Protein AF-L8WNK3-F1 (afdb_monomer)

Solvent-accessible surface area (backbone atoms only — not comparable to full-atom values): 42414 Å² total; per-residue (Å²): 143,84,85,82,87,82,83,83,84,83,86,89,78,89,83,91,78,88,87,80,91,81,83,93,83,82,88,77,86,79,82,80,85,77,81,89,70,89,61,78,80,69,53,67,66,55,61,59,51,57,52,60,57,56,69,49,70,82,49,93,70,61,78,76,52,55,58,53,49,54,49,51,52,52,60,47,59,70,38,90,68,35,63,59,53,54,49,48,53,60,58,51,57,67,90,38,74,66,57,44,52,49,53,49,50,49,50,52,47,49,50,48,56,69,67,43,72,74,77,62,77,50,85,82,41,100,78,53,80,80,73,51,75,64,56,50,50,52,51,60,72,67,58,70,81,75,74,94,59,82,80,74,50,74,65,56,49,51,57,56,71,68,57,83,52,73,50,78,71,64,48,54,63,30,27,32,62,91,76,67,48,67,25,43,46,21,58,51,62,40,25,52,39,58,44,75,39,66,68,46,49,50,55,21,51,54,37,31,74,73,68,40,76,55,60,88,22,22,42,81,64,76,18,60,50,72,51,52,57,47,31,25,48,50,52,10,62,67,53,59,33,77,23,35,39,75,27,44,41,37,65,50,30,51,31,17,54,42,37,45,77,38,38,72,74,21,40,36,41,32,42,53,50,55,43,66,40,49,53,50,6,54,62,71,14,54,36,49,58,35,56,23,47,61,89,35,67,66,44,40,49,53,33,53,53,44,54,51,57,59,50,69,41,90,89,48,70,95,59,58,41,36,37,41,44,42,39,35,25,84,73,38,24,31,62,54,69,56,60,58,47,57,55,75,64,44,30,67,66,72,64,42,44,39,40,38,35,24,35,65,21,25,34,56,25,35,70,56,19,62,4,60,39,56,60,70,72,42,65,48,76,75,36,54,34,40,28,35,28,34,42,27,31,35,52,37,62,9,12,35,40,30,17,45,53,68,58,35,59,53,33,64,80,46,15,54,53,38,53,76,29,50,38,58,34,52,25,39,34,46,28,33,42,51,35,53,53,48,33,64,75,42,37,64,35,43,55,46,16,52,51,48,24,45,55,38,47,63,40,50,58,76,40,52,88,52,35,43,71,62,24,34,83,85,34,53,38,43,26,35,28,74,49,76,78,81,68,80,69,92,62,80,94,78,70,81,87,70,73,64,68,70,50,64,83,46,70,69,77,60,83,72,85,87,69,66,58,70,66,50,45,55,54,53,47,51,45,36,55,53,31,42,74,74,35,30,37,48,34,68,56,82,74,63,80,94,74,47,88,61,78,77,79,67,32,40,35,41,27,36,32,30,63,52,53,71,70,56,45,54,50,45,29,51,49,51,44,50,39,51,51,56,61,57,52,58,50,82,77,52,85,78,74,80,78,75,85,84,76,75,84,72,75,83,75,73,89,63,83,66,66,69,52,56,68,52,47,62,60,42,50,74,60,41,79,80,46,90,87,86,70,73,79,65,56,65,68,59,56,76,77,56,96,72,78,82,74,65,63,61,64,54,58,61,56,62,74,76,66,73,83,90,75,91,82,86,80,90,72,80,90,63,64,62,58,53,56,52,44,53,54,49,50,49,57,49,52,54,54,52,68,74,68,63,76,96,82,76,93,70,96,69,88,80,84,65,67,70,58,54,61,52,49,56,53,48,60,63,61,66,65,78,78,72,80,93,130

InterPro domains:
  IPR004839 Aminotransferase, class I/classII, large domain [PF00155] (182-573)
  IPR015421 Pyridoxal phosphate-dependent transferase, major domain [G3DSA:3.40.640.10] (197-442)
  IPR015422 Pyridoxal phosphate-dependent transferase, small domain [G3DSA:3.90.1150.10] (178-485)
  IPR015424 Pyridoxal phosphate-dependent transferase [SSF53383] (129-581)
  IPR050087 8-amino-7-oxononanoate synthase class-II [PTHR13693] (107-577)

Sequence (727 aa):
MIAPATIVNYDIENSSVEYDGHGWKHLHSVSLFLATDSDVMQIFPIFLLTHSVEVTLLFPPHPSKMEQLAHVQRALMSIPGSAAVVRYVKASHQDDPFRTILELILVIFAIRTLLMNRTRSDQSGKNFVKLTEKEIDDLVDEWQPEPLCSPLTPEEQADLASVPVIVGPTGPKPKLASNGKTVLNFASYNFAGLAGNDFIKERAVETLRKYGLGSCGPPGFYGTIDVHLQLERDIAFFLGTESAILYSQAFHTVSSVIPAFCKRGDIIVADRGVNFAIQKGLQISRSTIRWYDHNNLKSLQEVLESVDRECRKKGSKLTRRFIVTEGIFEGSGQMVDLPKIVGIELKKKYKYRLVLDESISFGSMGRTGRGLTELYNVPATEVDMLVGSIANGLCSAGGFCAGSRVVVDHQRINGTSFVFSAALPAMLAVAASEAISILTSTPSALAALHENARLLRSTLEKCSEYIDITSHPASPIIHFTLRTQSAPSLLPSTAEIVLTKSNPHTQAVPNPVQFDIAAEEVILQQIVDESINQGVLIARARRLRGQEGVEPRPSIRVVCSAALGKKDVERAAGVLKGVVGKVCSKRKGMSVFPLNPAQSGTKALQPNLTFAFELCHENAQFIECVCTGSEYTDLEKHSHELGRTDLTVSAWLFLEVVLGSASEFSFRIPSGRCRRAVRNSIDAMYATKLNFAQPPGIAAALPADRERIHIYEILKSKMDLSSSGNI

Foldseek 3Di:
DDDDDDDDDDDDDDDDDDDDDDDDDDDDDDDDDDDDDDDPVPCVVLVVLVVVLVVPVVDDDDPVVVVVSVVSVVVQVVDPPSVVVVVVLVVQPPPDPVSSVVVVVVVVVVVCVVPPPPDPVPCPDPPDDDDDPVSVVVCLVVDDDDPPDDDDDPVRVVVLVLDWDFDDFDWQFTATPVPRHTFGEQAALQALGLGPPPVLVVLLVVQCVVPNFAQQDFCLPSRDDPLQLVLQVLLCVLQVAATKHWFQAQLLQLLLLLLLPAADQAEEEEEQLADPSNVNSVVNRNYQYAYFYHLDVVSVQVLLVVVLVVQPPPPRDDHAYEYEYEQQRLQAQAGHPVCCCQPDHGCVVSVHAYAYEQASQQLQDALLRSGVCRNVVNRPQSHAWYKYALCRNLVFRTIMIGYHPVSRVSCCPRRCSNNPHRHHTSSRSSSSSVSSVCSNVCSVSNVLLQVLLLLLVVLVVVVVVFWDWRHDSRGLKIKIFTDDPDDPPPPPPDDDPPPPHRDSPDSADPDDDDDPQVVRVVLVSQLQVQLVVLRHHWDWSDDDPPSRSNDRHIITIGGTYSSDDPVSSNSSSVSSSVSSCVSRVVVVVDPDDDDDPPPPPPDPDDDDPCVVVVVVVVVVVVVCVPPDDDDPVVVVVVVVVDDDDDDPVVVVVVVVVVPDDDDDDDDDDDDPPVCSSVVSVVVSVVVVVVVSPDDPDDPDDDPPPPPVVVVVVVVVVVVVVPPDDDD

Organism: Thanatephorus cucumeris (strain AG1-IA) (NCBI:txid983506)

Structure (mmCIF, N/CA/C/O backbone):
data_AF-L8WNK3-F1
#
_entry.id   AF-L8WNK3-F1
#
loop_
_atom_site.group_PDB
_atom_site.id
_atom_site.type_symbol
_atom_site.label_atom_id
_atom_site.label_alt_id
_atom_site.label_comp_id
_atom_site.label_asym_id
_atom_site.label_entity_id
_atom_site.label_seq_id
_atom_site.pdbx_PDB_ins_code
_atom_site.Cartn_x
_atom_site.Cartn_y
_atom_site.Cartn_z
_atom_site.occupancy
_atom_site.B_iso_or_equiv
_atom_site.auth_seq_id
_atom_site.auth_comp_id
_atom_site.auth_asym_id
_atom_site.auth_atom_id
_atom_site.pdbx_PDB_model_num
ATOM 1 N N . MET A 1 1 ? 29.745 -40.671 14.107 1.00 29.02 1 MET A N 1
ATOM 2 C CA . MET A 1 1 ? 29.701 -40.988 12.665 1.00 29.02 1 MET A CA 1
ATOM 3 C C . MET A 1 1 ? 29.512 -39.682 11.915 1.00 29.02 1 MET A C 1
ATOM 5 O O . MET A 1 1 ? 28.396 -39.199 11.814 1.00 29.02 1 MET A O 1
ATOM 9 N N . ILE A 1 2 ? 30.622 -39.073 11.507 1.00 22.59 2 ILE A N 1
ATOM 10 C CA . ILE A 1 2 ? 30.676 -37.867 10.675 1.00 22.59 2 ILE A CA 1
ATOM 11 C C . ILE A 1 2 ? 31.411 -38.317 9.412 1.00 22.59 2 ILE A C 1
ATOM 13 O O . ILE A 1 2 ? 32.520 -38.837 9.520 1.00 22.59 2 ILE A O 1
ATOM 17 N N . ALA A 1 3 ? 30.767 -38.218 8.252 1.00 22.58 3 ALA A N 1
ATOM 18 C CA . ALA A 1 3 ? 31.384 -38.508 6.960 1.00 22.58 3 ALA A CA 1
ATOM 19 C C . ALA A 1 3 ? 31.998 -37.211 6.391 1.00 22.58 3 ALA A C 1
ATOM 21 O O . ALA A 1 3 ? 31.349 -36.166 6.486 1.00 22.58 3 ALA A O 1
ATOM 22 N N . PRO A 1 4 ? 33.220 -37.241 5.829 1.00 26.84 4 PRO A N 1
ATOM 23 C CA . PRO A 1 4 ? 33.861 -36.059 5.265 1.00 26.84 4 PRO A CA 1
ATOM 24 C C . PRO A 1 4 ? 33.374 -35.774 3.835 1.00 26.84 4 PRO A C 1
ATOM 26 O O . PRO A 1 4 ? 33.055 -36.686 3.072 1.00 26.84 4 PRO A O 1
ATOM 29 N N . ALA A 1 5 ? 33.329 -34.487 3.488 1.00 25.52 5 ALA A N 1
ATOM 30 C CA . ALA A 1 5 ? 32.929 -33.972 2.184 1.00 25.52 5 ALA A CA 1
ATOM 31 C C . ALA A 1 5 ? 33.892 -34.413 1.066 1.00 25.52 5 ALA A C 1
ATOM 33 O O . ALA A 1 5 ? 35.110 -34.302 1.192 1.00 25.52 5 ALA A O 1
ATOM 34 N N . THR A 1 6 ? 33.329 -34.892 -0.042 1.00 22.78 6 THR A N 1
ATOM 35 C CA . THR A 1 6 ? 34.049 -35.250 -1.269 1.00 22.78 6 THR A CA 1
ATOM 36 C C . THR A 1 6 ? 34.209 -34.013 -2.155 1.00 22.78 6 THR A C 1
ATOM 38 O O . THR A 1 6 ? 33.222 -33.386 -2.531 1.00 22.78 6 THR A O 1
ATOM 41 N N . ILE A 1 7 ? 35.453 -33.674 -2.494 1.00 24.44 7 ILE A N 1
ATOM 42 C CA . ILE A 1 7 ? 35.807 -32.683 -3.518 1.00 24.44 7 ILE A CA 1
ATOM 43 C C . ILE A 1 7 ? 35.742 -33.387 -4.880 1.00 24.44 7 ILE A C 1
ATOM 45 O O . ILE A 1 7 ? 36.418 -34.393 -5.084 1.00 24.44 7 ILE A O 1
ATOM 49 N N . VAL A 1 8 ? 34.922 -32.878 -5.801 1.00 23.98 8 VAL A N 1
ATOM 50 C CA . VAL A 1 8 ? 34.867 -33.340 -7.196 1.00 23.98 8 VAL A CA 1
ATOM 51 C C . VAL A 1 8 ? 35.766 -32.427 -8.031 1.00 23.98 8 VAL A C 1
ATOM 53 O O . VAL A 1 8 ? 35.438 -31.260 -8.230 1.00 23.98 8 VAL A O 1
ATOM 56 N N . ASN A 1 9 ? 36.894 -32.958 -8.506 1.00 22.48 9 ASN A N 1
ATOM 57 C CA . ASN A 1 9 ? 37.728 -32.324 -9.529 1.00 22.48 9 ASN A CA 1
ATOM 58 C C . ASN A 1 9 ? 37.127 -32.603 -10.913 1.00 22.48 9 ASN A C 1
ATOM 60 O O . ASN A 1 9 ? 36.822 -33.753 -11.225 1.00 22.48 9 ASN A O 1
ATOM 64 N N . TYR A 1 10 ? 36.979 -31.568 -11.740 1.00 23.88 10 TYR A N 1
ATOM 65 C CA . TYR A 1 10 ? 36.732 -31.716 -13.175 1.00 23.88 10 TYR A CA 1
ATOM 66 C C . TYR A 1 10 ? 38.046 -31.492 -13.929 1.00 23.88 10 TYR A C 1
ATOM 68 O O . TYR A 1 10 ? 38.594 -30.390 -13.898 1.00 23.88 10 TYR A O 1
ATOM 76 N N . ASP A 1 11 ? 38.522 -32.541 -14.602 1.00 22.89 11 ASP A N 1
ATOM 77 C CA . ASP A 1 11 ? 39.581 -32.487 -15.611 1.00 22.89 11 ASP A CA 1
ATOM 78 C C . ASP A 1 11 ? 39.038 -31.866 -16.906 1.00 22.89 11 ASP A C 1
ATOM 80 O O . ASP A 1 11 ? 37.979 -32.258 -17.401 1.00 22.89 11 ASP A O 1
ATOM 84 N N . ILE A 1 12 ? 39.779 -30.914 -17.478 1.00 26.19 12 ILE A N 1
ATOM 85 C CA . ILE A 1 12 ? 39.540 -30.385 -18.826 1.00 26.19 12 ILE A CA 1
ATOM 86 C C . ILE A 1 12 ? 40.795 -30.657 -19.659 1.00 26.19 12 ILE A C 1
ATOM 88 O O . ILE A 1 12 ? 41.711 -29.841 -19.705 1.00 26.19 12 ILE A O 1
ATOM 92 N N . GLU A 1 13 ? 40.813 -31.796 -20.349 1.00 25.06 13 GLU A N 1
ATOM 93 C CA . GLU A 1 13 ? 41.670 -32.027 -21.512 1.00 25.06 13 GLU A CA 1
ATOM 94 C C . GLU A 1 13 ? 40.810 -32.398 -22.731 1.00 25.06 13 GLU A C 1
ATOM 96 O O . GLU A 1 13 ? 39.950 -33.272 -22.672 1.00 25.06 13 GLU A O 1
ATOM 101 N N . ASN A 1 14 ? 41.110 -31.726 -23.848 1.00 25.58 14 ASN A N 1
ATOM 102 C CA . ASN A 1 14 ? 40.773 -32.048 -25.239 1.00 25.58 14 ASN A CA 1
ATOM 103 C C . ASN A 1 14 ? 39.299 -32.035 -25.690 1.00 25.58 14 ASN A C 1
ATOM 105 O O . ASN A 1 14 ? 38.605 -33.046 -25.696 1.00 25.58 14 ASN A O 1
ATOM 109 N N . SER A 1 15 ? 38.891 -30.926 -26.316 1.00 24.41 15 SER A N 1
ATOM 110 C CA . SER A 1 15 ? 38.218 -30.999 -27.625 1.00 24.41 15 SER A CA 1
ATOM 111 C C . SER A 1 15 ? 38.385 -29.697 -28.419 1.00 24.41 15 SER A C 1
ATOM 113 O O . SER A 1 15 ? 38.122 -28.592 -27.953 1.00 24.41 15 SER A O 1
ATOM 115 N N . SER A 1 16 ? 38.901 -29.868 -29.629 1.00 25.05 16 SER A N 1
ATOM 116 C CA . SER A 1 16 ? 39.132 -28.887 -30.683 1.00 25.05 16 SER A CA 1
ATOM 117 C C . SER A 1 16 ? 37.821 -28.402 -31.308 1.00 25.05 16 SER A C 1
ATOM 119 O O . SER A 1 16 ? 37.012 -29.231 -31.721 1.00 25.05 16 SER A O 1
ATOM 121 N N . VAL A 1 17 ? 37.653 -27.086 -31.467 1.00 26.16 17 VAL A N 1
ATOM 122 C CA . VAL A 1 17 ? 36.629 -26.497 -32.346 1.00 26.16 17 VAL A CA 1
ATOM 123 C C . VAL A 1 17 ? 37.276 -25.397 -33.191 1.00 26.16 17 VAL A C 1
ATOM 125 O O . VAL A 1 17 ? 37.847 -24.446 -32.656 1.00 26.16 17 VAL A O 1
ATOM 128 N N . GLU A 1 18 ? 37.216 -25.579 -34.511 1.00 23.95 18 GLU A N 1
ATOM 129 C CA . GLU A 1 18 ? 37.615 -24.619 -35.543 1.00 23.95 18 GLU A CA 1
ATOM 130 C C . GLU A 1 18 ? 36.778 -23.334 -35.463 1.00 23.95 18 GLU A C 1
ATOM 132 O O . GLU A 1 18 ? 35.562 -23.369 -35.275 1.00 23.95 18 GLU A O 1
ATOM 137 N N . TYR A 1 19 ? 37.450 -22.192 -35.619 1.00 24.00 19 TYR A N 1
ATOM 138 C CA . TYR A 1 19 ? 36.845 -20.866 -35.702 1.00 24.00 19 TYR A CA 1
ATOM 139 C C . TYR A 1 19 ? 36.741 -20.453 -37.171 1.00 24.00 19 TYR A C 1
ATOM 141 O O . TYR A 1 19 ? 37.763 -20.168 -37.794 1.00 24.00 19 TYR A O 1
ATOM 149 N N . ASP A 1 20 ? 35.514 -20.347 -37.681 1.00 25.02 20 ASP A N 1
ATOM 150 C CA . ASP A 1 20 ? 35.207 -19.579 -38.888 1.00 25.02 20 ASP A CA 1
ATOM 151 C C . ASP A 1 20 ? 34.670 -18.196 -38.499 1.00 25.02 20 ASP A C 1
ATOM 153 O O . ASP A 1 20 ? 33.885 -18.028 -37.561 1.00 25.02 20 ASP A O 1
ATOM 157 N N . GLY A 1 21 ? 35.186 -17.178 -39.185 1.00 32.69 21 GLY A N 1
ATOM 158 C CA . GLY A 1 21 ? 35.070 -15.775 -38.812 1.00 32.69 21 GLY A CA 1
ATOM 159 C C . GLY A 1 21 ? 33.663 -15.191 -38.945 1.00 32.69 21 GLY A C 1
ATOM 160 O O . GLY A 1 21 ? 33.008 -15.352 -39.965 1.00 32.69 21 GLY A O 1
ATOM 161 N N . HIS A 1 22 ? 33.239 -14.454 -37.914 1.00 27.03 22 HIS A N 1
ATOM 162 C CA . HIS A 1 22 ? 32.677 -13.094 -37.956 1.00 27.03 22 HIS A CA 1
ATOM 163 C C . HIS A 1 22 ? 31.913 -12.796 -36.651 1.00 27.03 22 HIS A C 1
ATOM 165 O O . HIS A 1 22 ? 30.993 -13.514 -36.279 1.00 27.03 22 HIS A O 1
ATOM 171 N N . GLY A 1 23 ? 32.216 -11.655 -36.018 1.00 24.44 23 GLY A N 1
ATOM 172 C CA . GLY A 1 23 ? 31.272 -10.959 -35.134 1.00 24.44 23 GLY A CA 1
ATOM 173 C C . GLY A 1 23 ? 31.585 -10.998 -33.636 1.00 24.44 23 GLY A C 1
ATOM 174 O O . GLY A 1 23 ? 31.487 -12.021 -32.975 1.00 24.44 23 GLY A O 1
ATOM 175 N N . TRP A 1 24 ? 31.899 -9.818 -33.103 1.00 28.45 24 TRP A N 1
ATOM 176 C CA . TRP A 1 24 ? 32.058 -9.470 -31.690 1.00 28.45 24 TRP A CA 1
ATOM 177 C C . TRP A 1 24 ? 31.042 -10.109 -30.725 1.00 28.45 24 TRP A C 1
ATOM 179 O O . TRP A 1 24 ? 29.840 -9.988 -30.971 1.00 28.45 24 TRP A O 1
ATOM 189 N N . LYS A 1 25 ? 31.516 -10.608 -29.562 1.00 25.62 25 LYS A N 1
ATOM 190 C CA . LYS A 1 25 ? 30.854 -10.507 -28.236 1.00 25.62 25 LYS A CA 1
ATOM 191 C C . LYS A 1 25 ? 31.655 -11.162 -27.082 1.00 25.62 25 LYS A C 1
ATOM 193 O O . LYS A 1 25 ? 32.253 -12.210 -27.262 1.00 25.62 25 LYS A O 1
ATOM 198 N N . HIS A 1 26 ? 31.519 -10.551 -25.895 1.00 26.64 26 HIS A N 1
ATOM 199 C CA . HIS A 1 26 ? 31.790 -11.032 -24.521 1.00 26.64 26 HIS A CA 1
ATOM 200 C C . HIS A 1 26 ? 33.222 -10.954 -23.941 1.00 26.64 26 HIS A C 1
ATOM 202 O O . HIS A 1 26 ? 34.036 -11.855 -24.097 1.00 26.64 26 HIS A O 1
ATOM 208 N N . LEU A 1 27 ? 33.471 -9.910 -23.130 1.00 23.64 27 LEU A N 1
ATOM 209 C CA . LEU A 1 27 ? 34.459 -9.954 -22.044 1.00 23.64 27 LEU A CA 1
ATOM 210 C C . LEU A 1 27 ? 33.903 -10.836 -20.911 1.00 23.64 27 LEU A C 1
ATOM 212 O O . LEU A 1 27 ? 32.928 -10.460 -20.261 1.00 23.64 27 LEU A O 1
ATOM 216 N N . HIS A 1 28 ? 34.536 -11.981 -20.664 1.00 23.64 28 HIS A N 1
ATOM 217 C CA . HIS A 1 28 ? 34.432 -12.694 -19.393 1.00 23.64 28 HIS A CA 1
ATOM 218 C C . HIS A 1 28 ? 35.404 -12.061 -18.389 1.00 23.64 28 HIS A C 1
ATOM 220 O O . HIS A 1 28 ? 36.588 -11.895 -18.681 1.00 23.64 28 HIS A O 1
ATOM 226 N N . SER A 1 29 ? 34.907 -11.702 -17.205 1.00 23.56 29 SER A N 1
ATOM 227 C CA . SER A 1 29 ? 35.728 -11.272 -16.075 1.00 23.56 29 SER A CA 1
ATOM 228 C C . SER A 1 29 ? 36.507 -12.468 -15.523 1.00 23.56 29 SER A C 1
ATOM 230 O O . SER A 1 29 ? 35.920 -13.376 -14.936 1.00 23.56 29 SER A O 1
ATOM 232 N N . VAL A 1 30 ? 37.826 -12.471 -15.696 1.00 22.03 30 VAL A N 1
ATOM 233 C CA . VAL A 1 30 ? 38.728 -13.350 -14.945 1.00 22.03 30 VAL A CA 1
ATOM 234 C C . VAL A 1 30 ? 39.009 -12.665 -13.609 1.00 22.03 30 VAL A C 1
ATOM 236 O O . VAL A 1 30 ? 39.681 -11.637 -13.567 1.00 22.03 30 VAL A O 1
ATOM 239 N N . SER A 1 31 ? 38.469 -13.204 -12.518 1.00 22.42 31 SER A N 1
ATOM 240 C CA . SER A 1 31 ? 38.835 -12.795 -11.161 1.00 22.42 31 SER A CA 1
ATOM 241 C C . SER A 1 31 ? 40.205 -13.382 -10.822 1.00 22.42 31 SER A C 1
ATOM 243 O O . SER A 1 31 ? 40.327 -14.580 -10.578 1.00 22.42 31 SER A O 1
ATOM 245 N N . LEU A 1 32 ? 41.244 -12.548 -10.830 1.00 22.94 32 LEU A N 1
ATOM 246 C CA . LEU A 1 32 ? 42.570 -12.915 -10.344 1.00 22.94 32 LEU A CA 1
ATOM 247 C C . LEU A 1 32 ? 42.576 -12.769 -8.813 1.00 22.94 32 LEU A C 1
ATOM 249 O O . LEU A 1 32 ? 42.648 -11.657 -8.294 1.00 22.94 32 LEU A O 1
ATOM 253 N N . PHE A 1 33 ? 42.463 -13.880 -8.085 1.00 23.28 33 PHE A N 1
ATOM 254 C CA . PHE A 1 33 ? 42.761 -13.916 -6.651 1.00 23.28 33 PHE A CA 1
ATOM 255 C C . PHE A 1 33 ? 44.283 -13.807 -6.481 1.00 23.28 33 PHE A C 1
ATOM 257 O O . PHE A 1 33 ? 45.009 -14.753 -6.782 1.00 23.28 33 PHE A O 1
ATOM 264 N N . LEU A 1 34 ? 44.773 -12.651 -6.029 1.00 25.92 34 LEU A N 1
ATOM 265 C CA . LEU A 1 34 ? 46.149 -12.504 -5.557 1.00 25.92 34 LEU A CA 1
ATOM 266 C C . LEU A 1 34 ? 46.171 -12.786 -4.055 1.00 25.92 34 LEU A C 1
ATOM 268 O O . LEU A 1 34 ? 45.566 -12.060 -3.267 1.00 25.92 34 LEU A O 1
ATOM 272 N N . ALA A 1 35 ? 46.850 -13.869 -3.685 1.00 24.41 35 ALA A N 1
ATOM 273 C CA . ALA A 1 35 ? 47.173 -14.190 -2.307 1.00 24.41 35 ALA A CA 1
ATOM 274 C C . ALA A 1 35 ? 48.092 -13.106 -1.721 1.00 24.41 35 ALA A C 1
ATOM 276 O O . ALA A 1 35 ? 49.069 -12.684 -2.340 1.00 24.41 35 ALA A O 1
ATOM 277 N N . THR A 1 36 ? 47.757 -12.649 -0.522 1.00 32.62 36 THR A N 1
ATOM 278 C CA . THR A 1 36 ? 48.569 -11.751 0.293 1.00 32.62 36 THR A CA 1
ATOM 279 C C . THR A 1 36 ? 49.688 -12.541 0.966 1.00 32.62 36 THR A C 1
ATOM 281 O O . THR A 1 36 ? 49.406 -13.294 1.889 1.00 32.62 36 THR A O 1
ATOM 284 N N . ASP A 1 37 ? 50.928 -12.381 0.508 1.00 30.00 37 ASP A N 1
ATOM 285 C CA . ASP A 1 37 ? 52.089 -12.048 1.349 1.00 30.00 37 ASP A CA 1
ATOM 286 C C . ASP A 1 37 ? 53.357 -11.888 0.485 1.00 30.00 37 ASP A C 1
ATOM 288 O O . ASP A 1 37 ? 53.571 -12.602 -0.490 1.00 30.00 37 ASP A O 1
ATOM 292 N N . SER A 1 38 ? 54.223 -10.944 0.856 1.00 31.97 38 SER A N 1
ATOM 293 C CA . SER A 1 38 ? 55.620 -10.759 0.392 1.00 31.97 38 SER A CA 1
ATOM 294 C C . SER A 1 38 ? 55.968 -10.490 -1.095 1.00 31.97 38 SER A C 1
ATOM 296 O O . SER A 1 38 ? 57.032 -9.915 -1.334 1.00 31.97 38 SER A O 1
ATOM 298 N N . ASP A 1 39 ? 55.123 -10.762 -2.094 1.00 33.88 39 ASP A N 1
ATOM 299 C CA . ASP A 1 39 ? 55.566 -10.735 -3.512 1.00 33.88 39 ASP A CA 1
ATOM 300 C C . ASP A 1 39 ? 55.448 -9.386 -4.260 1.00 33.88 39 ASP A C 1
ATOM 302 O O . ASP A 1 39 ? 56.005 -9.208 -5.347 1.00 33.88 39 ASP A O 1
ATOM 306 N N . VAL A 1 40 ? 54.793 -8.372 -3.682 1.00 37.84 40 VAL A N 1
ATOM 307 C CA . VAL A 1 40 ? 54.571 -7.069 -4.357 1.00 37.84 40 VAL A CA 1
ATOM 308 C C . VAL A 1 40 ? 55.876 -6.274 -4.556 1.00 37.84 40 VAL A C 1
ATOM 310 O O . VAL A 1 40 ? 55.988 -5.471 -5.483 1.00 37.84 40 VAL A O 1
ATOM 313 N N . MET A 1 41 ? 56.913 -6.547 -3.759 1.00 33.03 41 MET A N 1
ATOM 314 C CA . MET A 1 41 ? 58.224 -5.891 -3.878 1.00 33.03 41 MET A CA 1
ATOM 315 C C . MET A 1 41 ? 59.094 -6.416 -5.035 1.00 33.03 41 MET A C 1
ATOM 317 O O . MET A 1 41 ? 60.130 -5.818 -5.326 1.00 33.03 41 MET A O 1
ATOM 321 N N . GLN A 1 42 ? 58.685 -7.476 -5.745 1.00 38.72 42 GLN A N 1
ATOM 322 C CA . GLN A 1 42 ? 59.448 -8.015 -6.883 1.00 38.72 42 GLN A CA 1
ATOM 323 C C . GLN A 1 42 ? 58.998 -7.489 -8.257 1.00 38.72 42 GLN A C 1
ATOM 325 O O . GLN A 1 42 ? 59.699 -7.691 -9.246 1.00 38.72 42 GLN A O 1
ATOM 330 N N . ILE A 1 43 ? 57.869 -6.773 -8.345 1.00 40.91 43 ILE A N 1
ATOM 331 C CA . ILE A 1 43 ? 57.284 -6.336 -9.631 1.00 40.91 43 ILE A CA 1
ATOM 332 C C . ILE A 1 43 ? 57.810 -4.956 -10.079 1.00 40.91 43 ILE A C 1
ATOM 334 O O . ILE A 1 43 ? 57.841 -4.643 -11.270 1.00 40.91 43 ILE A O 1
ATOM 338 N N . PHE A 1 44 ? 58.306 -4.139 -9.149 1.00 37.66 44 PHE A N 1
ATOM 339 C CA . PHE A 1 44 ? 58.789 -2.780 -9.427 1.00 37.66 44 PHE A CA 1
ATOM 340 C C . PHE A 1 44 ? 60.013 -2.702 -10.376 1.00 37.66 44 PHE A C 1
ATOM 342 O O . PHE A 1 44 ? 60.036 -1.824 -11.243 1.00 37.66 44 PHE A O 1
ATOM 349 N N . PRO A 1 45 ? 61.005 -3.619 -10.314 1.00 37.66 45 PRO A N 1
ATOM 350 C CA . PRO A 1 45 ? 62.131 -3.624 -11.256 1.00 37.66 45 PRO A CA 1
ATOM 351 C C . PRO A 1 45 ? 61.723 -4.015 -12.688 1.00 37.66 45 PRO A C 1
ATOM 353 O O . PRO A 1 45 ? 62.301 -3.521 -13.653 1.00 37.66 45 PRO A O 1
ATOM 356 N N . ILE A 1 46 ? 60.704 -4.868 -12.835 1.00 42.06 46 ILE A N 1
ATOM 357 C CA . ILE A 1 46 ? 60.249 -5.473 -14.103 1.00 42.06 46 ILE A CA 1
ATOM 358 C C . ILE A 1 46 ? 59.689 -4.405 -15.051 1.00 42.06 46 ILE A C 1
ATOM 360 O O . ILE A 1 46 ? 60.024 -4.385 -16.234 1.00 42.06 46 ILE A O 1
ATOM 364 N N . PHE A 1 47 ? 58.884 -3.483 -14.519 1.00 41.19 47 PHE A N 1
ATOM 365 C CA . PHE A 1 47 ? 58.170 -2.472 -15.302 1.00 41.19 47 PHE A CA 1
ATOM 366 C C . PHE A 1 47 ? 59.101 -1.361 -15.838 1.00 41.19 47 PHE A C 1
ATOM 368 O O . PHE A 1 47 ? 58.981 -0.925 -16.986 1.00 41.19 47 PHE A O 1
ATOM 375 N N . LEU A 1 48 ? 60.098 -0.953 -15.040 1.00 40.62 48 LEU A N 1
ATOM 376 C CA . LEU A 1 48 ? 61.135 0.014 -15.436 1.00 40.62 48 LEU A CA 1
ATOM 377 C C . LEU A 1 48 ? 62.147 -0.577 -16.436 1.00 40.62 48 LEU A C 1
ATOM 379 O O . LEU A 1 48 ? 62.619 0.133 -17.331 1.00 40.62 48 LEU A O 1
ATOM 383 N N . LEU A 1 49 ? 62.440 -1.879 -16.333 1.00 41.00 49 LEU A N 1
ATOM 384 C CA . LEU A 1 49 ? 63.291 -2.596 -17.287 1.00 41.00 49 LEU A CA 1
ATOM 385 C C . LEU A 1 49 ? 62.618 -2.727 -18.661 1.00 41.00 49 LEU A C 1
ATOM 387 O O . LEU A 1 49 ? 63.285 -2.508 -19.670 1.00 41.00 49 LEU A O 1
ATOM 391 N N . THR A 1 50 ? 61.305 -2.975 -18.731 1.00 45.72 50 THR A N 1
ATOM 392 C CA . THR A 1 50 ? 60.582 -3.068 -20.014 1.00 45.72 50 THR A CA 1
ATOM 393 C C . THR A 1 50 ? 60.512 -1.749 -20.786 1.00 45.72 50 THR A C 1
ATOM 395 O O . THR A 1 50 ? 60.681 -1.755 -22.000 1.00 45.72 50 THR A O 1
ATOM 398 N N . HIS A 1 51 ? 60.350 -0.605 -20.111 1.00 45.47 51 HIS A N 1
ATOM 399 C CA . HIS A 1 51 ? 60.362 0.705 -20.783 1.00 45.47 51 HIS A CA 1
ATOM 400 C C . HIS A 1 51 ? 61.774 1.166 -21.188 1.00 45.47 51 HIS A C 1
ATOM 402 O O . HIS A 1 51 ? 61.941 1.798 -22.230 1.00 45.47 51 HIS A O 1
ATOM 408 N N . SER A 1 52 ? 62.814 0.803 -20.428 1.00 38.59 52 SER A N 1
ATOM 409 C CA . SER A 1 52 ? 64.209 1.119 -20.793 1.00 38.59 52 SER A CA 1
ATOM 410 C C . SER A 1 52 ? 64.680 0.354 -22.042 1.00 38.59 52 SER A C 1
ATOM 412 O O . SER A 1 52 ? 65.513 0.843 -22.810 1.00 38.59 52 SER A O 1
ATOM 414 N N . VAL A 1 53 ? 64.112 -0.833 -22.273 1.00 43.41 53 VAL A N 1
ATOM 415 C CA . VAL A 1 53 ? 64.363 -1.673 -23.452 1.00 43.41 53 VAL A CA 1
ATOM 416 C C . VAL A 1 53 ? 63.771 -1.052 -24.729 1.00 43.41 53 VAL A C 1
ATOM 418 O O . VAL A 1 53 ? 64.433 -1.059 -25.766 1.00 43.41 53 VAL A O 1
ATOM 421 N N . GLU A 1 54 ? 62.583 -0.443 -24.660 1.00 45.12 54 GLU A N 1
ATOM 422 C CA . GLU A 1 54 ? 61.886 0.113 -25.835 1.00 45.12 54 GLU A CA 1
ATOM 423 C C . GLU A 1 54 ? 62.234 1.576 -26.157 1.00 45.12 54 GLU A C 1
ATOM 425 O O . GLU A 1 54 ? 62.274 1.940 -27.330 1.00 45.12 54 GLU A O 1
ATOM 430 N N . VAL A 1 55 ? 62.613 2.407 -25.177 1.00 39.94 55 VAL A N 1
ATOM 431 C CA . VAL A 1 55 ? 63.112 3.776 -25.463 1.00 39.94 55 VAL A CA 1
ATOM 432 C C . VAL A 1 55 ? 64.453 3.748 -26.221 1.00 39.94 55 VAL A C 1
ATOM 434 O O . VAL A 1 55 ? 64.808 4.695 -26.922 1.00 39.94 55 VAL A O 1
ATOM 437 N N . THR A 1 56 ? 65.170 2.622 -26.180 1.00 38.34 56 THR A N 1
ATOM 438 C CA . THR A 1 56 ? 66.399 2.411 -26.962 1.00 38.34 56 THR A CA 1
ATOM 439 C C . THR A 1 56 ? 66.123 2.126 -28.453 1.00 38.34 56 THR A C 1
ATOM 441 O O . THR A 1 56 ? 67.059 2.129 -29.245 1.00 38.34 56 THR A O 1
ATOM 444 N N . LEU A 1 57 ? 64.865 1.939 -28.883 1.00 41.62 57 LEU A N 1
ATOM 445 C CA . LEU A 1 57 ? 64.512 1.638 -30.284 1.00 41.62 57 LEU A CA 1
ATOM 446 C C . LEU A 1 57 ? 64.319 2.869 -31.188 1.00 41.62 57 LEU A C 1
ATOM 448 O O . LEU A 1 57 ? 64.093 2.708 -32.384 1.00 41.62 57 LEU A O 1
ATOM 452 N N . LEU A 1 58 ? 64.466 4.091 -30.664 1.00 41.69 58 LEU A N 1
ATOM 453 C CA . LEU A 1 58 ? 64.455 5.316 -31.482 1.00 41.69 58 LEU A CA 1
ATOM 454 C C . LEU A 1 58 ? 65.826 5.671 -32.091 1.00 41.69 58 LEU A C 1
ATOM 456 O O . LEU A 1 58 ? 65.904 6.561 -32.933 1.00 41.69 58 LEU A O 1
ATOM 460 N N . PHE A 1 59 ? 66.897 4.958 -31.726 1.00 43.94 59 PHE A N 1
ATOM 461 C CA . PHE A 1 59 ? 68.229 5.094 -32.328 1.00 43.94 59 PHE A CA 1
ATOM 462 C C . PHE A 1 59 ? 68.880 3.710 -32.475 1.00 43.94 59 PHE A C 1
ATOM 464 O O . PHE A 1 59 ? 68.814 2.921 -31.535 1.00 43.94 59 PHE A O 1
ATOM 471 N N . PRO A 1 60 ? 69.526 3.380 -33.611 1.00 39.28 60 PRO A N 1
ATOM 472 C CA . PRO A 1 60 ? 70.054 2.037 -33.841 1.00 39.28 60 PRO A CA 1
ATOM 473 C C . PRO A 1 60 ? 71.156 1.731 -32.814 1.00 39.28 60 PRO A C 1
ATOM 475 O O . PRO A 1 60 ? 72.146 2.468 -32.743 1.00 39.28 60 PRO A O 1
ATOM 478 N N . PRO A 1 61 ? 71.019 0.681 -31.986 1.00 46.22 61 PRO A N 1
ATOM 479 C CA . PRO A 1 61 ? 71.998 0.415 -30.956 1.00 46.22 61 PRO A CA 1
ATOM 480 C C . PRO A 1 61 ? 73.146 -0.441 -31.510 1.00 46.22 61 PRO A C 1
ATOM 482 O O . PRO A 1 61 ? 72.962 -1.325 -32.342 1.00 46.22 61 PRO A O 1
ATOM 485 N N . HIS A 1 62 ? 74.355 -0.173 -31.018 1.00 53.19 62 HIS A N 1
ATOM 486 C CA . HIS A 1 62 ? 75.564 -0.956 -31.281 1.00 53.19 62 HIS A CA 1
ATOM 487 C C . HIS A 1 62 ? 75.339 -2.445 -30.908 1.00 53.19 62 HIS A C 1
ATOM 489 O O . HIS A 1 62 ? 74.655 -2.697 -29.913 1.00 53.19 62 HIS A O 1
ATOM 495 N N . PRO A 1 63 ? 75.921 -3.436 -31.615 1.00 54.72 63 PRO A N 1
ATOM 496 C CA . PRO A 1 63 ? 75.682 -4.878 -31.402 1.00 54.72 63 PRO A CA 1
ATOM 497 C C . PRO A 1 63 ? 75.825 -5.382 -29.952 1.00 54.72 63 PRO A C 1
ATOM 499 O O . PRO A 1 63 ? 75.153 -6.333 -29.566 1.00 54.72 63 PRO A O 1
ATOM 502 N N . SER A 1 64 ? 76.603 -4.699 -29.109 1.00 53.78 64 SER A N 1
ATOM 503 C CA . SER A 1 64 ? 76.740 -4.998 -27.675 1.00 53.78 64 SER A CA 1
ATOM 504 C C . SER A 1 64 ? 75.480 -4.724 -26.837 1.00 53.78 64 SER A C 1
ATOM 506 O O . SER A 1 64 ? 75.322 -5.289 -25.758 1.00 53.78 64 SER A O 1
ATOM 508 N N . LYS A 1 65 ? 74.552 -3.885 -27.314 1.00 51.81 65 LYS A N 1
ATOM 509 C CA . LYS A 1 65 ? 73.288 -3.572 -26.624 1.00 51.81 65 LYS A CA 1
ATOM 510 C C . LYS A 1 65 ? 72.178 -4.592 -26.913 1.00 51.81 65 LYS A C 1
ATOM 512 O O . LYS A 1 65 ? 71.290 -4.754 -26.081 1.00 51.81 65 LYS A O 1
ATOM 517 N N . MET A 1 66 ? 72.230 -5.318 -28.037 1.00 52.88 66 MET A N 1
ATOM 518 C CA . MET A 1 66 ? 71.243 -6.367 -28.352 1.00 52.88 66 MET A CA 1
ATOM 519 C C . MET A 1 66 ? 71.369 -7.588 -27.431 1.00 52.88 66 MET A C 1
ATOM 521 O O . MET A 1 66 ? 70.355 -8.152 -27.023 1.00 52.88 66 MET A O 1
ATOM 525 N N . GLU A 1 67 ? 72.589 -7.968 -27.044 1.00 56.94 67 GLU A N 1
ATOM 526 C CA . GLU A 1 67 ? 72.800 -9.054 -26.077 1.00 56.94 67 GLU A CA 1
ATOM 527 C C . GLU A 1 67 ? 72.288 -8.693 -24.680 1.00 56.94 67 GLU A C 1
ATOM 529 O O . GLU A 1 67 ? 71.670 -9.526 -24.016 1.00 56.94 67 GLU A O 1
ATOM 534 N N . GLN A 1 68 ? 72.469 -7.439 -24.257 1.00 56.75 68 GLN A N 1
ATOM 535 C CA . GLN A 1 68 ? 71.953 -6.944 -22.978 1.00 56.75 68 GLN A CA 1
ATOM 536 C C . GLN A 1 68 ? 70.419 -6.946 -22.952 1.00 56.75 68 GLN A C 1
ATOM 538 O O . GLN A 1 68 ? 69.818 -7.408 -21.983 1.00 56.75 68 GLN A O 1
ATOM 543 N N . LEU A 1 69 ? 69.781 -6.526 -24.046 1.00 56.69 69 LEU A N 1
ATOM 544 C CA . LEU A 1 69 ? 68.327 -6.560 -24.223 1.00 56.69 69 LEU A CA 1
ATOM 545 C C . LEU A 1 69 ? 67.768 -7.991 -24.186 1.00 56.69 69 LEU A C 1
ATOM 547 O O . LEU A 1 69 ? 66.788 -8.260 -23.490 1.00 56.69 69 LEU A O 1
ATOM 551 N N . ALA A 1 70 ? 68.429 -8.934 -24.861 1.00 63.34 70 ALA A N 1
ATOM 552 C CA . ALA A 1 70 ? 68.047 -10.345 -24.838 1.00 63.34 70 ALA A CA 1
ATOM 553 C C . ALA A 1 70 ? 68.231 -10.981 -23.449 1.00 63.34 70 ALA A C 1
ATOM 555 O O . ALA A 1 70 ? 67.471 -11.875 -23.064 1.00 63.34 70 ALA A O 1
ATOM 556 N N . HIS A 1 71 ? 69.226 -10.525 -22.684 1.00 69.19 71 HIS A N 1
ATOM 557 C CA . HIS A 1 71 ? 69.458 -10.997 -21.323 1.00 69.19 71 HIS A CA 1
ATOM 558 C C . HIS A 1 71 ? 68.394 -10.481 -20.348 1.00 69.19 71 HIS A C 1
ATOM 560 O O . HIS A 1 71 ? 67.901 -11.257 -19.525 1.00 69.19 71 HIS A O 1
ATOM 566 N N . VAL A 1 72 ? 67.992 -9.215 -20.493 1.00 67.25 72 VAL A N 1
ATOM 567 C CA . VAL A 1 72 ? 66.887 -8.599 -19.745 1.00 67.25 72 VAL A CA 1
ATOM 568 C C . VAL A 1 72 ? 65.564 -9.279 -20.077 1.00 67.25 72 VAL A C 1
ATOM 570 O O . VAL A 1 72 ? 64.825 -9.635 -19.167 1.00 67.25 72 VAL A O 1
ATOM 573 N N . GLN A 1 73 ? 65.289 -9.551 -21.353 1.00 69.81 73 GLN A N 1
ATOM 574 C CA . GLN A 1 73 ? 64.081 -10.266 -21.765 1.00 69.81 73 GLN A CA 1
ATOM 575 C C . GLN A 1 73 ? 64.018 -11.681 -21.170 1.00 69.81 73 GLN A C 1
ATOM 577 O O . GLN A 1 73 ? 62.960 -12.110 -20.715 1.00 69.81 73 GLN A O 1
ATOM 582 N N . ARG A 1 74 ? 65.145 -12.404 -21.125 1.00 73.88 74 ARG A N 1
ATOM 583 C CA . ARG A 1 74 ? 65.216 -13.726 -20.480 1.00 73.88 74 ARG A CA 1
ATOM 584 C C . ARG A 1 74 ? 64.986 -13.656 -18.970 1.00 73.88 74 ARG A C 1
ATOM 586 O O . ARG A 1 74 ? 64.243 -14.481 -18.451 1.00 73.88 74 ARG A O 1
ATOM 593 N N . ALA A 1 75 ? 65.570 -12.670 -18.290 1.00 73.44 75 ALA A N 1
ATOM 594 C CA . ALA A 1 75 ? 65.361 -12.449 -16.857 1.00 73.44 75 ALA A CA 1
ATOM 595 C C . ALA A 1 75 ? 63.918 -12.019 -16.534 1.00 73.44 75 ALA A C 1
ATOM 597 O O . ALA A 1 75 ? 63.352 -12.417 -15.519 1.00 73.44 75 ALA A O 1
ATOM 598 N N . LEU A 1 76 ? 63.289 -11.254 -17.426 1.00 70.69 76 LEU A N 1
ATOM 599 C CA . LEU A 1 76 ? 61.889 -10.861 -17.306 1.00 70.69 76 LEU A CA 1
ATOM 600 C C . LEU A 1 76 ? 60.971 -12.084 -17.403 1.00 70.69 76 LEU A C 1
ATOM 602 O O . LEU A 1 76 ? 60.110 -12.272 -16.552 1.00 70.69 76 LEU A O 1
ATOM 606 N N . MET A 1 77 ? 61.203 -12.940 -18.404 1.00 72.88 77 MET A N 1
ATOM 607 C CA . MET A 1 77 ? 60.395 -14.135 -18.677 1.00 72.88 77 MET A CA 1
ATOM 608 C C . MET A 1 77 ? 60.597 -15.262 -17.651 1.00 72.88 77 MET A C 1
ATOM 610 O O . MET A 1 77 ? 59.786 -16.184 -17.610 1.00 72.88 77 MET A O 1
ATOM 614 N N . SER A 1 78 ? 61.642 -15.201 -16.814 1.00 76.50 78 SER A N 1
ATOM 615 C CA . SER A 1 78 ? 61.830 -16.151 -15.706 1.00 76.50 78 SER A CA 1
ATOM 616 C C . SER A 1 78 ? 60.936 -15.878 -14.493 1.00 76.50 78 SER A C 1
ATOM 618 O O . SER A 1 78 ? 60.857 -16.720 -13.603 1.00 76.50 78 SER A O 1
ATOM 620 N N . ILE A 1 79 ? 60.255 -14.729 -14.443 1.00 80.00 79 ILE A N 1
ATOM 621 C CA . ILE A 1 79 ? 59.390 -14.363 -13.317 1.00 80.00 79 ILE A CA 1
ATOM 622 C C . ILE A 1 79 ? 57.989 -14.956 -13.548 1.00 80.00 79 ILE A C 1
ATOM 624 O O . ILE A 1 79 ? 57.411 -14.724 -14.617 1.00 80.00 79 ILE A O 1
ATOM 628 N N . PRO A 1 80 ? 57.413 -15.711 -12.593 1.00 68.00 80 PRO A N 1
ATOM 629 C CA . PRO A 1 80 ? 56.078 -16.291 -12.741 1.00 68.00 80 PRO A CA 1
ATOM 630 C C . PRO A 1 80 ? 55.028 -15.216 -13.069 1.00 68.00 80 PRO A C 1
ATOM 632 O O . PRO A 1 80 ? 54.956 -14.184 -12.413 1.00 68.00 80 PRO A O 1
ATOM 635 N N . GLY A 1 81 ? 54.234 -15.428 -14.123 1.00 67.25 81 GLY A N 1
ATOM 636 C CA . GLY A 1 81 ? 53.205 -14.476 -14.579 1.00 67.25 81 GLY A CA 1
ATOM 637 C C . GLY A 1 81 ? 53.684 -13.368 -15.534 1.00 67.25 81 GLY A C 1
ATOM 638 O O . GLY A 1 81 ? 52.858 -12.749 -16.208 1.00 67.25 81 GLY A O 1
ATOM 639 N N . SER A 1 82 ? 54.996 -13.166 -15.696 1.00 77.00 82 SER A N 1
ATOM 640 C CA . SER A 1 82 ? 55.573 -12.139 -16.588 1.00 77.00 82 SER A CA 1
ATOM 641 C C . SER A 1 82 ? 55.151 -12.280 -18.057 1.00 77.00 82 SER A C 1
ATOM 643 O O . SER A 1 82 ? 54.866 -11.285 -18.721 1.00 77.00 82 SER A O 1
ATOM 645 N N . ALA A 1 83 ? 55.026 -13.509 -18.564 1.00 74.44 83 ALA A N 1
ATOM 646 C CA . ALA A 1 83 ? 54.606 -13.771 -19.941 1.00 74.44 83 ALA A CA 1
ATOM 647 C C . ALA A 1 83 ? 53.174 -13.281 -20.236 1.00 74.44 83 ALA A C 1
ATOM 649 O O . ALA A 1 83 ? 52.889 -12.860 -21.360 1.00 74.44 83 ALA A O 1
ATOM 650 N N . ALA A 1 84 ? 52.279 -13.304 -19.240 1.00 71.81 84 ALA A N 1
ATOM 651 C CA . ALA A 1 84 ? 50.918 -12.784 -19.371 1.00 71.81 84 ALA A CA 1
ATOM 652 C C . ALA A 1 84 ? 50.916 -11.249 -19.418 1.00 71.81 84 ALA A C 1
ATOM 654 O O . ALA A 1 84 ? 50.244 -10.663 -20.264 1.00 71.81 84 ALA A O 1
ATOM 655 N N . VAL A 1 85 ? 51.739 -10.610 -18.580 1.00 69.56 85 VAL A N 1
ATOM 656 C CA . VAL A 1 85 ? 51.926 -9.150 -18.560 1.00 69.56 85 VAL A CA 1
ATOM 657 C C . VAL A 1 85 ? 52.526 -8.658 -19.879 1.00 69.56 85 VAL A C 1
ATOM 659 O O . VAL A 1 85 ? 52.007 -7.721 -20.475 1.00 69.56 85 VAL A O 1
ATOM 662 N N . VAL A 1 86 ? 53.557 -9.330 -20.399 1.00 71.94 86 VAL A N 1
ATOM 663 C CA . VAL A 1 86 ? 54.179 -8.978 -21.688 1.00 71.94 86 VAL A CA 1
ATOM 664 C C . VAL A 1 86 ? 53.189 -9.129 -22.846 1.00 71.94 86 VAL A C 1
ATOM 666 O O . VAL A 1 86 ? 53.133 -8.266 -23.721 1.00 71.94 86 VAL A O 1
ATOM 669 N N . ARG A 1 87 ? 52.364 -10.187 -22.854 1.00 72.81 87 ARG A N 1
ATOM 670 C CA . ARG A 1 87 ? 51.287 -10.344 -23.849 1.00 72.81 87 ARG A CA 1
ATOM 671 C C . ARG A 1 87 ? 50.224 -9.255 -23.726 1.00 72.81 87 ARG A C 1
ATOM 673 O O . ARG A 1 87 ? 49.792 -8.745 -24.753 1.00 72.81 87 ARG A O 1
ATOM 680 N N . TYR A 1 88 ? 49.833 -8.889 -22.507 1.00 67.75 88 TYR A N 1
ATOM 681 C CA . TYR A 1 88 ? 48.860 -7.827 -22.253 1.00 67.75 88 TYR A CA 1
ATOM 682 C C . TYR A 1 88 ? 49.368 -6.465 -22.738 1.00 67.75 88 TYR A C 1
ATOM 684 O O . TYR A 1 88 ? 48.661 -5.778 -23.466 1.00 67.75 88 TYR A O 1
ATOM 692 N N . VAL A 1 89 ? 50.615 -6.105 -22.417 1.00 65.94 89 VAL A N 1
ATOM 693 C CA . VAL A 1 89 ? 51.241 -4.852 -22.872 1.00 65.94 89 VAL A CA 1
ATOM 694 C C . VAL A 1 89 ? 51.353 -4.827 -24.397 1.00 65.94 89 VAL A C 1
ATOM 696 O O . VAL A 1 89 ? 50.958 -3.850 -25.027 1.00 65.94 89 VAL A O 1
ATOM 699 N N . LYS A 1 90 ? 51.793 -5.933 -25.010 1.00 67.06 90 LYS A N 1
ATOM 700 C CA . LYS A 1 90 ? 51.883 -6.054 -26.472 1.00 67.06 90 LYS A CA 1
ATOM 701 C C . LYS A 1 90 ? 50.513 -5.963 -27.161 1.00 67.06 90 LYS A C 1
ATOM 703 O O . LYS A 1 90 ? 50.429 -5.428 -28.260 1.00 67.06 90 LYS A O 1
ATOM 708 N N . ALA A 1 91 ? 49.456 -6.467 -26.523 1.00 66.06 91 ALA A N 1
ATOM 709 C CA . ALA A 1 91 ? 48.081 -6.373 -27.013 1.00 66.06 91 ALA A CA 1
ATOM 710 C C . ALA A 1 91 ? 47.454 -4.983 -26.780 1.00 66.06 91 ALA A C 1
ATOM 712 O O . ALA A 1 91 ? 46.668 -4.534 -27.606 1.00 66.06 91 ALA A O 1
ATOM 713 N N . SER A 1 92 ? 47.816 -4.286 -25.696 1.00 59.00 92 SER A N 1
ATOM 714 C CA . SER A 1 92 ? 47.366 -2.914 -25.393 1.00 59.00 92 SER A CA 1
ATOM 715 C C . SER A 1 92 ? 47.944 -1.882 -26.375 1.00 59.00 92 SER A C 1
ATOM 717 O O . SER A 1 92 ? 47.324 -0.852 -26.624 1.00 59.00 92 SER A O 1
ATOM 719 N N . HIS A 1 93 ? 49.097 -2.179 -26.986 1.00 58.44 93 HIS A N 1
ATOM 720 C CA . HIS A 1 93 ? 49.792 -1.283 -27.915 1.00 58.44 93 HIS A CA 1
ATOM 721 C C . HIS A 1 93 ? 49.375 -1.414 -29.391 1.00 58.44 93 HIS A C 1
ATOM 723 O O . HIS A 1 93 ? 49.858 -0.652 -30.228 1.00 58.44 93 HIS A O 1
ATOM 729 N N . GLN A 1 94 ? 48.507 -2.369 -29.746 1.00 55.75 94 GLN A N 1
ATOM 730 C CA . GLN A 1 94 ? 48.012 -2.472 -31.121 1.00 55.75 94 GLN A CA 1
ATOM 731 C C . GLN A 1 94 ? 46.938 -1.399 -31.376 1.00 55.75 94 GLN A C 1
ATOM 733 O O . GLN A 1 94 ? 45.812 -1.501 -30.897 1.00 55.75 94 GLN A O 1
ATOM 738 N N . ASP A 1 95 ? 47.334 -0.379 -32.144 1.00 56.56 95 ASP A N 1
ATOM 739 C CA . ASP A 1 95 ? 46.509 0.624 -32.839 1.00 56.56 95 ASP A CA 1
ATOM 740 C C . ASP A 1 95 ? 46.020 1.879 -32.081 1.00 56.56 95 ASP A C 1
ATOM 742 O O . ASP A 1 95 ? 45.353 2.711 -32.696 1.00 56.56 95 ASP A O 1
ATOM 746 N N . ASP A 1 96 ? 46.400 2.121 -30.817 1.00 67.12 96 ASP A N 1
ATOM 747 C CA . ASP A 1 96 ? 46.152 3.431 -30.177 1.00 67.12 96 ASP A CA 1
ATOM 748 C C . ASP A 1 96 ? 47.171 3.799 -29.070 1.00 67.12 96 ASP A C 1
ATOM 750 O O . ASP A 1 96 ? 47.051 3.341 -27.927 1.00 67.12 96 ASP A O 1
ATOM 754 N N . PRO A 1 97 ? 48.154 4.681 -29.351 1.00 69.81 97 PRO A N 1
ATOM 755 C CA . PRO A 1 97 ? 49.145 5.096 -28.359 1.00 69.81 97 PRO A CA 1
ATOM 756 C C . PRO A 1 97 ? 48.538 5.896 -27.193 1.00 69.81 97 PRO A C 1
ATOM 758 O O . PRO A 1 97 ? 49.106 5.895 -26.098 1.00 69.81 97 PRO A O 1
ATOM 761 N N . PHE A 1 98 ? 47.377 6.546 -27.369 1.00 71.81 98 PHE A N 1
ATOM 762 C CA . PHE A 1 98 ? 46.723 7.288 -26.282 1.00 71.81 98 PHE A CA 1
ATOM 763 C C . PHE A 1 98 ? 46.173 6.358 -25.203 1.00 71.81 98 PHE A C 1
ATOM 765 O O . PHE A 1 98 ? 46.219 6.697 -24.018 1.00 71.81 98 PHE A O 1
ATOM 772 N N . ARG A 1 99 ? 45.700 5.169 -25.585 1.00 71.19 99 ARG A N 1
ATOM 773 C CA . ARG A 1 99 ? 45.188 4.171 -24.643 1.00 71.19 99 ARG A CA 1
ATOM 774 C C . ARG A 1 99 ? 46.281 3.645 -23.720 1.00 71.19 99 ARG A C 1
ATOM 776 O O . ARG A 1 99 ? 46.066 3.586 -22.512 1.00 71.19 99 ARG A O 1
ATOM 783 N N . THR A 1 100 ? 47.457 3.324 -24.255 1.00 73.19 100 THR A N 1
ATOM 784 C CA . THR A 1 100 ? 48.593 2.870 -23.436 1.00 73.19 100 THR A CA 1
ATOM 785 C C . THR A 1 100 ? 49.052 3.962 -22.469 1.00 73.19 100 THR A C 1
ATOM 787 O O . THR A 1 100 ? 49.330 3.674 -21.307 1.00 73.19 100 THR A O 1
ATOM 790 N N . ILE A 1 101 ? 49.077 5.225 -22.911 1.00 78.81 101 ILE A N 1
ATOM 791 C CA . ILE A 1 101 ? 49.405 6.368 -22.045 1.00 78.81 101 ILE A CA 1
ATOM 792 C C . ILE A 1 101 ? 48.367 6.515 -20.924 1.00 78.81 101 ILE A C 1
ATOM 794 O O . ILE A 1 101 ? 48.740 6.714 -19.771 1.00 78.81 101 ILE A O 1
ATOM 798 N N . LEU A 1 102 ? 47.073 6.379 -21.229 1.00 79.44 102 LEU A N 1
ATOM 799 C CA . LEU A 1 102 ? 46.008 6.442 -20.228 1.00 79.44 102 LEU A CA 1
ATOM 800 C C . LEU A 1 102 ? 46.091 5.281 -19.226 1.00 79.44 102 LEU A C 1
ATOM 802 O O . LEU A 1 102 ? 45.983 5.513 -18.025 1.00 79.44 102 LEU A O 1
ATOM 806 N N . GLU A 1 103 ? 46.313 4.051 -19.694 1.00 76.56 103 GLU A N 1
ATOM 807 C CA . GLU A 1 103 ? 46.499 2.873 -18.837 1.00 76.56 103 GLU A CA 1
ATOM 808 C C . GLU A 1 103 ? 47.734 3.037 -17.937 1.00 76.56 103 GLU A C 1
ATOM 810 O O . GLU A 1 103 ? 47.661 2.756 -16.742 1.00 76.56 103 GLU A O 1
ATOM 815 N N . LEU A 1 104 ? 48.834 3.591 -18.457 1.00 80.50 104 LEU A N 1
ATOM 816 C CA . LEU A 1 104 ? 50.026 3.916 -17.674 1.00 80.50 104 LEU A CA 1
ATOM 817 C C . LEU A 1 104 ? 49.735 4.985 -16.612 1.00 80.50 104 LEU A C 1
ATOM 819 O O . LEU A 1 104 ? 50.128 4.823 -15.459 1.00 80.50 104 LEU A O 1
ATOM 823 N N . ILE A 1 105 ? 49.018 6.053 -16.972 1.00 87.00 105 ILE A N 1
ATOM 824 C CA . ILE A 1 105 ? 48.594 7.093 -16.026 1.00 87.00 105 ILE A CA 1
ATOM 825 C C . ILE A 1 105 ? 47.700 6.489 -14.942 1.00 87.00 105 ILE A C 1
ATOM 827 O O . ILE A 1 105 ? 47.878 6.819 -13.774 1.00 87.00 105 ILE A O 1
ATOM 831 N N . LEU A 1 106 ? 46.780 5.588 -15.296 1.00 81.19 106 LEU A N 1
ATOM 832 C CA . LEU A 1 106 ? 45.901 4.910 -14.344 1.00 81.19 106 LEU A CA 1
ATOM 833 C C . LEU A 1 106 ? 46.663 3.950 -13.430 1.00 81.19 106 LEU A C 1
ATOM 835 O O . LEU A 1 106 ? 46.360 3.899 -12.244 1.00 81.19 106 LEU A O 1
ATOM 839 N N . VAL A 1 107 ? 47.671 3.237 -13.932 1.00 83.62 107 VAL A N 1
ATOM 840 C CA . VAL A 1 107 ? 48.540 2.375 -13.115 1.00 83.62 107 VAL A CA 1
ATOM 841 C C . VAL A 1 107 ? 49.414 3.214 -12.187 1.00 83.62 107 VAL A C 1
ATOM 843 O O . VAL A 1 107 ? 49.488 2.918 -10.999 1.00 83.62 107 VAL A O 1
ATOM 846 N N . ILE A 1 108 ? 50.023 4.296 -12.679 1.00 84.38 108 ILE A N 1
ATOM 847 C CA . ILE A 1 108 ? 50.788 5.239 -11.849 1.00 84.38 108 ILE A CA 1
ATOM 848 C C . ILE A 1 108 ? 49.876 5.886 -10.808 1.00 84.38 108 ILE A C 1
ATOM 850 O O . ILE A 1 108 ? 50.281 6.036 -9.660 1.00 84.38 108 ILE A O 1
ATOM 854 N N . PHE A 1 109 ? 48.647 6.244 -11.179 1.00 83.88 109 PHE A N 1
ATOM 855 C CA . PHE A 1 109 ? 47.649 6.771 -10.258 1.00 83.88 109 PHE A CA 1
ATOM 856 C C . PHE A 1 109 ? 47.262 5.721 -9.217 1.00 83.88 109 PHE A C 1
ATOM 858 O O . PHE A 1 109 ? 47.315 6.029 -8.040 1.00 83.88 109 PHE A O 1
ATOM 865 N N . ALA A 1 110 ? 46.974 4.478 -9.606 1.00 78.81 110 ALA A N 1
ATOM 866 C CA . ALA A 1 110 ? 46.646 3.392 -8.685 1.00 78.81 110 ALA A CA 1
ATOM 867 C C . ALA A 1 110 ? 47.806 3.078 -7.733 1.00 78.81 110 ALA A C 1
ATOM 869 O O . ALA A 1 110 ? 47.592 2.974 -6.533 1.00 78.81 110 ALA A O 1
ATOM 870 N N . ILE A 1 111 ? 49.041 3.004 -8.235 1.00 80.00 111 ILE A N 1
ATOM 871 C CA . ILE A 1 111 ? 50.248 2.830 -7.418 1.00 80.00 111 ILE A CA 1
ATOM 872 C C . ILE A 1 111 ? 50.424 4.026 -6.489 1.00 80.00 111 ILE A C 1
ATOM 874 O O . ILE A 1 111 ? 50.639 3.840 -5.299 1.00 80.00 111 ILE A O 1
ATOM 878 N N . ARG A 1 112 ? 50.285 5.257 -6.990 1.00 81.06 112 ARG A N 1
ATOM 879 C CA . ARG A 1 112 ? 50.328 6.461 -6.157 1.00 81.06 112 ARG A CA 1
ATOM 880 C C . ARG A 1 112 ? 49.233 6.428 -5.098 1.00 81.06 112 ARG A C 1
ATOM 882 O O . ARG A 1 112 ? 49.522 6.797 -3.979 1.00 81.06 112 ARG A O 1
ATOM 889 N N . THR A 1 113 ? 48.022 5.985 -5.403 1.00 75.50 113 THR A N 1
ATOM 890 C CA . THR A 1 113 ? 46.904 5.902 -4.453 1.00 75.50 113 THR A CA 1
ATOM 891 C C . THR A 1 113 ? 47.072 4.759 -3.452 1.00 75.50 113 THR A C 1
ATOM 893 O O . THR A 1 113 ? 46.629 4.891 -2.319 1.00 75.50 113 THR A O 1
ATOM 896 N N . LEU A 1 114 ? 47.725 3.660 -3.836 1.00 70.94 114 LEU A N 1
ATOM 897 C CA . LEU A 1 114 ? 48.063 2.544 -2.946 1.00 70.94 114 LEU A CA 1
ATOM 898 C C . LEU A 1 114 ? 49.279 2.855 -2.055 1.00 70.94 114 LEU A C 1
ATOM 900 O O . LEU A 1 114 ? 49.333 2.391 -0.921 1.00 70.94 114 LEU A O 1
ATOM 904 N N . LEU A 1 115 ? 50.251 3.626 -2.558 1.00 68.50 115 LEU A N 1
ATOM 905 C CA . LEU A 1 115 ? 51.468 4.032 -1.840 1.00 68.50 115 LEU A CA 1
ATOM 906 C C . LEU A 1 115 ? 51.311 5.347 -1.073 1.00 68.50 115 LEU A C 1
ATOM 908 O O . LEU A 1 115 ? 52.011 5.571 -0.087 1.00 68.50 115 LEU A O 1
ATOM 912 N N . MET A 1 116 ? 50.411 6.233 -1.502 1.00 65.81 116 MET A N 1
ATOM 913 C CA . MET A 1 116 ? 49.876 7.262 -0.625 1.00 65.81 116 MET A CA 1
ATOM 914 C C . MET A 1 116 ? 49.146 6.487 0.453 1.00 65.81 116 MET A C 1
ATOM 916 O O . MET A 1 116 ? 48.075 5.951 0.199 1.00 65.81 116 MET A O 1
ATOM 920 N N . ASN A 1 117 ? 49.771 6.389 1.627 1.00 51.41 117 ASN A N 1
ATOM 921 C CA . ASN A 1 117 ? 49.138 5.919 2.847 1.00 51.41 117 ASN A CA 1
ATOM 922 C C . ASN A 1 117 ? 47.790 6.634 2.968 1.00 51.41 117 ASN A C 1
ATOM 924 O O . ASN A 1 117 ? 47.728 7.774 3.429 1.00 51.41 117 ASN A O 1
ATOM 928 N N . ARG A 1 118 ? 46.723 5.982 2.501 1.00 53.22 118 ARG A N 1
ATOM 929 C CA . ARG A 1 118 ? 45.345 6.337 2.803 1.00 53.22 118 ARG A CA 1
ATOM 930 C C . ARG A 1 118 ? 45.269 6.297 4.313 1.00 53.22 118 ARG A C 1
ATOM 932 O O . ARG A 1 118 ? 45.342 5.205 4.870 1.00 53.22 118 ARG A O 1
ATOM 939 N N . THR A 1 119 ? 45.303 7.481 4.922 1.00 53.75 119 THR A N 1
ATOM 940 C CA . THR A 1 119 ? 44.881 7.745 6.300 1.00 53.75 119 THR A CA 1
ATOM 941 C C . THR A 1 119 ? 45.094 6.553 7.232 1.00 53.75 119 THR A C 1
ATOM 943 O O . THR A 1 119 ? 44.183 6.051 7.883 1.00 53.75 119 THR A O 1
ATOM 946 N N . ARG A 1 120 ? 46.347 6.093 7.351 1.00 46.75 120 ARG A N 1
ATOM 947 C CA . ARG A 1 120 ? 46.748 5.570 8.650 1.00 46.75 120 ARG A CA 1
ATOM 948 C C . ARG A 1 120 ? 46.689 6.795 9.538 1.00 46.75 120 ARG A C 1
ATOM 950 O O . ARG A 1 120 ? 47.496 7.700 9.336 1.00 46.75 120 ARG A O 1
ATOM 957 N N . SER A 1 121 ? 45.714 6.847 10.445 1.00 46.03 121 SER A N 1
ATOM 958 C CA . SER A 1 121 ? 45.792 7.742 11.592 1.00 46.03 121 SER A CA 1
ATOM 959 C C . SER A 1 121 ? 47.210 7.598 12.124 1.00 46.03 121 SER A C 1
ATOM 961 O O . SER A 1 121 ? 47.659 6.496 12.452 1.00 46.03 121 SER A O 1
ATOM 963 N N . ASP A 1 122 ? 47.984 8.669 11.996 1.00 46.12 122 ASP A N 1
ATOM 964 C CA . ASP A 1 122 ? 49.423 8.615 12.172 1.00 46.12 122 ASP A CA 1
ATOM 965 C C . ASP A 1 122 ? 49.690 8.410 13.665 1.00 46.12 122 ASP A C 1
ATOM 967 O O . ASP A 1 122 ? 49.901 9.366 14.399 1.00 46.12 122 ASP A O 1
ATOM 971 N N . GLN A 1 123 ? 49.649 7.164 14.154 1.00 51.19 123 GLN A N 1
ATOM 972 C CA . GLN A 1 123 ? 50.006 6.840 15.542 1.00 51.19 123 GLN A CA 1
ATOM 973 C C . GLN A 1 123 ? 51.471 7.203 15.841 1.00 51.19 123 GLN A C 1
ATOM 975 O O . GLN A 1 123 ? 51.884 7.214 16.998 1.00 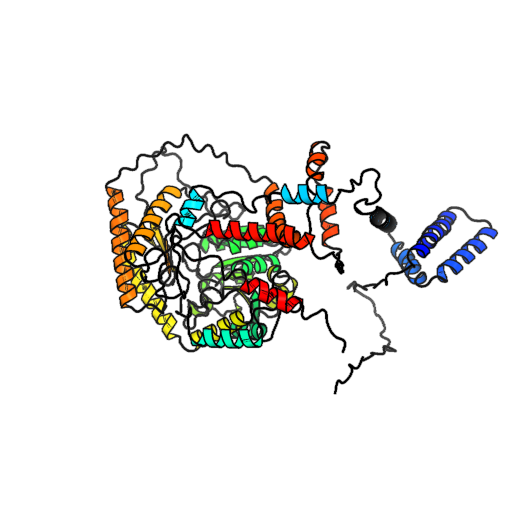51.19 123 GLN A O 1
ATOM 980 N N . SER A 1 124 ? 52.256 7.487 14.796 1.00 52.84 124 SER A N 1
ATOM 981 C CA . SER A 1 124 ? 53.669 7.854 14.837 1.00 52.84 124 SER A CA 1
ATOM 982 C C . SER A 1 124 ? 53.924 9.320 14.450 1.00 52.84 124 SER A C 1
ATOM 984 O O . SER A 1 124 ? 55.085 9.741 14.387 1.00 52.84 124 SER A O 1
ATOM 986 N N . GLY A 1 125 ? 52.881 10.107 14.189 1.00 52.16 125 GLY A N 1
ATOM 987 C CA . GLY A 1 125 ? 53.020 11.492 13.765 1.00 52.16 125 GLY A CA 1
ATOM 988 C C . GLY A 1 125 ? 53.454 12.363 14.926 1.00 52.16 125 GLY A C 1
ATOM 989 O O . GLY A 1 125 ? 52.976 12.201 16.046 1.00 52.16 125 GLY A O 1
ATOM 990 N N . LYS A 1 126 ? 54.302 13.360 14.665 1.00 55.81 126 LYS A N 1
ATOM 991 C CA . LYS A 1 126 ? 54.704 14.386 15.651 1.00 55.81 126 LYS A CA 1
ATOM 992 C C . LYS A 1 126 ? 53.519 15.126 16.311 1.00 55.81 126 LYS A C 1
ATOM 994 O O . LYS A 1 126 ? 53.738 15.844 17.278 1.00 55.81 126 LYS A O 1
ATOM 999 N N . ASN A 1 127 ? 52.296 14.921 15.810 1.00 56.97 127 ASN A N 1
ATOM 1000 C CA . ASN A 1 127 ? 51.045 15.507 16.286 1.00 56.97 127 ASN A CA 1
ATOM 1001 C C . ASN A 1 127 ? 50.070 14.477 16.906 1.00 56.97 127 ASN A C 1
ATOM 1003 O O . ASN A 1 127 ? 48.914 14.819 17.144 1.00 56.97 127 ASN A O 1
ATOM 1007 N N . PHE A 1 128 ? 50.481 13.227 17.164 1.00 57.19 128 PHE A N 1
ATOM 1008 C CA . PHE A 1 128 ? 49.624 12.248 17.844 1.00 57.19 128 PHE A CA 1
ATOM 1009 C C . PHE A 1 128 ? 49.582 12.533 19.350 1.00 57.19 128 PHE A C 1
ATOM 1011 O O . PHE A 1 128 ? 50.507 12.199 20.094 1.00 57.19 128 PHE A O 1
ATOM 1018 N N . VAL A 1 129 ? 48.504 13.171 19.807 1.00 71.06 129 VAL A N 1
ATOM 1019 C CA . VAL A 1 129 ? 48.268 13.415 21.234 1.00 71.06 129 VAL A CA 1
ATOM 1020 C C . VAL A 1 129 ? 47.827 12.106 21.880 1.00 71.06 129 VAL A C 1
ATOM 1022 O O . VAL A 1 129 ? 46.692 11.659 21.728 1.00 71.06 129 VAL A O 1
ATOM 1025 N N . LYS A 1 130 ? 48.746 11.457 22.597 1.00 73.00 130 LYS A N 1
ATOM 1026 C CA . LYS A 1 130 ? 48.432 10.263 23.380 1.00 73.00 130 LYS A CA 1
ATOM 1027 C C . LYS A 1 130 ? 47.741 10.688 24.673 1.00 73.00 130 LYS A C 1
ATOM 1029 O O . LYS A 1 130 ? 48.413 11.059 25.631 1.00 73.00 130 LYS A O 1
ATOM 1034 N N . LEU A 1 131 ? 46.414 10.620 24.672 1.00 80.06 131 LEU A N 1
ATOM 1035 C CA . LEU A 1 131 ? 45.595 10.904 25.845 1.00 80.06 131 LEU A CA 1
ATOM 1036 C C . LEU A 1 131 ? 45.949 9.944 26.989 1.00 80.06 131 LEU A C 1
ATOM 1038 O O . LEU A 1 131 ? 46.125 8.735 26.795 1.00 80.06 131 LEU A O 1
ATOM 1042 N N . THR A 1 132 ? 46.061 10.491 28.189 1.00 88.00 132 THR A N 1
ATOM 1043 C CA . THR A 1 132 ? 46.134 9.736 29.437 1.00 88.00 132 THR A CA 1
ATOM 1044 C C . THR A 1 132 ? 44.798 9.049 29.713 1.00 88.00 132 THR A C 1
ATOM 1046 O O . THR A 1 132 ? 43.753 9.459 29.218 1.00 88.00 132 THR A O 1
ATOM 1049 N N . GLU A 1 133 ? 44.802 7.993 30.531 1.00 80.69 133 GLU A N 1
ATOM 1050 C CA . GLU A 1 133 ? 43.551 7.298 30.874 1.00 80.69 133 GLU A CA 1
ATOM 1051 C C . GLU A 1 133 ? 42.541 8.225 31.554 1.00 80.69 133 GLU A C 1
ATOM 1053 O O . GLU A 1 133 ? 41.347 8.094 31.315 1.00 80.69 133 GLU A O 1
ATOM 1058 N N . LYS A 1 134 ? 43.037 9.197 32.328 1.00 86.31 134 LYS A N 1
ATOM 1059 C CA . LYS A 1 134 ? 42.207 10.220 32.951 1.00 86.31 134 LYS A CA 1
ATOM 1060 C C . LYS A 1 134 ? 41.583 11.156 31.915 1.00 86.31 134 LYS A C 1
ATOM 1062 O O . LYS A 1 134 ? 40.394 11.391 31.991 1.00 86.31 134 LYS A O 1
ATOM 1067 N N . GLU A 1 135 ? 42.345 11.631 30.929 1.00 83.94 135 GLU A N 1
ATOM 1068 C CA . GLU A 1 135 ? 41.797 12.477 29.855 1.00 83.94 135 GLU A CA 1
ATOM 1069 C C . GLU A 1 135 ? 40.768 11.727 29.004 1.00 83.94 135 GLU A C 1
ATOM 1071 O O . GLU A 1 135 ? 39.795 12.321 28.561 1.00 83.94 135 GLU A O 1
ATOM 1076 N N . ILE A 1 136 ? 40.949 10.421 28.786 1.00 84.12 136 ILE A N 1
ATOM 1077 C CA . ILE A 1 136 ? 39.939 9.597 28.110 1.00 84.12 136 ILE A CA 1
ATOM 1078 C C . ILE A 1 136 ? 38.666 9.512 28.956 1.00 84.12 136 ILE A C 1
ATOM 1080 O O . ILE A 1 136 ? 37.578 9.657 28.408 1.00 84.12 136 ILE A O 1
ATOM 1084 N N . ASP A 1 137 ? 38.790 9.265 30.261 1.00 86.88 137 ASP A N 1
ATOM 1085 C CA . ASP A 1 137 ? 37.636 9.211 31.162 1.00 86.88 137 ASP A CA 1
ATOM 1086 C C . ASP A 1 137 ? 36.937 10.579 31.253 1.00 86.88 137 ASP A C 1
ATOM 1088 O O . ASP A 1 137 ? 35.721 10.633 31.100 1.00 86.88 137 ASP A O 1
ATOM 1092 N N . ASP A 1 138 ? 37.692 11.675 31.375 1.00 90.12 138 ASP A N 1
ATOM 1093 C CA . ASP A 1 138 ? 37.171 13.045 31.394 1.00 90.12 138 ASP A CA 1
ATOM 1094 C C . ASP A 1 138 ? 36.445 13.371 30.070 1.00 90.12 138 ASP A C 1
ATOM 1096 O O . ASP A 1 138 ? 35.331 13.882 30.092 1.00 90.12 138 ASP A O 1
ATOM 1100 N N . LEU A 1 139 ? 36.998 12.988 28.910 1.00 85.81 139 LEU A N 1
ATOM 1101 C CA . LEU A 1 139 ? 36.340 13.168 27.606 1.00 85.81 139 LEU A CA 1
ATOM 1102 C C . LEU A 1 139 ? 35.069 12.325 27.456 1.00 85.81 139 LEU A C 1
ATOM 1104 O O . LEU A 1 139 ? 34.113 12.764 26.824 1.00 85.81 139 LEU A O 1
ATOM 1108 N N . VAL A 1 140 ? 35.049 11.107 28.002 1.00 84.88 140 VAL A N 1
ATOM 1109 C CA . VAL A 1 140 ? 33.856 10.244 27.992 1.00 84.88 140 VAL A CA 1
ATOM 1110 C C . VAL A 1 140 ? 32.778 10.790 28.928 1.00 84.88 140 VAL A C 1
ATOM 1112 O O . VAL A 1 140 ? 31.594 10.675 28.605 1.00 84.88 140 VAL A O 1
ATOM 1115 N N . ASP A 1 141 ? 33.174 11.379 30.055 1.00 86.62 141 ASP A N 1
ATOM 1116 C CA . ASP A 1 141 ? 32.269 11.996 31.025 1.00 86.62 141 ASP A CA 1
ATOM 1117 C C . ASP A 1 141 ? 31.739 13.358 30.527 1.00 86.62 141 ASP A C 1
ATOM 1119 O O . ASP A 1 141 ? 30.582 13.697 30.780 1.00 86.62 141 ASP A O 1
ATOM 1123 N N . GLU A 1 142 ? 32.542 14.116 29.771 1.00 88.69 142 GLU A N 1
ATOM 1124 C CA . GLU A 1 142 ? 32.143 15.366 29.106 1.00 88.69 142 GLU A CA 1
ATOM 1125 C C . GLU A 1 142 ? 31.306 15.137 27.839 1.00 88.69 142 GLU A C 1
ATOM 1127 O O . GLU A 1 142 ? 30.552 16.024 27.424 1.00 88.69 142 GLU A O 1
ATOM 1132 N N . TRP A 1 143 ? 31.413 13.963 27.210 1.00 86.00 143 TRP A N 1
ATOM 1133 C CA . TRP A 1 143 ? 30.712 13.673 25.965 1.00 86.00 143 TRP A CA 1
ATOM 1134 C C . TRP A 1 143 ? 29.197 13.608 26.172 1.00 86.00 143 TRP A C 1
ATOM 1136 O O . TRP A 1 143 ? 28.656 12.689 26.791 1.00 86.00 143 TRP A O 1
ATOM 1146 N N . GLN A 1 144 ? 28.495 14.567 25.572 1.00 81.38 144 GLN A N 1
ATOM 1147 C CA . GLN A 1 144 ? 27.049 14.517 25.409 1.00 81.38 144 GLN A CA 1
ATOM 1148 C C . GLN A 1 144 ? 26.732 14.104 23.970 1.00 81.38 144 GLN A C 1
ATOM 1150 O O . GLN A 1 144 ? 27.151 14.804 23.046 1.00 81.38 144 GLN A O 1
ATOM 1155 N N . PRO A 1 145 ? 26.003 12.993 23.751 1.00 81.31 145 PRO A N 1
ATOM 1156 C CA . PRO A 1 145 ? 25.563 12.640 22.412 1.00 81.31 145 PRO A CA 1
ATOM 1157 C C . PRO A 1 145 ? 24.693 13.762 21.858 1.00 81.31 145 PRO A C 1
ATOM 1159 O O . PRO A 1 145 ? 23.762 14.223 22.527 1.00 81.31 145 PRO A O 1
ATOM 1162 N N . GLU A 1 146 ? 24.962 14.161 20.619 1.00 80.38 146 GLU A N 1
ATOM 1163 C CA . GLU A 1 146 ? 24.027 15.010 19.897 1.00 80.38 146 GLU A CA 1
ATOM 1164 C C . GLU A 1 146 ? 22.659 14.307 19.828 1.00 80.38 146 GLU A C 1
ATOM 1166 O O . GLU A 1 146 ? 22.594 13.085 19.632 1.00 80.38 146 GLU A O 1
ATOM 1171 N N . PRO A 1 147 ? 21.548 15.039 20.016 1.00 80.19 147 PRO A N 1
ATOM 1172 C CA . PRO A 1 147 ? 20.224 14.470 19.834 1.00 80.19 147 PRO A CA 1
ATOM 1173 C C . PRO A 1 147 ? 20.098 13.847 18.439 1.00 80.19 147 PRO A C 1
ATOM 1175 O O . PRO A 1 147 ? 20.328 14.514 17.436 1.00 80.19 147 PRO A O 1
ATOM 1178 N N . LEU A 1 148 ? 19.676 12.579 18.373 1.00 81.25 148 LEU A N 1
ATOM 1179 C CA . LEU A 1 148 ? 19.489 11.856 17.104 1.00 81.25 148 LEU A CA 1
ATOM 1180 C C . LEU A 1 148 ? 18.460 12.519 16.174 1.00 81.25 148 LEU A C 1
ATOM 1182 O O . LEU A 1 148 ? 18.429 12.232 14.981 1.00 81.25 148 LEU A O 1
ATOM 1186 N N . CYS A 1 149 ? 17.583 13.360 16.723 1.00 82.44 149 CYS A N 1
ATOM 1187 C CA . CYS A 1 149 ? 16.560 14.080 15.981 1.00 82.44 149 CYS A CA 1
ATOM 1188 C C . CYS A 1 149 ? 16.443 15.507 16.515 1.00 82.44 149 CYS A C 1
ATOM 1190 O O . CYS A 1 149 ? 16.607 15.749 17.715 1.00 82.44 149 CYS A O 1
ATOM 1192 N N . SER A 1 150 ? 16.089 16.440 15.633 1.00 84.75 150 SER A N 1
ATOM 1193 C CA . SER A 1 150 ? 15.674 17.781 16.038 1.00 84.75 150 SER A CA 1
ATOM 1194 C C . SER A 1 150 ? 14.462 17.716 16.982 1.00 84.75 150 SER A C 1
ATOM 1196 O O . SER A 1 150 ? 13.648 16.792 16.878 1.00 84.75 150 SER A O 1
ATOM 1198 N N . PRO A 1 151 ? 14.323 18.674 17.916 1.00 84.88 151 PRO A N 1
ATOM 1199 C CA . PRO A 1 151 ? 13.140 18.742 18.763 1.00 84.88 151 PRO A CA 1
ATOM 1200 C C . PRO A 1 151 ? 11.890 18.943 17.904 1.00 84.88 151 PRO A C 1
ATOM 1202 O O . PRO A 1 151 ? 11.915 19.702 16.935 1.00 84.88 151 PRO A O 1
ATOM 1205 N N . LEU A 1 152 ? 10.799 18.277 18.288 1.00 85.19 152 LEU A N 1
ATOM 1206 C CA . LEU A 1 152 ? 9.518 18.413 17.603 1.00 85.19 152 LEU A CA 1
ATOM 1207 C C . LEU A 1 152 ? 9.010 19.852 17.712 1.00 85.19 152 LEU A C 1
ATOM 1209 O O . LEU A 1 152 ? 9.049 20.471 18.781 1.00 85.19 152 LEU A O 1
ATOM 1213 N N . THR A 1 153 ? 8.490 20.364 16.605 1.00 88.38 153 THR A N 1
ATOM 1214 C CA . THR A 1 153 ? 7.723 21.609 16.588 1.00 88.38 153 THR A CA 1
ATOM 1215 C C . THR A 1 153 ? 6.463 21.471 17.458 1.00 88.38 153 THR A C 1
ATOM 1217 O O . THR A 1 153 ? 5.973 20.358 17.686 1.00 88.38 153 THR A O 1
ATOM 1220 N N . PRO A 1 154 ? 5.889 22.582 17.959 1.00 87.56 154 PRO A N 1
ATOM 1221 C CA . PRO A 1 154 ? 4.637 22.532 18.712 1.00 87.56 154 PRO A CA 1
ATOM 1222 C C . PRO A 1 154 ? 3.497 21.849 17.944 1.00 87.56 154 PRO A C 1
ATOM 1224 O O . PRO A 1 154 ? 2.685 21.154 18.559 1.00 87.56 154 PRO A O 1
ATOM 1227 N N . GLU A 1 155 ? 3.449 22.007 16.615 1.00 81.56 155 GLU A N 1
ATOM 1228 C CA . GLU A 1 155 ? 2.473 21.319 15.769 1.00 81.56 155 GLU A CA 1
ATOM 1229 C C . GLU A 1 155 ? 2.708 19.804 15.740 1.00 81.56 155 GLU A C 1
ATOM 1231 O O . GLU A 1 155 ? 1.777 19.043 16.004 1.00 81.56 155 GLU A O 1
ATOM 1236 N N . GLU A 1 156 ? 3.942 19.351 15.505 1.00 84.50 156 GLU A N 1
ATOM 1237 C CA . GLU A 1 156 ? 4.282 17.920 15.493 1.00 84.50 156 GLU A CA 1
ATOM 1238 C C . GLU A 1 156 ? 4.026 17.256 16.849 1.00 84.50 156 GLU A C 1
ATOM 1240 O O . GLU A 1 156 ? 3.532 16.127 16.914 1.00 84.50 156 GLU A O 1
ATOM 1245 N N . GLN A 1 157 ? 4.311 17.963 17.943 1.00 87.56 157 GLN A N 1
ATOM 1246 C CA . GLN A 1 157 ? 4.028 17.485 19.292 1.00 87.56 157 GLN A CA 1
ATOM 1247 C C . GLN A 1 157 ? 2.517 17.338 19.531 1.00 87.56 157 GLN A C 1
ATOM 1249 O O . GLN A 1 157 ? 2.081 16.335 20.105 1.00 87.56 157 GLN A O 1
ATOM 1254 N N . ALA A 1 158 ? 1.708 18.306 19.088 1.00 84.81 158 ALA A N 1
ATOM 1255 C CA . ALA A 1 158 ? 0.249 18.233 19.178 1.00 84.81 158 ALA A CA 1
ATOM 1256 C C . ALA A 1 158 ? -0.314 17.099 18.305 1.00 84.81 158 ALA A C 1
ATOM 1258 O O . ALA A 1 158 ? -1.184 16.337 18.741 1.00 84.81 158 ALA A O 1
ATOM 1259 N N . ASP A 1 159 ? 0.227 16.926 17.101 1.00 83.31 159 ASP A N 1
ATOM 1260 C CA . ASP A 1 159 ? -0.145 15.841 16.201 1.00 83.31 159 ASP A CA 1
ATOM 1261 C C . ASP A 1 159 ? 0.224 14.470 16.771 1.00 83.31 159 ASP A C 1
ATOM 1263 O O . ASP A 1 159 ? -0.573 13.531 16.668 1.00 83.31 159 ASP A O 1
ATOM 1267 N N . LEU A 1 160 ? 1.387 14.327 17.404 1.00 86.56 160 LEU A N 1
ATOM 1268 C CA . LEU A 1 160 ? 1.775 13.096 18.088 1.00 86.56 160 LEU A CA 1
ATOM 1269 C C . LEU A 1 160 ? 0.857 12.817 19.284 1.00 86.56 160 LEU A C 1
ATOM 1271 O O . LEU A 1 160 ? 0.374 11.694 19.433 1.00 86.56 160 LEU A O 1
ATOM 1275 N N . ALA A 1 161 ? 0.542 13.841 20.080 1.00 86.69 161 ALA A N 1
ATOM 1276 C CA . ALA A 1 161 ? -0.372 13.730 21.217 1.00 86.69 161 ALA A CA 1
ATOM 1277 C C . ALA A 1 161 ? -1.806 13.345 20.804 1.00 86.69 161 ALA A C 1
ATOM 1279 O O . ALA A 1 161 ? -2.521 12.716 21.583 1.00 86.69 161 ALA A O 1
ATOM 1280 N N . SER A 1 162 ? -2.223 13.673 19.575 1.00 85.25 162 SER A N 1
ATOM 1281 C CA . SER A 1 162 ? -3.535 13.283 19.034 1.00 85.25 162 SER A CA 1
ATOM 1282 C C . SER A 1 162 ? -3.649 11.795 18.669 1.00 85.25 162 SER A C 1
ATOM 1284 O O . SER A 1 162 ? -4.753 11.314 18.404 1.00 85.25 162 SER A O 1
ATOM 1286 N N . VAL A 1 163 ? -2.538 11.044 18.629 1.00 88.62 163 VAL A N 1
ATOM 1287 C CA . VAL A 1 163 ? -2.549 9.622 18.254 1.00 88.62 163 VAL A CA 1
ATOM 1288 C C . VAL A 1 163 ? -3.086 8.774 19.414 1.00 88.62 163 VAL A C 1
ATOM 1290 O O . VAL A 1 163 ? -2.467 8.715 20.478 1.00 88.62 163 VAL A O 1
ATOM 1293 N N . PRO A 1 164 ? -4.210 8.055 19.238 1.00 90.62 164 PRO A N 1
ATOM 1294 C CA . PRO A 1 164 ? -4.748 7.213 20.295 1.00 90.62 164 PRO A CA 1
ATOM 1295 C C . PRO A 1 164 ? -3.876 5.970 20.514 1.00 90.62 164 PRO A C 1
ATOM 1297 O O . PRO A 1 164 ? -3.550 5.243 19.577 1.00 90.62 164 PRO A O 1
ATOM 1300 N N . VAL A 1 165 ? -3.562 5.681 21.778 1.00 92.94 165 VAL A N 1
ATOM 1301 C CA . VAL A 1 165 ? -2.804 4.485 22.171 1.00 92.94 165 VAL A CA 1
ATOM 1302 C C . VAL A 1 165 ? -3.758 3.312 22.404 1.00 92.94 165 VAL A C 1
ATOM 1304 O O . VAL A 1 165 ? -4.684 3.402 23.214 1.00 92.94 165 VAL A O 1
ATOM 1307 N N . ILE A 1 166 ? -3.525 2.201 21.704 1.00 92.12 166 ILE A N 1
ATOM 1308 C CA . ILE A 1 166 ? -4.278 0.947 21.853 1.00 92.12 166 ILE A CA 1
ATOM 1309 C C . ILE A 1 166 ? -3.584 0.049 22.883 1.00 92.12 166 ILE A C 1
ATOM 1311 O O . ILE A 1 166 ? -2.367 -0.112 22.854 1.00 92.12 166 ILE A O 1
ATOM 1315 N N . VAL A 1 167 ? -4.367 -0.565 23.771 1.00 91.69 167 VAL A N 1
ATOM 1316 C CA . VAL A 1 167 ? -3.900 -1.544 24.762 1.00 91.69 167 VAL A CA 1
ATOM 1317 C C . VAL A 1 167 ? -4.412 -2.931 24.392 1.00 91.69 167 VAL A C 1
ATOM 1319 O O . VAL A 1 167 ? -5.619 -3.140 24.256 1.00 91.69 167 VAL A O 1
ATOM 1322 N N . GLY A 1 168 ? -3.496 -3.896 24.299 1.00 88.56 168 GLY A N 1
ATOM 1323 C CA . GLY A 1 168 ? -3.811 -5.285 23.963 1.00 88.56 168 GLY A CA 1
ATOM 1324 C C . GLY A 1 168 ? -3.793 -5.560 22.453 1.00 88.56 168 GLY A C 1
ATOM 1325 O O . GLY A 1 168 ? -3.133 -4.834 21.708 1.00 88.56 168 GLY A O 1
ATOM 1326 N N . PRO A 1 169 ? -4.463 -6.632 21.988 1.00 84.94 169 PRO A N 1
ATOM 1327 C CA . PRO A 1 169 ? -4.438 -7.012 20.582 1.00 84.94 169 PRO A CA 1
ATOM 1328 C C . PRO A 1 169 ? -5.139 -5.967 19.709 1.00 84.94 169 PRO A C 1
ATOM 1330 O O . PRO A 1 169 ? -6.203 -5.444 20.050 1.00 84.94 169 PRO A O 1
ATOM 1333 N N . THR A 1 170 ? -4.556 -5.699 18.542 1.00 82.81 170 THR A N 1
ATOM 1334 C CA . THR A 1 170 ? -5.230 -4.948 17.484 1.00 82.81 170 THR A CA 1
ATOM 1335 C C . THR A 1 170 ? -6.361 -5.795 16.899 1.00 82.81 170 THR A C 1
ATOM 1337 O O . THR A 1 170 ? -6.280 -7.020 16.828 1.00 82.81 170 THR A O 1
ATOM 1340 N N . GLY A 1 171 ? -7.460 -5.148 16.513 1.00 87.81 171 GLY A N 1
ATOM 1341 C CA . GLY A 1 171 ? -8.640 -5.846 16.018 1.00 87.81 171 GLY A CA 1
ATOM 1342 C C . GLY A 1 171 ? -9.781 -4.892 15.665 1.00 87.81 171 GLY A C 1
ATOM 1343 O O . GLY A 1 171 ? -9.584 -3.672 15.653 1.00 87.81 171 GLY A O 1
ATOM 1344 N N . PRO A 1 172 ? -10.984 -5.422 15.389 1.00 92.38 172 PRO A N 1
ATOM 1345 C CA . PRO A 1 172 ? -12.160 -4.607 15.075 1.00 92.38 172 PRO A CA 1
ATOM 1346 C C . PRO A 1 172 ? -12.688 -3.813 16.276 1.00 92.38 172 PRO A C 1
ATOM 1348 O O . PRO A 1 172 ? -13.374 -2.810 16.092 1.00 92.38 172 PRO A O 1
ATOM 1351 N N . LYS A 1 173 ? -12.384 -4.260 17.504 1.00 94.69 173 LYS A N 1
ATOM 1352 C CA . LYS A 1 173 ? -12.846 -3.644 18.755 1.00 94.69 173 LYS A CA 1
ATOM 1353 C C . LYS A 1 173 ? -11.698 -3.454 19.764 1.00 94.69 173 LYS A C 1
ATOM 1355 O O . LYS A 1 173 ? -11.667 -4.159 20.771 1.00 94.69 173 LYS A O 1
ATOM 1360 N N . PRO A 1 174 ? -10.713 -2.579 19.487 1.00 94.50 174 PRO A N 1
ATOM 1361 C CA . PRO A 1 174 ? -9.573 -2.362 20.371 1.00 94.50 174 PRO A CA 1
ATOM 1362 C C . PRO A 1 174 ? -9.965 -1.579 21.632 1.00 94.50 174 PRO A C 1
ATOM 1364 O O . PRO A 1 174 ? -10.943 -0.824 21.639 1.00 94.50 174 PRO A O 1
ATOM 1367 N N . LYS A 1 175 ? -9.160 -1.728 22.690 1.00 95.19 175 LYS A N 1
ATOM 1368 C CA . LYS A 1 175 ? -9.271 -0.962 23.939 1.00 95.19 175 LYS A CA 1
ATOM 1369 C C . LYS A 1 175 ? -8.295 0.215 23.922 1.00 95.19 175 LYS A C 1
ATOM 1371 O O . LYS A 1 175 ? -7.128 0.034 23.589 1.00 95.19 175 LYS A O 1
ATOM 1376 N N . LEU A 1 176 ? -8.753 1.408 24.292 1.00 93.56 176 LEU A N 1
ATOM 1377 C CA . LEU A 1 176 ? -7.914 2.611 24.344 1.00 93.56 176 LEU A CA 1
ATOM 1378 C C . LEU A 1 176 ? -7.243 2.775 25.713 1.00 93.56 176 LEU A C 1
ATOM 1380 O O . LEU A 1 176 ? -7.879 2.548 26.743 1.00 93.56 176 LEU A O 1
ATOM 1384 N N . ALA A 1 177 ? -5.986 3.221 25.733 1.00 91.88 177 ALA A N 1
ATOM 1385 C CA . ALA A 1 177 ? -5.242 3.484 26.969 1.00 91.88 177 ALA A CA 1
ATOM 1386 C C . ALA A 1 177 ? -5.802 4.685 27.744 1.00 91.88 177 ALA A C 1
ATOM 1388 O O . ALA A 1 177 ? -5.875 4.651 28.967 1.00 91.88 177 ALA A O 1
ATOM 1389 N N . SER A 1 178 ? -6.231 5.728 27.027 1.00 87.25 178 SER A N 1
ATOM 1390 C CA . SER A 1 178 ? -6.633 7.016 27.606 1.00 87.25 178 SER A CA 1
ATOM 1391 C C . SER A 1 178 ? -7.848 6.931 28.530 1.00 87.25 178 SER A C 1
ATOM 1393 O O . SER A 1 178 ? -7.939 7.672 29.501 1.00 87.25 178 SER A O 1
ATOM 1395 N N . ASN A 1 179 ? -8.798 6.042 28.233 1.00 85.50 179 ASN A N 1
ATOM 1396 C CA . ASN A 1 179 ? -10.054 5.930 28.978 1.00 85.50 179 ASN A CA 1
ATOM 1397 C C . ASN A 1 179 ? -10.479 4.481 29.268 1.00 85.50 179 ASN A C 1
ATOM 1399 O O . ASN A 1 179 ? -11.553 4.260 29.828 1.00 85.50 179 ASN A O 1
ATOM 1403 N N . GLY A 1 180 ? -9.690 3.486 28.851 1.00 89.50 180 GLY A N 1
ATOM 1404 C CA . GLY A 1 180 ? -10.008 2.068 29.014 1.00 89.50 180 GLY A CA 1
ATOM 1405 C C . GLY A 1 180 ? -11.233 1.583 28.228 1.00 89.50 180 GLY A C 1
ATOM 1406 O O . GLY A 1 180 ? -11.641 0.434 28.412 1.00 89.50 180 GLY A O 1
ATOM 1407 N N . LYS A 1 181 ? -11.845 2.410 27.370 1.00 92.62 181 LYS A N 1
ATOM 1408 C CA . LYS A 1 181 ? -13.049 2.047 26.612 1.00 92.62 181 LYS A CA 1
ATOM 1409 C C . LYS A 1 181 ? -12.693 1.200 25.398 1.00 92.62 181 LYS A C 1
ATOM 1411 O O . LYS A 1 181 ? -11.654 1.382 24.767 1.00 92.62 181 LYS A O 1
ATOM 1416 N N . THR A 1 182 ? -13.595 0.284 25.065 1.00 95.50 182 THR A N 1
ATOM 1417 C CA . THR A 1 182 ? -13.554 -0.466 23.806 1.00 95.50 182 THR A CA 1
ATOM 1418 C C . THR A 1 182 ? -14.288 0.329 22.733 1.00 95.50 182 THR A C 1
ATOM 1420 O O . THR A 1 182 ? -15.413 0.772 22.967 1.00 95.50 182 THR A O 1
ATOM 1423 N N . VAL A 1 183 ? -13.662 0.510 21.573 1.00 96.31 183 VAL A N 1
ATOM 1424 C CA . VAL A 1 183 ? -14.191 1.325 20.465 1.00 96.31 183 VAL A CA 1
ATOM 1425 C C . VAL A 1 183 ? -14.321 0.497 19.192 1.00 96.31 183 VAL A C 1
ATOM 1427 O O . VAL A 1 183 ? -13.638 -0.508 19.046 1.00 96.31 183 VAL A O 1
ATOM 1430 N N . LEU A 1 184 ? -15.190 0.894 18.264 1.00 97.00 184 LEU A N 1
ATOM 1431 C CA . LEU A 1 184 ? -15.287 0.284 16.936 1.00 97.00 184 LEU A CA 1
ATOM 1432 C C . LEU A 1 184 ? -14.192 0.858 16.033 1.00 97.00 184 LEU A C 1
ATOM 1434 O O . LEU A 1 184 ? -14.133 2.071 15.845 1.00 97.00 184 LEU A O 1
ATOM 1438 N N . ASN A 1 185 ? -13.331 0.008 15.482 1.00 96.06 185 ASN A N 1
ATOM 1439 C CA . ASN A 1 185 ? -12.171 0.436 14.707 1.00 96.06 185 ASN A CA 1
ATOM 1440 C C . ASN A 1 185 ? -12.464 0.507 13.206 1.00 96.06 185 ASN A C 1
ATOM 1442 O O . ASN A 1 185 ? -12.583 -0.519 12.541 1.00 96.06 185 ASN A O 1
ATOM 1446 N N . PHE A 1 186 ? -12.501 1.733 12.690 1.00 96.88 186 PHE A N 1
ATOM 1447 C CA . PHE A 1 186 ? -12.576 2.067 11.270 1.00 96.88 186 PHE A CA 1
ATOM 1448 C C . PHE A 1 186 ? -11.320 2.825 10.797 1.00 96.88 186 PHE A C 1
ATOM 1450 O O . PHE A 1 186 ? -11.364 3.563 9.814 1.00 96.88 186 PHE A O 1
ATOM 1457 N N . ALA A 1 187 ? -10.194 2.692 11.503 1.00 94.44 187 ALA A N 1
ATOM 1458 C CA . ALA A 1 187 ? -8.930 3.354 11.167 1.00 94.44 187 ALA A CA 1
ATOM 1459 C C . ALA A 1 187 ? -7.870 2.392 10.596 1.00 94.44 187 ALA A C 1
ATOM 1461 O O . ALA A 1 187 ? -6.905 2.844 9.982 1.00 94.44 187 ALA A O 1
ATOM 1462 N N . SER A 1 188 ? -8.036 1.076 10.779 1.00 92.75 188 SER A N 1
ATOM 1463 C CA . SER A 1 188 ? -7.087 0.048 10.324 1.00 92.75 188 SER A CA 1
ATOM 1464 C C . SER A 1 188 ? -7.498 -0.623 9.013 1.00 92.75 188 SER A C 1
ATOM 1466 O O . SER A 1 188 ? -8.672 -0.941 8.842 1.00 92.75 188 SER A O 1
ATOM 1468 N N . TYR A 1 189 ? -6.525 -0.998 8.178 1.00 94.31 189 TYR A N 1
ATOM 1469 C CA . TYR A 1 189 ? -6.709 -1.779 6.940 1.00 94.31 189 TYR A CA 1
ATOM 1470 C C . TYR A 1 189 ? -7.015 -3.278 7.152 1.00 94.31 189 TYR A C 1
ATOM 1472 O O . TYR A 1 189 ? -6.663 -4.119 6.332 1.00 94.31 189 TYR A O 1
ATOM 1480 N N . ASN A 1 190 ? -7.707 -3.626 8.242 1.00 94.69 190 ASN A N 1
ATOM 1481 C CA . ASN A 1 190 ? -8.117 -4.996 8.567 1.00 94.69 190 ASN A CA 1
ATOM 1482 C C . ASN A 1 190 ? -9.385 -5.399 7.789 1.00 94.69 190 ASN A C 1
ATOM 1484 O O . ASN A 1 190 ? -10.447 -5.630 8.375 1.00 94.69 190 ASN A O 1
ATOM 1488 N N . PHE A 1 191 ? -9.289 -5.436 6.460 1.00 95.94 191 PHE A N 1
ATOM 1489 C CA . PHE A 1 191 ? -10.431 -5.595 5.556 1.00 95.94 191 PHE A CA 1
ATOM 1490 C C . PHE A 1 191 ? -11.219 -6.884 5.806 1.00 95.94 191 PHE A C 1
ATOM 1492 O O . PHE A 1 191 ? -12.415 -6.829 6.082 1.00 95.94 191 PHE A O 1
ATOM 1499 N N . ALA A 1 192 ? -10.549 -8.036 5.775 1.00 94.25 192 ALA A N 1
ATOM 1500 C CA . ALA A 1 192 ? -11.180 -9.341 5.966 1.00 94.25 192 ALA A CA 1
ATOM 1501 C C . ALA A 1 192 ? -11.321 -9.760 7.441 1.00 94.25 192 ALA A C 1
ATOM 1503 O O . ALA A 1 192 ? -11.879 -10.815 7.726 1.00 94.25 192 ALA A O 1
ATOM 1504 N N . GLY A 1 193 ? -10.848 -8.946 8.393 1.00 93.56 193 GLY A N 1
ATOM 1505 C CA . GLY A 1 193 ? -10.933 -9.282 9.815 1.00 93.56 193 GLY A CA 1
ATOM 1506 C C . GLY A 1 193 ? -9.898 -10.302 10.292 1.00 93.56 193 GLY A C 1
ATOM 1507 O O . GLY A 1 193 ? -10.138 -10.982 11.284 1.00 93.56 193 GLY A O 1
ATOM 1508 N N . LEU A 1 194 ? -8.768 -10.424 9.594 1.00 93.44 194 LEU A N 1
ATOM 1509 C CA . LEU A 1 194 ? -7.725 -11.413 9.884 1.00 93.44 194 LEU A CA 1
ATOM 1510 C C . LEU A 1 194 ? -6.805 -10.995 11.036 1.00 93.44 194 LEU A C 1
ATOM 1512 O O . LEU A 1 194 ? -6.182 -11.854 11.664 1.00 93.44 194 LEU A O 1
ATOM 1516 N N . ALA A 1 195 ? -6.729 -9.698 11.351 1.00 91.00 195 ALA A N 1
ATOM 1517 C CA . ALA A 1 195 ? -5.930 -9.230 12.477 1.00 91.00 195 ALA A CA 1
ATOM 1518 C C . ALA A 1 195 ? -6.424 -9.862 13.789 1.00 91.00 195 ALA A C 1
ATOM 1520 O O . ALA A 1 195 ? -7.578 -9.688 14.185 1.00 91.00 195 ALA A O 1
ATOM 1521 N N . GLY A 1 196 ? -5.531 -10.594 14.459 1.00 85.88 196 GLY A N 1
ATOM 1522 C CA . GLY A 1 196 ? -5.821 -11.278 15.718 1.00 85.88 196 GLY A CA 1
ATOM 1523 C C . GLY A 1 196 ? -6.432 -12.677 15.583 1.00 85.88 196 GLY A C 1
ATOM 1524 O O . GLY A 1 196 ? -6.762 -13.258 16.617 1.00 85.88 196 GLY A O 1
ATOM 1525 N N . ASN A 1 197 ? -6.546 -13.229 14.368 1.00 92.75 197 ASN A N 1
ATOM 1526 C CA . ASN A 1 197 ? -7.048 -14.584 14.118 1.00 92.75 197 ASN A CA 1
ATOM 1527 C C . ASN A 1 197 ? -6.226 -15.654 14.871 1.00 92.75 197 ASN A C 1
ATOM 1529 O O . ASN A 1 197 ? -5.001 -15.698 14.755 1.00 92.75 197 ASN A O 1
ATOM 1533 N N . ASP A 1 198 ? -6.897 -16.509 15.652 1.00 93.62 198 ASP A N 1
ATOM 1534 C CA . ASP A 1 198 ? -6.245 -17.507 16.516 1.00 93.62 198 ASP A CA 1
ATOM 1535 C C . ASP A 1 198 ? -5.470 -18.569 15.737 1.00 93.62 198 ASP A C 1
ATOM 1537 O O . ASP A 1 198 ? -4.340 -18.879 16.109 1.00 93.62 198 ASP A O 1
ATOM 1541 N N . PHE A 1 199 ? -6.018 -19.042 14.617 1.00 95.75 199 PHE A N 1
ATOM 1542 C CA . PHE A 1 199 ? -5.354 -20.022 13.762 1.00 95.75 199 PHE A CA 1
ATOM 1543 C C . PHE A 1 199 ? -4.057 -19.456 13.165 1.00 95.75 199 PHE A C 1
ATOM 1545 O O . PHE A 1 199 ? -2.997 -20.057 13.309 1.00 95.75 199 PHE A O 1
ATOM 1552 N N . ILE A 1 200 ? -4.094 -18.250 12.584 1.00 96.50 200 ILE A N 1
ATOM 1553 C CA . ILE A 1 200 ? -2.883 -17.593 12.054 1.00 96.50 200 ILE A CA 1
ATOM 1554 C C . ILE A 1 200 ? -1.842 -17.383 13.166 1.00 96.50 200 ILE A C 1
ATOM 1556 O O . ILE A 1 200 ? -0.650 -17.613 12.950 1.00 96.50 200 ILE A O 1
ATOM 1560 N N . LYS A 1 201 ? -2.271 -16.966 14.366 1.00 95.06 201 LYS A N 1
ATOM 1561 C CA . LYS A 1 201 ? -1.369 -16.783 15.516 1.00 95.06 201 LYS A CA 1
ATOM 1562 C C . LYS A 1 201 ? -0.694 -18.091 15.922 1.00 95.06 201 LYS A C 1
ATOM 1564 O O . LYS A 1 201 ? 0.510 -18.083 16.164 1.00 95.06 201 LYS A O 1
ATOM 1569 N N . GLU A 1 202 ? -1.432 -19.193 15.987 1.00 97.50 202 GLU A N 1
ATOM 1570 C CA . GLU A 1 202 ? -0.880 -20.510 16.318 1.00 97.50 202 GLU A CA 1
ATOM 1571 C C . GLU A 1 202 ? 0.192 -20.929 15.303 1.00 97.50 202 GLU A C 1
ATOM 1573 O O . GLU A 1 202 ? 1.329 -21.216 15.688 1.00 97.50 202 GLU A O 1
ATOM 1578 N N . ARG A 1 203 ? -0.107 -20.813 14.004 1.00 97.81 203 ARG A N 1
ATOM 1579 C CA . ARG A 1 203 ? 0.839 -21.104 12.912 1.00 97.81 203 ARG A CA 1
ATOM 1580 C C . ARG A 1 203 ? 2.085 -20.216 12.957 1.00 97.81 203 ARG A C 1
ATOM 1582 O O . ARG A 1 203 ? 3.206 -20.689 12.744 1.00 97.81 203 ARG A O 1
ATOM 1589 N N . ALA A 1 204 ? 1.918 -18.937 13.286 1.00 96.44 204 ALA A N 1
ATOM 1590 C CA . ALA A 1 204 ? 3.027 -18.007 13.470 1.00 96.44 204 ALA A CA 1
ATOM 1591 C C . ALA A 1 204 ? 3.918 -18.399 14.665 1.00 96.44 204 ALA A C 1
ATOM 1593 O O . ALA A 1 204 ? 5.143 -18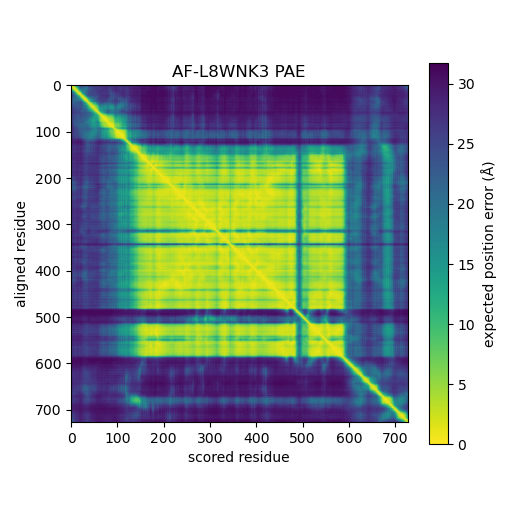.357 14.548 1.00 96.44 204 ALA A O 1
ATOM 1594 N N . VAL A 1 205 ? 3.331 -18.825 15.790 1.00 97.38 205 VAL A N 1
ATOM 1595 C CA . VAL A 1 205 ? 4.069 -19.287 16.981 1.00 97.38 205 VAL A CA 1
ATOM 1596 C C . VAL A 1 205 ? 4.824 -20.588 16.706 1.00 97.38 205 VAL A C 1
ATOM 1598 O O . VAL A 1 205 ? 5.982 -20.715 17.105 1.00 97.38 205 VAL A O 1
ATOM 1601 N N . GLU A 1 206 ? 4.216 -21.545 16.006 1.00 97.69 206 GLU A N 1
ATOM 1602 C CA . GLU A 1 206 ? 4.894 -22.776 15.577 1.00 97.69 206 GLU A CA 1
ATOM 1603 C C . GLU A 1 206 ? 6.098 -22.471 14.681 1.00 97.69 206 GLU A C 1
ATOM 1605 O O . GLU A 1 206 ? 7.193 -22.998 14.889 1.00 97.69 206 GLU A O 1
ATOM 1610 N N . THR A 1 207 ? 5.919 -21.555 13.729 1.00 97.38 207 THR A N 1
ATOM 1611 C CA . THR A 1 207 ? 6.986 -21.106 12.827 1.00 97.38 207 THR A CA 1
ATOM 1612 C C . THR A 1 207 ? 8.103 -20.408 13.598 1.00 97.38 207 THR A C 1
ATOM 1614 O O . THR A 1 207 ? 9.274 -20.717 13.388 1.00 97.38 207 THR A O 1
ATOM 1617 N N . LEU A 1 208 ? 7.760 -19.528 14.544 1.00 97.12 208 LEU A N 1
ATOM 1618 C CA . LEU A 1 208 ? 8.724 -18.859 15.419 1.00 97.12 208 LEU A CA 1
ATOM 1619 C C . LEU A 1 208 ? 9.544 -19.869 16.235 1.00 97.12 208 LEU A C 1
ATOM 1621 O O . LEU A 1 208 ? 10.757 -19.720 16.356 1.00 97.12 208 LEU A O 1
ATOM 1625 N N . ARG A 1 209 ? 8.907 -20.921 16.767 1.00 97.38 209 ARG A N 1
ATOM 1626 C CA . ARG A 1 209 ? 9.597 -21.994 17.507 1.00 97.38 209 ARG A CA 1
ATOM 1627 C C . ARG A 1 209 ? 10.530 -22.817 16.617 1.00 97.38 209 ARG A C 1
ATOM 1629 O O . ARG A 1 209 ? 11.550 -23.289 17.107 1.00 97.38 209 ARG A O 1
ATOM 1636 N N . LYS A 1 210 ? 10.187 -22.990 15.337 1.00 96.31 210 LYS A N 1
ATOM 1637 C CA . LYS A 1 210 ? 10.973 -23.772 14.373 1.00 96.31 210 LYS A CA 1
ATOM 1638 C C . LYS A 1 210 ? 12.157 -22.995 13.785 1.00 96.31 210 LYS A C 1
ATOM 1640 O O . LYS A 1 210 ? 13.248 -23.547 13.706 1.00 96.31 210 LYS A O 1
ATOM 1645 N N . TYR A 1 211 ? 11.944 -21.750 13.356 1.00 94.06 211 TYR A N 1
ATOM 1646 C CA . TYR A 1 211 ? 12.931 -20.960 12.599 1.00 94.06 211 TYR A CA 1
ATOM 1647 C C . TYR A 1 211 ? 13.575 -19.823 13.404 1.00 94.06 211 TYR A C 1
ATOM 1649 O O . TYR A 1 211 ? 14.534 -19.213 12.937 1.00 94.06 211 TYR A O 1
ATOM 1657 N N . GLY A 1 212 ? 13.063 -19.512 14.596 1.00 93.06 212 GLY A N 1
ATOM 1658 C CA . GLY A 1 212 ? 13.439 -18.303 15.323 1.00 93.06 212 GLY A CA 1
ATOM 1659 C C . GLY A 1 212 ? 12.775 -17.046 14.750 1.00 93.06 212 GLY A C 1
ATOM 1660 O O . GLY A 1 212 ? 11.863 -17.113 13.925 1.00 93.06 212 GLY A O 1
ATOM 1661 N N . LEU A 1 213 ? 13.203 -15.877 15.238 1.00 89.50 213 LEU A N 1
ATOM 1662 C CA . LEU A 1 213 ? 12.559 -14.596 14.924 1.00 89.50 213 LEU A CA 1
ATOM 1663 C C . LEU A 1 213 ? 12.798 -14.142 13.475 1.00 89.50 213 LEU A C 1
ATOM 1665 O O . LEU A 1 213 ? 11.878 -13.655 12.825 1.00 89.50 213 LEU A O 1
ATOM 1669 N N . GLY A 1 214 ? 14.015 -14.301 12.957 1.00 85.75 214 GLY A N 1
ATOM 1670 C CA . GLY A 1 214 ? 14.375 -13.883 11.604 1.00 85.75 214 GLY A CA 1
ATOM 1671 C C . GLY A 1 214 ? 15.808 -14.265 11.247 1.00 85.75 214 GLY A C 1
ATOM 1672 O O . GLY A 1 214 ? 16.605 -14.593 12.122 1.00 85.75 214 GLY A O 1
ATOM 1673 N N . SER A 1 215 ? 16.128 -14.218 9.955 1.00 83.94 215 SER A N 1
ATOM 1674 C CA . SER A 1 215 ? 17.442 -14.599 9.421 1.00 83.94 215 SER A CA 1
ATOM 1675 C C . SER A 1 215 ? 18.518 -13.521 9.586 1.00 83.94 215 SER A C 1
ATOM 1677 O O . SER A 1 215 ? 19.693 -13.813 9.394 1.00 83.94 215 SER A O 1
ATOM 1679 N N . CYS A 1 216 ? 18.135 -12.278 9.918 1.00 87.19 216 CYS A N 1
ATOM 1680 C CA . CYS A 1 216 ? 19.034 -11.117 10.038 1.00 87.19 216 CYS A CA 1
ATOM 1681 C C . CYS A 1 216 ? 19.955 -10.911 8.818 1.00 87.19 216 CYS A C 1
ATOM 1683 O O . CYS A 1 216 ? 21.029 -10.326 8.935 1.00 87.19 216 CYS A O 1
ATOM 1685 N N . GLY A 1 217 ? 19.548 -11.408 7.648 1.00 89.88 217 GLY A N 1
ATOM 1686 C CA . GLY A 1 217 ? 20.324 -11.359 6.417 1.00 89.88 217 GLY A CA 1
ATOM 1687 C C . GLY A 1 217 ? 19.448 -11.020 5.218 1.00 89.88 217 GLY A C 1
ATOM 1688 O O . GLY A 1 217 ? 18.235 -11.263 5.252 1.00 89.88 217 GLY A O 1
ATOM 1689 N N . PRO A 1 218 ? 20.035 -10.452 4.156 1.00 92.31 218 PRO A N 1
ATOM 1690 C CA . PRO A 1 218 ? 19.297 -10.155 2.945 1.00 92.31 218 PRO A CA 1
ATOM 1691 C C . PRO A 1 218 ? 18.891 -11.437 2.204 1.00 92.31 218 PRO A C 1
ATOM 1693 O O . PRO A 1 218 ? 19.623 -12.434 2.246 1.00 92.31 218 PRO A O 1
ATOM 1696 N N . PRO A 1 219 ? 17.751 -11.429 1.487 1.00 92.12 219 PRO A N 1
ATOM 1697 C CA . PRO A 1 219 ? 17.275 -12.562 0.698 1.00 92.12 219 PRO A CA 1
ATOM 1698 C C . PRO A 1 219 ? 18.319 -13.186 -0.239 1.00 92.12 219 PRO A C 1
ATOM 1700 O O . PRO A 1 219 ? 18.347 -14.406 -0.376 1.00 92.12 219 PRO A O 1
ATOM 1703 N N . GLY A 1 220 ? 19.180 -12.371 -0.861 1.00 87.25 220 GLY A N 1
ATOM 1704 C CA . GLY A 1 220 ? 20.210 -12.827 -1.806 1.00 87.25 220 GLY A CA 1
ATOM 1705 C C . GLY A 1 220 ? 21.402 -13.560 -1.178 1.00 87.25 220 GLY A C 1
ATOM 1706 O O . GLY A 1 220 ? 22.250 -14.059 -1.912 1.00 87.25 220 GLY A O 1
ATOM 1707 N N . PHE A 1 221 ? 21.479 -13.621 0.153 1.00 87.38 221 PHE A N 1
ATOM 1708 C CA . PHE A 1 221 ? 22.535 -14.322 0.881 1.00 87.38 221 PHE A CA 1
ATOM 1709 C C . PHE A 1 221 ? 21.925 -15.454 1.726 1.00 87.38 221 PHE A C 1
ATOM 1711 O O . PHE A 1 221 ? 21.255 -16.323 1.176 1.00 87.38 221 PHE A O 1
ATOM 1718 N N . TYR A 1 222 ? 22.082 -15.452 3.052 1.00 88.69 222 TYR A N 1
ATOM 1719 C CA . TYR A 1 222 ? 21.450 -16.435 3.950 1.00 88.69 222 TYR A CA 1
ATOM 1720 C C . TYR A 1 222 ? 20.047 -16.022 4.447 1.00 88.69 222 TYR A C 1
ATOM 1722 O O . TYR A 1 222 ? 19.522 -16.605 5.394 1.00 88.69 222 TYR A O 1
ATOM 1730 N N . GLY A 1 223 ? 19.429 -14.995 3.850 1.00 92.75 223 GLY A N 1
ATOM 1731 C CA . GLY A 1 223 ? 18.143 -14.462 4.311 1.00 92.75 223 GLY A CA 1
ATOM 1732 C C . GLY A 1 223 ? 16.913 -15.273 3.891 1.00 92.75 223 GLY A C 1
ATOM 1733 O O . GLY A 1 223 ? 15.885 -15.226 4.574 1.00 92.75 223 GLY A O 1
ATOM 1734 N N . THR A 1 224 ? 16.998 -16.002 2.776 1.00 94.94 224 THR A N 1
ATOM 1735 C CA . THR A 1 224 ? 15.869 -16.745 2.196 1.00 94.94 224 THR A CA 1
ATOM 1736 C C . THR A 1 224 ? 15.760 -18.147 2.790 1.00 94.94 224 THR A C 1
ATOM 1738 O O . THR A 1 224 ? 16.732 -18.892 2.820 1.00 94.94 224 THR A O 1
ATOM 1741 N N . ILE A 1 225 ? 14.551 -18.527 3.203 1.00 94.69 225 ILE A N 1
ATOM 1742 C CA . ILE A 1 225 ? 14.214 -19.866 3.697 1.00 94.69 225 ILE A CA 1
ATOM 1743 C C . ILE A 1 225 ? 12.951 -20.375 2.989 1.00 94.69 225 ILE A C 1
ATOM 1745 O O . ILE A 1 225 ? 12.286 -19.636 2.258 1.00 94.69 225 ILE A O 1
ATOM 1749 N N . ASP A 1 226 ? 12.622 -21.645 3.196 1.00 95.81 226 ASP A N 1
ATOM 1750 C CA . ASP A 1 226 ? 11.525 -22.360 2.534 1.00 95.81 226 ASP A CA 1
ATOM 1751 C C . ASP A 1 226 ? 10.162 -21.653 2.629 1.00 95.81 226 ASP A C 1
ATOM 1753 O O . ASP A 1 226 ? 9.451 -21.584 1.624 1.00 95.81 226 ASP A O 1
ATOM 1757 N N . VAL A 1 227 ? 9.822 -21.060 3.778 1.00 96.62 227 VAL A N 1
ATOM 1758 C CA . VAL A 1 227 ? 8.552 -20.330 3.960 1.00 96.62 227 VAL A CA 1
ATOM 1759 C C . VAL A 1 227 ? 8.443 -19.069 3.094 1.00 96.62 227 VAL A C 1
ATOM 1761 O O . VAL A 1 227 ? 7.344 -18.720 2.671 1.00 96.62 227 VAL A O 1
ATOM 1764 N N . HIS A 1 228 ? 9.561 -18.413 2.756 1.00 97.38 228 HIS A N 1
ATOM 1765 C CA . HIS A 1 228 ? 9.559 -17.268 1.833 1.00 97.38 228 HIS A CA 1
ATOM 1766 C C . HIS A 1 228 ? 9.237 -17.720 0.413 1.00 97.38 228 HIS A C 1
ATOM 1768 O O . HIS A 1 228 ? 8.387 -17.136 -0.253 1.00 97.38 228 HIS A O 1
ATOM 1774 N N . LEU A 1 229 ? 9.872 -18.810 -0.025 1.00 97.12 229 LEU A N 1
ATOM 1775 C CA . LEU A 1 229 ? 9.616 -19.396 -1.338 1.00 97.12 229 LEU A CA 1
ATOM 1776 C C . LEU A 1 229 ? 8.186 -19.937 -1.440 1.00 97.12 229 LEU A C 1
ATOM 1778 O O . LEU A 1 229 ? 7.594 -19.899 -2.516 1.00 97.12 229 LEU A O 1
ATOM 1782 N N . GLN A 1 230 ? 7.632 -20.451 -0.337 1.00 98.25 230 GLN A N 1
ATOM 1783 C CA . GLN A 1 230 ? 6.237 -20.878 -0.289 1.00 98.25 230 GLN A CA 1
ATOM 1784 C C . GLN A 1 230 ? 5.290 -19.692 -0.460 1.00 98.25 230 GLN A C 1
ATOM 1786 O O . GLN A 1 230 ? 4.442 -19.742 -1.343 1.00 98.25 230 GLN A O 1
ATOM 1791 N N . LEU A 1 231 ? 5.489 -18.604 0.285 1.00 98.31 231 LEU A N 1
ATOM 1792 C CA . LEU A 1 231 ? 4.658 -17.412 0.140 1.00 98.31 231 LEU A CA 1
ATOM 1793 C C . LEU A 1 231 ? 4.771 -16.780 -1.262 1.00 98.31 231 LEU A C 1
ATOM 1795 O O . LEU A 1 231 ? 3.758 -16.369 -1.823 1.00 98.31 231 LEU A O 1
ATOM 1799 N N . GLU A 1 232 ? 5.962 -16.741 -1.872 1.00 98.44 232 GLU A N 1
ATOM 1800 C CA . GLU A 1 232 ? 6.119 -16.303 -3.271 1.00 98.44 232 GLU A CA 1
ATOM 1801 C C . GLU A 1 232 ? 5.265 -17.150 -4.234 1.00 98.44 232 GLU A C 1
ATOM 1803 O O . GLU A 1 232 ? 4.615 -16.604 -5.132 1.00 98.44 232 GLU A O 1
ATOM 1808 N N . ARG A 1 233 ? 5.222 -18.477 -4.039 1.00 98.62 233 ARG A N 1
ATOM 1809 C CA . ARG A 1 233 ? 4.366 -19.380 -4.828 1.00 98.62 233 ARG A CA 1
ATOM 1810 C C . ARG A 1 233 ? 2.883 -19.152 -4.554 1.00 98.62 233 ARG A C 1
ATOM 1812 O O . ARG A 1 233 ? 2.107 -19.107 -5.506 1.00 98.62 233 ARG A O 1
ATOM 1819 N N . ASP A 1 234 ? 2.500 -18.985 -3.292 1.00 98.44 234 ASP A N 1
ATOM 1820 C CA . ASP A 1 234 ? 1.107 -18.775 -2.891 1.00 98.44 234 ASP A CA 1
ATOM 1821 C C . ASP A 1 234 ? 0.557 -17.475 -3.486 1.00 98.44 234 ASP A C 1
ATOM 1823 O O . ASP A 1 234 ? -0.540 -17.472 -4.041 1.00 98.44 234 ASP A O 1
ATOM 1827 N N . ILE A 1 235 ? 1.339 -16.388 -3.460 1.00 98.44 235 ILE A N 1
ATOM 1828 C CA . ILE A 1 235 ? 0.977 -15.108 -4.087 1.00 98.44 235 ILE A CA 1
ATOM 1829 C C . ILE A 1 235 ? 0.831 -15.268 -5.602 1.00 98.44 235 ILE A C 1
ATOM 1831 O O . ILE A 1 235 ? -0.172 -14.828 -6.168 1.00 98.44 235 ILE A O 1
ATOM 1835 N N . ALA A 1 236 ? 1.801 -15.905 -6.267 1.00 98.31 236 ALA A N 1
ATOM 1836 C CA . ALA A 1 236 ? 1.757 -16.094 -7.716 1.00 98.31 236 ALA A CA 1
ATOM 1837 C C . ALA A 1 236 ? 0.538 -16.927 -8.146 1.00 98.31 236 ALA A C 1
ATOM 1839 O O . ALA A 1 236 ? -0.187 -16.539 -9.066 1.00 98.31 236 ALA A O 1
ATOM 1840 N N . PHE A 1 237 ? 0.262 -18.023 -7.434 1.00 97.75 237 PHE A N 1
ATOM 1841 C CA . PHE A 1 237 ? -0.909 -18.866 -7.666 1.00 97.75 237 PHE A CA 1
ATOM 1842 C C . PHE A 1 237 ? -2.218 -18.115 -7.401 1.00 97.75 237 PHE A C 1
ATOM 1844 O O . PHE A 1 237 ? -3.154 -18.191 -8.200 1.00 97.75 237 PHE A O 1
ATOM 1851 N N . PHE A 1 238 ? -2.281 -17.356 -6.306 1.00 97.56 238 PHE A N 1
ATOM 1852 C CA . PHE A 1 238 ? -3.464 -16.589 -5.937 1.00 97.56 238 PHE A CA 1
ATOM 1853 C C . PHE A 1 238 ? -3.796 -15.513 -6.975 1.00 97.56 238 PHE A C 1
ATOM 1855 O O . PHE A 1 238 ? -4.955 -15.384 -7.358 1.00 97.56 238 PHE A O 1
ATOM 1862 N N . LEU A 1 239 ? -2.800 -14.788 -7.490 1.00 97.38 239 LEU A N 1
ATOM 1863 C CA . LEU A 1 239 ? -3.002 -13.763 -8.521 1.00 97.38 239 LEU A CA 1
ATOM 1864 C C . LEU A 1 239 ? -3.173 -14.341 -9.934 1.00 97.38 239 LEU A C 1
ATOM 1866 O O . LEU A 1 239 ? -3.752 -13.682 -10.796 1.00 97.38 239 LEU A O 1
ATOM 1870 N N . GLY A 1 240 ? -2.700 -15.565 -10.182 1.00 96.44 240 GLY A N 1
ATOM 1871 C CA . GLY A 1 240 ? -2.650 -16.155 -11.521 1.00 96.44 240 GLY A CA 1
ATOM 1872 C C . GLY A 1 240 ? -1.509 -15.594 -12.377 1.00 96.44 240 GLY A C 1
ATOM 1873 O O . GLY A 1 240 ? -1.665 -15.435 -13.588 1.00 96.44 240 GLY A O 1
ATOM 1874 N N . THR A 1 241 ? -0.378 -15.261 -11.754 1.00 97.81 241 THR A N 1
ATOM 1875 C CA . THR A 1 241 ? 0.856 -14.820 -12.423 1.00 97.81 241 THR A CA 1
ATOM 1876 C C . THR A 1 241 ? 1.892 -15.942 -12.457 1.00 97.81 241 THR A C 1
ATOM 1878 O O . THR A 1 241 ? 1.800 -16.906 -11.704 1.00 97.81 241 THR A O 1
ATOM 1881 N N . GLU A 1 242 ? 2.919 -15.810 -13.296 1.00 98.00 242 GLU A N 1
ATOM 1882 C CA . GLU A 1 242 ? 3.967 -16.832 -13.430 1.00 98.00 242 GLU A CA 1
ATOM 1883 C C . GLU A 1 242 ? 4.863 -16.924 -12.184 1.00 98.00 242 GLU A C 1
ATOM 1885 O O . GLU A 1 242 ? 5.251 -18.013 -11.768 1.00 98.00 242 GLU A O 1
ATOM 1890 N N . SER A 1 243 ? 5.205 -15.784 -11.579 1.00 98.25 243 SER A N 1
ATOM 1891 C CA . SER A 1 243 ? 6.063 -15.730 -10.394 1.00 98.25 243 SER A CA 1
ATOM 1892 C C . SER A 1 243 ? 5.777 -14.473 -9.570 1.00 98.25 243 SER A C 1
ATOM 1894 O O . SER A 1 243 ? 5.271 -13.477 -10.090 1.00 98.25 243 SER A O 1
ATOM 1896 N N . ALA A 1 244 ? 6.170 -14.496 -8.296 1.00 98.44 244 ALA A N 1
ATOM 1897 C CA . ALA A 1 244 ? 6.218 -13.321 -7.430 1.00 98.44 244 ALA A CA 1
ATOM 1898 C C . ALA A 1 244 ? 7.566 -13.232 -6.697 1.00 98.44 244 ALA A C 1
ATOM 1900 O O . ALA A 1 244 ? 8.274 -14.232 -6.571 1.00 98.44 244 ALA A O 1
ATOM 1901 N N . ILE A 1 245 ? 7.916 -12.029 -6.247 1.00 97.81 245 ILE A N 1
ATOM 1902 C CA . ILE A 1 245 ? 9.063 -11.742 -5.378 1.00 97.81 245 ILE A CA 1
ATOM 1903 C C . ILE A 1 245 ? 8.591 -10.984 -4.140 1.00 97.81 245 ILE A C 1
ATOM 1905 O O . ILE A 1 245 ? 7.738 -10.100 -4.246 1.00 97.81 245 ILE A O 1
ATOM 1909 N N . LEU A 1 246 ? 9.151 -11.324 -2.979 1.00 97.31 246 LEU A N 1
ATOM 1910 C CA . LEU A 1 246 ? 8.821 -10.700 -1.697 1.00 97.31 246 LEU A CA 1
ATOM 1911 C C . LEU A 1 246 ? 9.787 -9.583 -1.308 1.00 97.31 246 LEU A C 1
ATOM 1913 O O . LEU A 1 246 ? 10.997 -9.702 -1.470 1.00 97.31 246 LEU A O 1
ATOM 1917 N N . TYR A 1 247 ? 9.242 -8.545 -0.685 1.00 96.25 247 TYR A N 1
ATOM 1918 C CA . TYR A 1 247 ? 9.967 -7.461 -0.032 1.00 96.25 247 TYR A CA 1
ATOM 1919 C C . TYR A 1 247 ? 9.578 -7.408 1.448 1.00 96.25 247 TYR A C 1
ATOM 1921 O O . TYR A 1 247 ? 8.413 -7.582 1.804 1.00 96.25 247 TYR A O 1
ATOM 1929 N N . SER A 1 248 ? 10.540 -7.131 2.328 1.00 92.69 248 SER A N 1
ATOM 1930 C CA . SER A 1 248 ? 10.323 -7.121 3.784 1.00 92.69 248 SER A CA 1
ATOM 1931 C C . SER A 1 248 ? 9.476 -5.946 4.280 1.00 92.69 248 SER A C 1
ATOM 1933 O O . SER A 1 248 ? 8.863 -6.040 5.341 1.00 92.69 248 SER A O 1
ATOM 1935 N N . GLN A 1 249 ? 9.398 -4.854 3.512 1.00 91.94 249 GLN A N 1
ATOM 1936 C CA . GLN A 1 249 ? 8.642 -3.647 3.855 1.00 91.94 249 GLN A CA 1
ATOM 1937 C C . GLN A 1 249 ? 7.755 -3.186 2.693 1.00 91.94 249 GLN A C 1
ATOM 1939 O O . GLN A 1 249 ? 8.221 -3.038 1.561 1.00 91.94 249 GLN A O 1
ATOM 1944 N N . ALA A 1 250 ? 6.479 -2.909 2.984 1.00 91.88 250 ALA A N 1
ATOM 1945 C CA . ALA A 1 250 ? 5.483 -2.529 1.978 1.00 91.88 250 ALA A CA 1
ATOM 1946 C C . ALA A 1 250 ? 5.836 -1.202 1.283 1.00 91.88 250 ALA A C 1
ATOM 1948 O O . ALA A 1 250 ? 5.894 -1.140 0.059 1.00 91.88 250 ALA A O 1
ATOM 1949 N N . PHE A 1 251 ? 6.169 -0.165 2.062 1.00 91.69 251 PHE A N 1
ATOM 1950 C CA . PHE A 1 251 ? 6.526 1.162 1.543 1.00 91.69 251 PHE A CA 1
ATOM 1951 C C . PHE A 1 251 ? 7.722 1.119 0.572 1.00 91.69 251 PHE A C 1
ATOM 1953 O O . PHE A 1 251 ? 7.733 1.795 -0.452 1.00 91.69 251 PHE A O 1
ATOM 1960 N N . HIS A 1 252 ? 8.716 0.274 0.855 1.00 92.94 252 HIS A N 1
ATOM 1961 C CA . HIS A 1 252 ? 9.911 0.133 0.020 1.00 92.94 252 HIS A CA 1
ATOM 1962 C C . HIS A 1 252 ? 9.703 -0.722 -1.234 1.00 92.94 252 HIS A C 1
ATOM 1964 O O . HIS A 1 252 ? 10.569 -0.762 -2.104 1.00 92.94 252 HIS A O 1
ATOM 1970 N N . THR A 1 253 ? 8.573 -1.424 -1.339 1.00 96.38 253 THR A N 1
ATOM 1971 C CA . THR A 1 253 ? 8.332 -2.363 -2.437 1.00 96.38 253 THR A CA 1
ATOM 1972 C C . THR A 1 253 ? 8.275 -1.607 -3.762 1.00 96.38 253 THR A C 1
ATOM 1974 O O . THR A 1 253 ? 9.148 -1.774 -4.611 1.00 96.38 253 THR A O 1
ATOM 1977 N N . VAL A 1 254 ? 7.309 -0.702 -3.933 1.00 97.19 254 VAL A N 1
ATOM 1978 C CA . VAL A 1 254 ? 7.130 0.019 -5.203 1.00 97.19 254 VAL A CA 1
ATOM 1979 C C . VAL A 1 254 ? 8.279 0.988 -5.500 1.00 97.19 254 VAL A C 1
ATOM 1981 O O . VAL A 1 254 ? 8.697 1.121 -6.654 1.00 97.19 254 VAL A O 1
ATOM 1984 N N . SER A 1 255 ? 8.856 1.605 -4.463 1.00 96.00 255 SER A N 1
ATOM 1985 C CA . SER A 1 255 ? 10.001 2.506 -4.610 1.00 96.00 255 SER A CA 1
ATOM 1986 C C . SER A 1 255 ? 11.295 1.785 -4.995 1.00 96.00 255 SER A C 1
ATOM 1988 O O . SER A 1 255 ? 12.192 2.429 -5.531 1.00 96.00 255 SER A O 1
ATOM 1990 N N . SER A 1 256 ? 11.369 0.462 -4.810 1.00 96.50 256 SER A N 1
ATOM 1991 C CA . SER A 1 256 ? 12.439 -0.415 -5.306 1.00 96.50 256 SER A CA 1
ATOM 1992 C C . SER A 1 256 ? 12.124 -1.006 -6.685 1.00 96.50 256 SER A C 1
ATOM 1994 O O . SER A 1 256 ? 12.994 -1.057 -7.558 1.00 96.50 256 SER A O 1
ATOM 1996 N N . VAL A 1 257 ? 10.865 -1.390 -6.927 1.00 97.88 257 VAL A N 1
ATOM 1997 C CA . VAL A 1 257 ? 10.398 -1.955 -8.207 1.00 97.88 257 VAL A CA 1
ATOM 1998 C C . VAL A 1 257 ? 10.602 -0.961 -9.350 1.00 97.88 257 VAL A C 1
ATOM 2000 O O . VAL A 1 257 ? 11.194 -1.308 -10.372 1.00 97.88 257 VAL A O 1
ATOM 2003 N N . ILE A 1 258 ? 10.153 0.289 -9.191 1.00 97.62 258 ILE A N 1
ATOM 2004 C CA . ILE A 1 258 ? 10.234 1.306 -10.250 1.00 97.62 258 ILE A CA 1
ATOM 2005 C C . ILE A 1 258 ? 11.680 1.500 -10.742 1.00 97.62 258 ILE A C 1
ATOM 2007 O O . ILE A 1 258 ? 11.914 1.302 -11.939 1.00 97.62 258 ILE A O 1
ATOM 2011 N N . PRO A 1 259 ? 12.667 1.844 -9.889 1.00 96.06 259 PRO A N 1
ATOM 2012 C CA . PRO A 1 259 ? 14.041 2.039 -10.333 1.00 96.06 259 PRO A CA 1
ATOM 2013 C C . PRO A 1 259 ? 14.748 0.742 -10.725 1.00 96.06 259 PRO A C 1
ATOM 2015 O O . PRO A 1 259 ? 15.782 0.829 -11.384 1.00 96.06 259 PRO A O 1
ATOM 2018 N N . ALA A 1 260 ? 14.242 -0.451 -10.384 1.00 96.06 260 ALA A N 1
ATOM 2019 C CA . ALA A 1 260 ? 14.790 -1.692 -10.931 1.00 96.06 260 ALA A CA 1
ATOM 2020 C C . ALA A 1 260 ? 14.638 -1.711 -12.462 1.00 96.06 260 ALA A C 1
ATOM 2022 O O . ALA A 1 260 ? 15.597 -2.024 -13.166 1.00 96.06 260 ALA A O 1
ATOM 2023 N N . PHE A 1 261 ? 13.490 -1.284 -12.995 1.00 96.06 261 PHE A N 1
ATOM 2024 C CA . PHE A 1 261 ? 13.208 -1.318 -14.437 1.00 96.06 261 PHE A CA 1
ATOM 2025 C C . PHE A 1 261 ? 13.417 0.013 -15.156 1.00 96.06 261 PHE A C 1
ATOM 2027 O O . PHE A 1 261 ? 13.902 0.026 -16.291 1.00 96.06 261 PHE A O 1
ATOM 2034 N N . CYS A 1 262 ? 13.060 1.119 -14.510 1.00 95.38 262 CYS A N 1
ATOM 2035 C CA . CYS A 1 262 ? 13.083 2.455 -15.089 1.00 95.38 262 CYS A CA 1
ATOM 2036 C C . CYS A 1 262 ? 14.392 3.154 -14.720 1.00 95.38 262 CYS A C 1
ATOM 2038 O O . CYS A 1 262 ? 14.721 3.292 -13.540 1.00 95.38 262 CYS A O 1
ATOM 2040 N N . LYS A 1 263 ? 15.152 3.586 -15.725 1.00 92.44 263 LYS A N 1
ATOM 2041 C CA . LYS A 1 263 ? 16.450 4.249 -15.569 1.00 92.44 263 LYS A CA 1
ATOM 2042 C C . LYS A 1 263 ? 16.469 5.562 -16.358 1.00 92.44 263 LYS A C 1
ATOM 2044 O O . LYS A 1 263 ? 15.583 5.861 -17.159 1.00 92.44 263 LYS A O 1
ATOM 2049 N N . ARG A 1 264 ? 17.548 6.332 -16.191 1.00 92.94 264 ARG A N 1
ATOM 2050 C CA . ARG A 1 264 ? 17.802 7.544 -16.984 1.00 92.94 264 ARG A CA 1
ATOM 2051 C C . ARG A 1 264 ? 17.657 7.256 -18.487 1.00 92.94 264 ARG A C 1
ATOM 2053 O O . ARG A 1 264 ? 18.343 6.391 -19.026 1.00 92.94 264 ARG A O 1
ATOM 2060 N N . GLY A 1 265 ? 16.800 8.028 -19.153 1.00 90.69 265 GLY A N 1
ATOM 2061 C CA . GLY A 1 265 ? 16.492 7.894 -20.582 1.00 90.69 265 GLY A CA 1
ATOM 2062 C C . GLY A 1 265 ? 15.189 7.149 -20.890 1.00 90.69 265 GLY A C 1
ATOM 2063 O O . GLY A 1 265 ? 14.747 7.179 -22.038 1.00 90.69 265 GLY A O 1
ATOM 2064 N N . ASP A 1 266 ? 14.556 6.527 -19.896 1.00 94.06 266 ASP A N 1
ATOM 2065 C CA . ASP A 1 266 ? 13.203 5.990 -20.035 1.00 94.06 266 ASP A CA 1
ATOM 2066 C C . ASP A 1 266 ? 12.145 7.056 -19.747 1.00 94.06 266 ASP A C 1
ATOM 2068 O O . ASP A 1 266 ? 12.424 8.090 -19.132 1.00 94.06 266 ASP A O 1
ATOM 2072 N N . ILE A 1 267 ? 10.914 6.786 -20.181 1.00 95.00 267 ILE A N 1
ATOM 2073 C CA . ILE A 1 267 ? 9.769 7.673 -19.971 1.00 95.00 267 ILE A CA 1
ATOM 2074 C C . ILE A 1 267 ? 8.748 6.974 -19.080 1.00 95.00 267 ILE A C 1
ATOM 2076 O O . ILE A 1 267 ? 8.300 5.867 -19.387 1.00 95.00 267 ILE A O 1
ATOM 2080 N N . ILE A 1 268 ? 8.338 7.648 -18.011 1.00 96.31 268 ILE A N 1
ATOM 2081 C CA . ILE A 1 268 ? 7.259 7.200 -17.135 1.00 96.31 268 ILE A CA 1
ATOM 2082 C C . ILE A 1 268 ? 6.099 8.182 -17.247 1.00 96.31 268 ILE A C 1
ATOM 2084 O O . ILE A 1 268 ? 6.288 9.384 -17.085 1.00 96.31 268 ILE A O 1
ATOM 2088 N N . VAL A 1 269 ? 4.903 7.667 -17.509 1.00 95.62 269 VAL A N 1
ATOM 2089 C CA . VAL A 1 269 ? 3.648 8.416 -17.461 1.00 95.62 269 VAL A CA 1
ATOM 2090 C C . VAL A 1 269 ? 2.927 8.031 -16.170 1.00 95.62 269 VAL A C 1
ATOM 2092 O O . VAL A 1 269 ? 2.506 6.885 -16.023 1.00 95.62 269 VAL A O 1
ATOM 2095 N N . ALA A 1 270 ? 2.837 8.957 -15.218 1.00 95.38 270 ALA A N 1
ATOM 2096 C CA . ALA A 1 270 ? 2.332 8.695 -13.871 1.00 95.38 270 ALA A CA 1
ATOM 2097 C C . ALA A 1 270 ? 1.060 9.496 -13.564 1.00 95.38 270 ALA A C 1
ATOM 2099 O O . ALA A 1 270 ? 0.918 10.648 -13.992 1.00 95.38 270 ALA A O 1
ATOM 2100 N N . ASP A 1 271 ? 0.147 8.878 -12.813 1.00 94.06 271 ASP A N 1
ATOM 2101 C CA . ASP A 1 271 ? -1.037 9.556 -12.279 1.00 94.06 271 ASP A CA 1
ATOM 2102 C C . ASP A 1 271 ? -0.617 10.584 -11.224 1.00 94.06 271 ASP A C 1
ATOM 2104 O O . ASP A 1 271 ? 0.217 10.289 -10.373 1.00 94.06 271 ASP A O 1
ATOM 2108 N N . ARG A 1 272 ? -1.195 11.787 -11.223 1.00 89.81 272 ARG A N 1
ATOM 2109 C CA . ARG A 1 272 ? -0.871 12.798 -10.199 1.00 89.81 272 ARG A CA 1
ATOM 2110 C C . ARG A 1 272 ? -1.284 12.431 -8.777 1.00 89.81 272 ARG A C 1
ATOM 2112 O O . ARG A 1 272 ? -0.741 13.007 -7.844 1.00 89.81 272 ARG A O 1
ATOM 2119 N N . GLY A 1 273 ? -2.251 11.537 -8.604 1.00 89.94 273 GLY A N 1
ATOM 2120 C CA . GLY A 1 273 ? -2.739 11.128 -7.289 1.00 89.94 273 GLY A CA 1
ATOM 2121 C C . GLY A 1 273 ? -2.001 9.944 -6.676 1.00 89.94 273 GLY A C 1
ATOM 2122 O O . GLY A 1 273 ? -2.474 9.448 -5.657 1.00 89.94 273 GLY A O 1
ATOM 2123 N N . VAL A 1 274 ? -0.900 9.474 -7.284 1.00 93.94 274 VAL A N 1
ATOM 2124 C CA . VAL A 1 274 ? -0.140 8.332 -6.755 1.00 93.94 274 VAL A CA 1
ATOM 2125 C C . VAL A 1 274 ? 0.425 8.597 -5.359 1.00 93.94 274 VAL A C 1
ATOM 2127 O O . VAL A 1 274 ? 0.901 9.695 -5.052 1.00 93.94 274 VAL A O 1
ATOM 2130 N N . ASN A 1 275 ? 0.429 7.554 -4.535 1.00 92.81 275 ASN A N 1
ATOM 2131 C CA . ASN A 1 275 ? 0.936 7.568 -3.173 1.00 92.81 275 ASN A CA 1
ATOM 2132 C C . ASN A 1 275 ? 2.422 7.961 -3.081 1.00 92.81 275 ASN A C 1
ATOM 2134 O O . ASN A 1 275 ? 3.195 7.917 -4.045 1.00 92.81 275 ASN A O 1
ATOM 2138 N N . PHE A 1 276 ? 2.836 8.334 -1.873 1.00 93.25 276 PHE A N 1
ATOM 2139 C CA . PHE A 1 276 ? 4.182 8.832 -1.605 1.00 93.25 276 PHE A CA 1
ATOM 2140 C C . PHE A 1 276 ? 5.289 7.822 -1.953 1.00 93.25 276 PHE A C 1
ATOM 2142 O O . PHE A 1 276 ? 6.346 8.213 -2.451 1.00 93.25 276 PHE A O 1
ATOM 2149 N N . ALA A 1 277 ? 5.047 6.522 -1.756 1.00 94.19 277 ALA A N 1
ATOM 2150 C CA . ALA A 1 277 ? 6.020 5.479 -2.075 1.00 94.19 277 ALA A CA 1
ATOM 2151 C C . ALA A 1 277 ? 6.322 5.436 -3.580 1.00 94.19 277 ALA A C 1
ATOM 2153 O O . ALA A 1 277 ? 7.488 5.383 -3.989 1.00 94.19 277 ALA A O 1
ATOM 2154 N N . ILE A 1 278 ? 5.282 5.538 -4.414 1.00 96.56 278 ILE A N 1
ATOM 2155 C CA . ILE A 1 278 ? 5.427 5.654 -5.866 1.00 96.56 278 ILE A CA 1
ATOM 2156 C C . ILE A 1 278 ? 6.210 6.919 -6.212 1.00 96.56 278 ILE A C 1
ATOM 2158 O O . ILE A 1 278 ? 7.173 6.834 -6.974 1.00 96.56 278 ILE A O 1
ATOM 2162 N N . GLN A 1 279 ? 5.857 8.074 -5.637 1.00 94.25 279 GLN A N 1
ATOM 2163 C CA . GLN A 1 279 ? 6.552 9.340 -5.911 1.00 94.25 279 GLN A CA 1
ATOM 2164 C C . GLN A 1 279 ? 8.064 9.231 -5.651 1.00 94.25 279 GLN A C 1
ATOM 2166 O O . GLN A 1 279 ? 8.867 9.669 -6.480 1.00 94.25 279 GLN A O 1
ATOM 2171 N N . LYS A 1 280 ? 8.471 8.569 -4.559 1.00 94.19 280 LYS A N 1
ATOM 2172 C CA . LYS A 1 280 ? 9.891 8.300 -4.277 1.00 94.19 280 LYS A CA 1
ATOM 2173 C C . LYS A 1 280 ? 10.518 7.337 -5.278 1.00 94.19 280 LYS A C 1
ATOM 2175 O O . LYS A 1 280 ? 11.621 7.602 -5.749 1.00 94.19 280 LYS A O 1
ATOM 2180 N N . GLY A 1 281 ? 9.815 6.284 -5.692 1.00 95.62 281 GLY A N 1
ATOM 2181 C CA . GLY A 1 281 ? 10.276 5.407 -6.774 1.00 95.62 281 GLY A CA 1
ATOM 2182 C C . GLY A 1 281 ? 10.511 6.149 -8.095 1.00 95.62 281 GLY A C 1
ATOM 2183 O O . GLY A 1 281 ? 11.539 5.948 -8.747 1.00 95.62 281 GLY A O 1
ATOM 2184 N N . LEU A 1 282 ? 9.603 7.059 -8.466 1.00 95.44 282 LEU A N 1
ATOM 2185 C CA . LEU A 1 282 ? 9.741 7.914 -9.649 1.00 95.44 282 LEU A CA 1
ATOM 2186 C C . LEU A 1 282 ? 10.984 8.808 -9.541 1.00 95.44 282 LEU A C 1
ATOM 2188 O O . LEU A 1 282 ? 11.776 8.857 -10.485 1.00 95.44 282 LEU A O 1
ATOM 2192 N N . GLN A 1 283 ? 11.196 9.444 -8.385 1.00 93.31 283 GLN A N 1
ATOM 2193 C CA . GLN A 1 283 ? 12.366 10.284 -8.111 1.00 93.31 283 GLN A CA 1
ATOM 2194 C C . GLN A 1 283 ? 13.681 9.488 -8.212 1.00 93.31 283 GLN A C 1
ATOM 2196 O O . GLN A 1 283 ? 14.609 9.905 -8.909 1.00 93.31 283 GLN A O 1
ATOM 2201 N N . ILE A 1 284 ? 13.749 8.313 -7.578 1.00 94.31 284 ILE A N 1
ATOM 2202 C CA . ILE A 1 284 ? 14.941 7.447 -7.563 1.00 94.31 284 ILE A CA 1
ATOM 2203 C C . ILE A 1 284 ? 15.262 6.909 -8.966 1.00 94.31 284 ILE A C 1
ATOM 2205 O O . ILE A 1 284 ? 16.433 6.752 -9.315 1.00 94.31 284 ILE A O 1
ATOM 2209 N N . SER A 1 285 ? 14.248 6.680 -9.809 1.00 95.19 285 SER A N 1
ATOM 2210 C CA . SER A 1 285 ? 14.435 6.149 -11.169 1.00 95.19 285 SER A CA 1
ATOM 2211 C C . SER A 1 285 ? 15.272 7.049 -12.086 1.00 95.19 285 SER A C 1
ATOM 2213 O O . SER A 1 285 ? 15.873 6.565 -13.049 1.00 95.19 285 SER A O 1
ATOM 2215 N N . ARG A 1 286 ? 15.297 8.367 -11.820 1.00 94.44 286 ARG A N 1
ATOM 2216 C CA . ARG A 1 286 ? 15.900 9.397 -12.692 1.00 94.44 286 ARG A CA 1
ATOM 2217 C C . ARG A 1 286 ? 15.384 9.349 -14.143 1.00 94.44 286 ARG A C 1
ATOM 2219 O O . ARG A 1 286 ? 16.075 9.800 -15.061 1.00 94.44 286 ARG A O 1
ATOM 2226 N N . SER A 1 287 ? 14.201 8.774 -14.354 1.00 95.25 287 SER A N 1
ATOM 2227 C CA . SER A 1 287 ? 13.528 8.702 -15.654 1.00 95.25 287 SER A CA 1
ATOM 2228 C C . SER A 1 287 ? 12.872 10.040 -15.994 1.00 95.25 287 SER A C 1
ATOM 2230 O O . SER A 1 287 ? 12.669 10.891 -15.128 1.00 95.25 287 SER A O 1
ATOM 2232 N N . THR A 1 288 ? 12.497 10.237 -17.255 1.00 93.81 288 THR A N 1
ATOM 2233 C CA . THR A 1 288 ? 11.674 11.383 -17.646 1.00 93.81 288 THR A CA 1
ATOM 2234 C C . THR A 1 288 ? 10.228 11.133 -17.229 1.00 93.81 288 THR A C 1
ATOM 2236 O O . THR A 1 288 ? 9.557 10.274 -17.801 1.00 93.81 288 THR A O 1
ATOM 2239 N N . ILE A 1 289 ? 9.744 11.886 -16.241 1.00 93.69 289 ILE A N 1
ATOM 2240 C CA . ILE A 1 289 ? 8.378 11.753 -15.726 1.00 93.69 289 ILE A CA 1
ATOM 2241 C C . ILE A 1 289 ? 7.436 12.693 -16.487 1.00 93.69 289 ILE A C 1
ATOM 2243 O O . ILE A 1 289 ? 7.724 13.878 -16.670 1.00 93.69 289 ILE A O 1
ATOM 2247 N N . ARG A 1 290 ? 6.303 12.158 -16.940 1.00 92.75 290 ARG A N 1
ATOM 2248 C CA . ARG A 1 290 ? 5.179 12.885 -17.535 1.00 92.75 290 ARG A CA 1
ATOM 2249 C C . ARG A 1 290 ? 3.946 12.638 -16.672 1.00 92.75 290 ARG A C 1
ATOM 2251 O O . ARG A 1 290 ? 3.610 11.492 -16.393 1.00 92.75 290 ARG A O 1
ATOM 2258 N N . TRP A 1 291 ? 3.267 13.700 -16.267 1.00 91.31 291 TRP A N 1
ATOM 2259 C CA . TRP A 1 291 ? 2.103 13.600 -15.390 1.00 91.31 291 TRP A CA 1
ATOM 2260 C C . TRP A 1 291 ? 0.808 13.739 -16.181 1.00 91.31 291 TRP A C 1
ATOM 2262 O O . TRP A 1 291 ? 0.697 14.645 -17.008 1.00 91.31 291 TRP A O 1
ATOM 2272 N N . TYR A 1 292 ? -0.179 12.901 -15.876 1.00 91.44 292 TYR A N 1
ATOM 2273 C CA . TYR A 1 292 ? -1.556 13.091 -16.330 1.00 91.44 292 TYR A CA 1
ATOM 2274 C C . TYR A 1 292 ? -2.478 13.423 -15.151 1.00 91.44 292 TYR A C 1
ATOM 2276 O O . TYR A 1 292 ? -2.165 13.137 -13.993 1.00 91.44 292 TYR A O 1
ATOM 2284 N N . ASP A 1 293 ? -3.589 14.097 -15.435 1.00 89.88 293 ASP A N 1
ATOM 2285 C CA . ASP A 1 293 ? -4.529 14.548 -14.409 1.00 89.88 293 ASP A CA 1
ATOM 2286 C C . ASP A 1 293 ? -5.133 13.353 -13.655 1.00 89.88 293 ASP A C 1
ATOM 2288 O O . ASP A 1 293 ? -5.457 12.331 -14.258 1.00 89.88 293 ASP A O 1
ATOM 2292 N N . HIS A 1 294 ? -5.281 13.493 -12.333 1.00 91.19 294 HIS A N 1
ATOM 2293 C CA . HIS A 1 294 ? -5.642 12.387 -11.447 1.00 91.19 294 HIS A CA 1
ATOM 2294 C C . HIS A 1 294 ? -6.901 11.646 -11.910 1.00 91.19 294 HIS A C 1
ATOM 2296 O O . HIS A 1 294 ? -7.956 12.264 -12.078 1.00 91.19 294 HIS A O 1
ATOM 2302 N N . ASN A 1 295 ? -6.771 10.333 -12.128 1.00 90.38 295 ASN A N 1
ATOM 2303 C CA . ASN A 1 295 ? -7.838 9.436 -12.575 1.00 90.38 295 ASN A CA 1
ATOM 2304 C C . ASN A 1 295 ? -8.556 9.893 -13.870 1.00 90.38 295 ASN A C 1
ATOM 2306 O O . ASN A 1 295 ? -9.699 9.519 -14.135 1.00 90.38 295 ASN A O 1
ATOM 2310 N N . ASN A 1 296 ? -7.898 10.713 -14.700 1.00 91.44 296 ASN A N 1
ATOM 2311 C CA . ASN A 1 296 ? -8.442 11.219 -15.958 1.00 91.44 296 ASN A CA 1
ATOM 2312 C C . ASN A 1 296 ? -7.784 10.528 -17.158 1.00 91.44 296 ASN A C 1
ATOM 2314 O O . ASN A 1 296 ? -6.716 10.916 -17.638 1.00 91.44 296 ASN A O 1
ATOM 2318 N N . LEU A 1 297 ? -8.475 9.527 -17.701 1.00 90.44 297 LEU A N 1
ATOM 2319 C CA . LEU A 1 297 ? -7.973 8.730 -18.822 1.00 90.44 297 LEU A CA 1
ATOM 2320 C C . LEU A 1 297 ? -7.862 9.495 -20.147 1.00 90.44 297 LEU A C 1
ATOM 2322 O O . LEU A 1 297 ? -7.067 9.114 -21.003 1.00 90.44 297 LEU A O 1
ATOM 2326 N N . LYS A 1 298 ? -8.609 10.592 -20.316 1.00 90.44 298 LYS A N 1
ATOM 2327 C CA . LYS A 1 298 ? -8.461 11.461 -21.489 1.00 90.44 298 LYS A CA 1
ATOM 2328 C C . LYS A 1 298 ? -7.135 12.217 -21.424 1.00 90.44 298 LYS A C 1
ATOM 2330 O O . LYS A 1 298 ? -6.401 12.243 -22.405 1.00 90.44 298 LYS A O 1
ATOM 2335 N N . SER A 1 299 ? -6.804 12.759 -20.252 1.00 91.31 299 SER A N 1
ATOM 2336 C CA . SER A 1 299 ? -5.495 13.375 -20.008 1.00 91.31 299 SER A CA 1
ATOM 2337 C C . SER A 1 299 ? -4.364 12.356 -20.200 1.00 91.31 299 SER A C 1
ATOM 2339 O O . SER A 1 299 ? -3.382 12.651 -20.882 1.00 91.31 299 SER A O 1
ATOM 2341 N N . LEU A 1 300 ? -4.530 11.122 -19.701 1.00 92.25 300 LEU A N 1
ATOM 2342 C CA . LEU A 1 300 ? -3.578 10.037 -19.959 1.00 92.25 300 LEU A CA 1
ATOM 2343 C C . LEU A 1 300 ? -3.380 9.821 -21.466 1.00 92.25 300 LEU A C 1
ATOM 2345 O O . LEU A 1 300 ? -2.244 9.807 -21.935 1.00 92.25 300 LEU A O 1
ATOM 2349 N N . GLN A 1 301 ? -4.463 9.699 -22.235 1.00 91.38 301 GLN A N 1
ATOM 2350 C CA . GLN A 1 301 ? -4.390 9.522 -23.684 1.00 91.38 301 GLN A CA 1
ATOM 2351 C C . GLN A 1 301 ? -3.633 10.667 -24.375 1.00 91.38 301 GLN A C 1
ATOM 2353 O O . GLN A 1 301 ? -2.750 10.403 -25.192 1.00 91.38 301 GLN A O 1
ATOM 2358 N N . GLU A 1 302 ? -3.932 11.920 -24.031 1.00 91.06 302 GLU A N 1
ATOM 2359 C CA . GLU A 1 302 ? -3.277 13.108 -24.598 1.00 91.06 302 GLU A CA 1
ATOM 2360 C C . GLU A 1 302 ? -1.756 13.106 -24.336 1.00 91.06 302 GLU A C 1
ATOM 2362 O O . GLU A 1 302 ? -0.960 13.404 -25.237 1.00 91.06 302 GLU A O 1
ATOM 2367 N N . VAL A 1 303 ? -1.333 12.702 -23.131 1.00 91.94 303 VAL A N 1
ATOM 2368 C CA . VAL A 1 303 ? 0.086 12.557 -22.760 1.00 91.94 303 VAL A CA 1
ATOM 2369 C C . VAL A 1 303 ? 0.755 11.416 -23.533 1.00 91.94 303 VAL A C 1
ATOM 2371 O O . VAL A 1 303 ? 1.855 11.598 -24.063 1.00 91.94 303 VAL A O 1
ATOM 2374 N N . LEU A 1 304 ? 0.101 10.256 -23.647 1.00 91.50 304 LEU A N 1
ATOM 2375 C CA . LEU A 1 304 ? 0.628 9.109 -24.398 1.00 91.50 304 LEU A CA 1
ATOM 2376 C C . LEU A 1 304 ? 0.809 9.443 -25.885 1.00 91.50 304 LEU A C 1
ATOM 2378 O O . LEU A 1 304 ? 1.852 9.139 -26.466 1.00 91.50 304 LEU A O 1
ATOM 2382 N N . GLU A 1 305 ? -0.163 10.124 -26.492 1.00 90.38 305 GLU A N 1
ATOM 2383 C CA . GLU A 1 305 ? -0.090 10.582 -27.882 1.00 90.38 305 GLU A CA 1
ATOM 2384 C C . GLU A 1 305 ? 1.034 11.594 -28.100 1.00 90.38 305 GLU A C 1
ATOM 2386 O O . GLU A 1 305 ? 1.722 11.555 -29.123 1.00 90.38 305 GLU A O 1
ATOM 2391 N N . SER A 1 306 ? 1.255 12.491 -27.139 1.00 90.56 306 SER A N 1
ATOM 2392 C CA . SER A 1 306 ? 2.376 13.428 -27.183 1.00 90.56 306 SER A CA 1
ATOM 2393 C C . SER A 1 306 ? 3.721 12.720 -27.187 1.00 90.56 306 SER A C 1
ATOM 2395 O O . SER A 1 306 ? 4.561 12.995 -28.047 1.00 90.56 306 SER A O 1
ATOM 2397 N N . VAL A 1 307 ? 3.917 11.784 -26.259 1.00 90.19 307 VAL A N 1
ATOM 2398 C CA . VAL A 1 307 ? 5.164 11.021 -26.158 1.00 90.19 307 VAL A CA 1
ATOM 2399 C C . VAL A 1 307 ? 5.380 10.183 -27.417 1.00 90.19 307 VAL A C 1
ATOM 2401 O O . VAL A 1 307 ? 6.502 10.100 -27.919 1.00 90.19 307 VAL A O 1
ATOM 2404 N N . ASP A 1 308 ? 4.320 9.595 -27.974 1.00 89.31 308 ASP A N 1
ATOM 2405 C CA . ASP A 1 308 ? 4.424 8.823 -29.208 1.00 89.31 308 ASP A CA 1
ATOM 2406 C C . ASP A 1 308 ? 4.838 9.698 -30.402 1.00 89.31 308 ASP A C 1
ATOM 2408 O O . ASP A 1 308 ? 5.738 9.321 -31.157 1.00 89.31 308 ASP A O 1
ATOM 2412 N N . ARG A 1 309 ? 4.274 10.909 -30.533 1.00 88.94 309 ARG A N 1
ATOM 2413 C CA . ARG A 1 309 ? 4.707 11.891 -31.545 1.00 88.94 309 ARG A CA 1
ATOM 2414 C C . ARG A 1 309 ? 6.173 12.290 -31.376 1.00 88.94 309 ARG A C 1
ATOM 2416 O O . ARG A 1 309 ? 6.885 12.377 -32.373 1.00 88.94 309 ARG A O 1
ATOM 2423 N N . GLU A 1 310 ? 6.637 12.519 -30.148 1.00 87.44 310 GLU A N 1
ATOM 2424 C CA . GLU A 1 310 ? 8.046 12.827 -29.849 1.00 87.44 310 GLU A CA 1
ATOM 2425 C C . GLU A 1 310 ? 8.974 11.674 -30.260 1.00 87.44 310 GLU A C 1
ATOM 2427 O O . GLU A 1 310 ? 10.006 11.884 -30.903 1.00 87.44 310 GLU A O 1
ATOM 2432 N N . CYS A 1 311 ? 8.576 10.440 -29.963 1.00 85.19 311 CYS A N 1
ATOM 2433 C CA . CYS A 1 311 ? 9.386 9.264 -30.251 1.00 85.19 311 CYS A CA 1
ATOM 2434 C C . CYS A 1 311 ? 9.392 8.848 -31.730 1.00 85.19 311 CYS A C 1
ATOM 2436 O O . CYS A 1 311 ? 10.313 8.153 -32.147 1.00 85.19 311 CYS A O 1
ATOM 2438 N N . ARG A 1 312 ? 8.396 9.250 -32.531 1.00 85.12 312 ARG A N 1
ATOM 2439 C CA . ARG A 1 312 ? 8.366 9.000 -33.987 1.00 85.12 312 ARG A CA 1
ATOM 2440 C C . ARG A 1 312 ? 9.229 9.973 -34.799 1.00 85.12 312 ARG A C 1
ATOM 2442 O O . ARG A 1 312 ? 9.414 9.752 -35.996 1.00 85.12 312 ARG A O 1
ATOM 2449 N N . LYS A 1 313 ? 9.742 11.052 -34.195 1.00 85.62 313 LYS A N 1
ATOM 2450 C CA . LYS A 1 313 ? 10.633 11.998 -34.887 1.00 85.62 313 LYS A CA 1
ATOM 2451 C C . LYS A 1 313 ? 11.910 11.283 -35.356 1.00 85.62 313 LYS A C 1
ATOM 2453 O O . LYS A 1 313 ? 12.450 10.426 -34.658 1.00 85.62 313 LYS A O 1
ATOM 2458 N N . LYS A 1 314 ? 12.396 11.627 -36.557 1.00 66.69 314 LYS A N 1
ATOM 2459 C CA . LYS A 1 314 ? 13.640 11.058 -37.107 1.00 66.69 314 LYS A CA 1
ATOM 2460 C C . LYS A 1 314 ? 14.803 11.329 -36.144 1.00 66.69 314 LYS A C 1
ATOM 2462 O O . LYS A 1 314 ? 15.003 12.468 -35.740 1.00 66.69 314 LYS A O 1
ATOM 2467 N N . GLY A 1 315 ? 15.557 10.282 -35.803 1.00 74.62 315 GLY A N 1
ATOM 2468 C CA . GLY A 1 315 ? 16.683 10.350 -34.862 1.00 74.62 315 GLY A CA 1
ATOM 2469 C C . GLY A 1 315 ? 16.321 10.093 -33.392 1.00 74.62 315 GLY A C 1
ATOM 2470 O O . GLY A 1 315 ? 17.223 10.030 -32.560 1.00 74.62 315 GLY A O 1
ATOM 2471 N N . SER A 1 316 ? 15.040 9.900 -33.053 1.00 76.94 316 SER A N 1
ATOM 2472 C CA . SER A 1 316 ? 14.634 9.547 -31.688 1.00 76.94 316 SER A CA 1
ATOM 2473 C C . SER A 1 316 ? 15.121 8.145 -31.305 1.00 76.94 316 SER A C 1
ATOM 2475 O O . SER A 1 316 ? 14.894 7.166 -32.018 1.00 76.94 316 SER A O 1
ATOM 2477 N N . LYS A 1 317 ? 15.789 8.043 -30.151 1.00 78.69 317 LYS A N 1
ATOM 2478 C CA . LYS A 1 317 ? 16.243 6.767 -29.582 1.00 78.69 317 LYS A CA 1
ATOM 2479 C C . LYS A 1 317 ? 15.035 5.905 -29.205 1.00 78.69 317 LYS A C 1
ATOM 2481 O O . LYS A 1 317 ? 14.027 6.420 -28.725 1.00 78.69 317 LYS A O 1
ATOM 2486 N N . LEU A 1 318 ? 15.151 4.586 -29.363 1.00 80.94 318 LEU A N 1
ATOM 2487 C CA . LEU A 1 318 ? 14.167 3.656 -28.815 1.00 80.94 318 LEU A CA 1
ATOM 2488 C C . LEU A 1 318 ? 14.200 3.739 -27.280 1.00 80.94 318 LEU A C 1
ATOM 2490 O O . LEU A 1 318 ? 15.190 3.359 -26.655 1.00 80.94 318 LEU A O 1
ATOM 2494 N N . THR A 1 319 ? 13.129 4.260 -26.685 1.00 87.06 319 THR A N 1
ATOM 2495 C CA . THR A 1 319 ? 12.981 4.446 -25.236 1.00 87.06 319 THR A CA 1
ATOM 2496 C C . THR A 1 319 ? 11.997 3.438 -24.659 1.00 87.06 319 THR A C 1
ATOM 2498 O O . THR A 1 319 ? 10.972 3.127 -25.275 1.00 87.06 319 THR A O 1
ATOM 2501 N N . ARG A 1 320 ? 12.288 2.918 -23.460 1.00 92.44 320 ARG A N 1
ATOM 2502 C CA . ARG A 1 320 ? 11.309 2.120 -22.715 1.00 92.44 320 ARG A CA 1
ATOM 2503 C C . ARG A 1 320 ? 10.289 3.074 -22.104 1.00 92.44 320 ARG A C 1
ATOM 2505 O O . ARG A 1 320 ? 10.636 4.177 -21.678 1.00 92.44 320 ARG A O 1
ATOM 2512 N N . ARG A 1 321 ? 9.026 2.654 -22.099 1.00 94.69 321 ARG A N 1
ATOM 2513 C CA . ARG A 1 321 ? 7.904 3.489 -21.674 1.00 94.69 321 ARG A CA 1
ATOM 2514 C C . ARG A 1 321 ? 7.028 2.745 -20.679 1.00 94.69 321 ARG A C 1
ATOM 2516 O O . ARG A 1 321 ? 6.687 1.581 -20.912 1.00 94.69 321 ARG A O 1
ATOM 2523 N N . PHE A 1 322 ? 6.666 3.427 -19.601 1.00 96.69 322 PHE A N 1
ATOM 2524 C CA . PHE A 1 322 ? 5.919 2.864 -18.482 1.00 96.69 322 PHE A CA 1
ATOM 2525 C C . PHE A 1 322 ? 4.723 3.745 -18.130 1.00 96.69 322 PHE A C 1
ATOM 2527 O O . PHE A 1 322 ? 4.807 4.967 -18.227 1.00 96.69 322 PHE A O 1
ATOM 2534 N N . ILE A 1 323 ? 3.617 3.120 -17.746 1.00 97.00 323 ILE A N 1
ATOM 2535 C CA . ILE A 1 323 ? 2.492 3.744 -17.053 1.00 97.00 323 ILE A CA 1
ATOM 2536 C C . ILE A 1 323 ? 2.584 3.290 -15.599 1.00 97.00 323 ILE A C 1
ATOM 2538 O O . ILE A 1 323 ? 2.756 2.095 -15.350 1.00 97.00 323 ILE A O 1
ATOM 2542 N N . VAL A 1 324 ? 2.491 4.229 -14.660 1.00 97.50 324 VAL A N 1
ATOM 2543 C CA . VAL A 1 324 ? 2.503 3.946 -13.218 1.00 97.50 324 VAL A CA 1
ATOM 2544 C C . VAL A 1 324 ? 1.237 4.523 -12.595 1.00 97.50 324 VAL A C 1
ATOM 2546 O O . VAL A 1 324 ? 0.962 5.716 -12.739 1.00 97.50 324 VAL A O 1
ATOM 2549 N N . THR A 1 325 ? 0.457 3.676 -11.927 1.00 96.88 325 THR A N 1
ATOM 2550 C CA . THR A 1 325 ? -0.802 4.071 -11.282 1.00 96.88 325 THR A CA 1
ATOM 2551 C C . THR A 1 325 ? -1.147 3.144 -10.112 1.00 96.88 325 THR A C 1
ATOM 2553 O O . THR A 1 325 ? -0.540 2.082 -9.954 1.00 96.88 325 THR A O 1
ATOM 2556 N N . GLU A 1 326 ? -2.121 3.541 -9.299 1.00 96.94 326 GLU A N 1
ATOM 2557 C CA . GLU A 1 326 ? -2.675 2.724 -8.215 1.00 96.94 326 GLU A CA 1
ATOM 2558 C C . GLU A 1 326 ? -3.993 2.076 -8.649 1.00 96.94 326 GLU A C 1
ATOM 2560 O O . GLU A 1 326 ? -4.748 2.635 -9.444 1.00 96.94 326 GLU A O 1
ATOM 2565 N N . GLY A 1 327 ? -4.298 0.905 -8.092 1.00 96.19 327 GLY A N 1
ATOM 2566 C CA . GLY A 1 327 ? -5.602 0.274 -8.242 1.00 96.19 327 GLY A CA 1
ATOM 2567 C C . GLY A 1 327 ? -6.682 1.059 -7.493 1.00 96.19 327 GLY A C 1
ATOM 2568 O O . GLY A 1 327 ? -7.618 1.595 -8.093 1.00 96.19 327 GLY A O 1
ATOM 2569 N N . ILE A 1 328 ? -6.517 1.165 -6.172 1.00 97.25 328 ILE A N 1
ATOM 2570 C CA . ILE A 1 328 ? -7.238 2.126 -5.332 1.00 97.25 328 ILE A CA 1
ATOM 2571 C C . ILE A 1 328 ? -6.225 3.129 -4.810 1.00 97.25 328 ILE A C 1
ATOM 2573 O O . ILE A 1 328 ? -5.292 2.743 -4.112 1.00 97.25 328 ILE A O 1
ATOM 2577 N N . PHE A 1 329 ? -6.441 4.404 -5.103 1.00 95.50 329 PHE A N 1
ATOM 2578 C CA . PHE A 1 329 ? -5.560 5.468 -4.647 1.00 95.50 329 PHE A CA 1
ATOM 2579 C C . PHE A 1 329 ? -5.647 5.627 -3.130 1.00 95.50 329 PHE A C 1
ATOM 2581 O O . PHE A 1 329 ? -6.701 6.008 -2.610 1.00 95.50 329 PHE A O 1
ATOM 2588 N N . GLU A 1 330 ? -4.542 5.418 -2.413 1.00 92.88 330 GLU A N 1
ATOM 2589 C CA . GLU A 1 330 ? -4.472 5.660 -0.960 1.00 92.88 330 GLU A CA 1
ATOM 2590 C C . GLU A 1 330 ? -4.806 7.127 -0.611 1.00 92.88 330 GLU A C 1
ATOM 2592 O O . GLU A 1 330 ? -5.312 7.455 0.467 1.00 92.88 330 GLU A O 1
ATOM 2597 N N . GLY A 1 331 ? -4.520 8.029 -1.554 1.00 89.12 331 GLY A N 1
ATOM 2598 C CA . GLY A 1 331 ? -4.837 9.455 -1.545 1.00 89.12 331 GLY A CA 1
ATOM 2599 C C . GLY A 1 331 ? -6.309 9.770 -1.271 1.00 89.12 331 GLY A C 1
ATOM 2600 O O . GLY A 1 331 ? -6.644 10.567 -0.388 1.00 89.12 331 GLY A O 1
ATOM 2601 N N . SER A 1 332 ? -7.168 9.157 -2.082 1.00 91.12 332 SER A N 1
ATOM 2602 C CA . SER A 1 332 ? -8.537 9.608 -2.339 1.00 91.12 332 SER A CA 1
ATOM 2603 C C . SER A 1 332 ? -9.583 8.501 -2.221 1.00 91.12 332 SER A C 1
ATOM 2605 O O . SER A 1 332 ? -10.777 8.793 -2.226 1.00 91.12 332 SER A O 1
ATOM 2607 N N . GLY A 1 333 ? -9.171 7.234 -2.148 1.00 93.75 333 GLY A N 1
ATOM 2608 C CA . GLY A 1 333 ? -10.052 6.072 -2.241 1.00 93.75 333 GLY A CA 1
ATOM 2609 C C . GLY A 1 333 ? -10.738 5.923 -3.602 1.00 93.75 333 GLY A C 1
ATOM 2610 O O . GLY A 1 333 ? -11.707 5.168 -3.711 1.00 93.75 333 GLY A O 1
ATOM 2611 N N . GLN A 1 334 ? -10.314 6.674 -4.625 1.00 95.31 334 GLN A N 1
ATOM 2612 C CA . GLN A 1 334 ? -10.779 6.475 -5.995 1.00 95.31 334 GLN A CA 1
ATOM 2613 C C . GLN A 1 334 ? -10.215 5.180 -6.565 1.00 95.31 334 GLN A C 1
ATOM 2615 O O . GLN A 1 334 ? -9.177 4.696 -6.126 1.00 95.31 334 GLN A O 1
ATOM 2620 N N . MET A 1 335 ? -10.911 4.631 -7.553 1.00 95.69 335 MET A N 1
ATOM 2621 C CA . MET A 1 335 ? -10.501 3.421 -8.251 1.00 95.69 335 MET A CA 1
ATOM 2622 C C . MET A 1 335 ? -10.175 3.763 -9.692 1.00 95.69 335 MET A C 1
ATOM 2624 O O . MET A 1 335 ? -10.920 4.519 -10.325 1.00 95.69 335 MET A O 1
ATOM 2628 N N . VAL A 1 336 ? -9.093 3.186 -10.199 1.00 94.38 336 VAL A N 1
ATOM 2629 C CA . VAL A 1 336 ? -8.744 3.303 -11.610 1.00 94.38 336 VAL A CA 1
ATOM 2630 C C . VAL A 1 336 ? -9.664 2.424 -12.462 1.00 94.38 336 VAL A C 1
ATOM 2632 O O . VAL A 1 336 ? -10.037 1.310 -12.077 1.00 94.38 336 VAL A O 1
ATOM 2635 N N . ASP A 1 337 ? -10.034 2.915 -13.641 1.00 92.44 337 ASP A N 1
ATOM 2636 C CA . ASP A 1 337 ? -10.730 2.125 -14.662 1.00 92.44 337 ASP A CA 1
ATOM 2637 C C . ASP A 1 337 ? -9.695 1.260 -15.408 1.00 92.44 337 ASP A C 1
ATOM 2639 O O . ASP A 1 337 ? -9.161 1.619 -16.464 1.00 92.44 337 ASP A O 1
ATOM 2643 N N . LEU A 1 338 ? -9.345 0.132 -14.777 1.00 92.31 338 LEU A N 1
ATOM 2644 C CA . LEU A 1 338 ? -8.300 -0.784 -15.236 1.00 92.31 338 LEU A CA 1
ATOM 2645 C C . LEU A 1 338 ? -8.556 -1.330 -16.656 1.00 92.31 338 LEU A C 1
ATOM 2647 O O . LEU A 1 338 ? -7.602 -1.350 -17.441 1.00 92.31 338 LEU A O 1
ATOM 2651 N N . PRO A 1 339 ? -9.792 -1.719 -17.046 1.00 91.06 339 PRO A N 1
ATOM 2652 C CA . PRO A 1 339 ? -10.088 -2.141 -18.413 1.00 91.06 339 PRO A CA 1
ATOM 2653 C C . PRO A 1 339 ? -9.705 -1.122 -19.476 1.00 91.06 339 PRO A C 1
ATOM 2655 O O . PRO A 1 339 ? -9.189 -1.526 -20.506 1.00 91.06 339 PRO A O 1
ATOM 2658 N N . LYS A 1 340 ? -9.888 0.182 -19.257 1.00 87.31 340 LYS A N 1
ATOM 2659 C CA . LYS A 1 340 ? -9.499 1.181 -20.269 1.00 87.31 340 LYS A CA 1
ATOM 2660 C C . LYS A 1 340 ? -7.988 1.385 -20.372 1.00 87.31 340 LYS A C 1
ATOM 2662 O O . LYS A 1 340 ? -7.473 1.681 -21.450 1.00 87.31 340 LYS A O 1
ATOM 2667 N N . ILE A 1 341 ? -7.254 1.200 -19.274 1.00 84.31 341 ILE A N 1
ATOM 2668 C CA . ILE A 1 341 ? -5.784 1.240 -19.297 1.00 84.31 341 ILE A CA 1
ATOM 2669 C C . ILE A 1 341 ? -5.225 0.003 -20.014 1.00 84.31 341 ILE A C 1
ATOM 2671 O O . ILE A 1 341 ? -4.371 0.125 -20.899 1.00 84.31 341 ILE A O 1
ATOM 2675 N N . VAL A 1 342 ? -5.701 -1.183 -19.621 1.00 75.62 342 VAL A N 1
ATOM 2676 C CA . VAL A 1 342 ? -5.179 -2.495 -20.037 1.00 75.62 342 VAL A CA 1
ATOM 2677 C C . VAL A 1 342 ? -5.767 -2.965 -21.371 1.00 75.62 342 VAL A C 1
ATOM 2679 O O . VAL A 1 342 ? -5.055 -3.411 -22.276 1.00 75.62 342 VAL A O 1
ATOM 2682 N N . GLY A 1 343 ? -7.085 -2.882 -21.480 1.00 56.28 343 GLY A N 1
ATOM 2683 C CA . GLY A 1 343 ? -7.903 -3.392 -22.565 1.00 56.28 343 GLY A CA 1
ATOM 2684 C C . GLY A 1 343 ? -8.013 -2.404 -23.718 1.00 56.28 343 GLY A C 1
ATOM 2685 O O . GLY A 1 343 ? -8.921 -1.588 -23.780 1.00 56.28 343 GLY A O 1
ATOM 2686 N N . ILE A 1 344 ? -7.139 -2.591 -24.708 1.00 48.34 344 ILE A N 1
ATOM 2687 C CA . ILE A 1 344 ? -7.385 -2.258 -26.125 1.00 48.34 344 ILE A CA 1
ATOM 2688 C C . ILE A 1 344 ? -7.081 -0.805 -26.552 1.00 48.34 344 ILE A C 1
ATOM 2690 O O . ILE A 1 344 ? -6.640 -0.630 -27.687 1.00 48.34 344 ILE A O 1
ATOM 2694 N N . GLU A 1 345 ? -7.148 0.219 -25.695 1.00 58.59 345 GLU A N 1
ATOM 2695 C CA . GLU A 1 345 ? -7.016 1.612 -26.188 1.00 58.59 345 GLU A CA 1
ATOM 2696 C C . GLU A 1 345 ? -5.663 2.299 -25.958 1.00 58.59 345 GLU A C 1
ATOM 2698 O O . GLU A 1 345 ? -5.193 3.005 -26.852 1.00 58.59 345 GLU A O 1
ATOM 2703 N N . LEU A 1 346 ? -5.012 2.110 -24.804 1.00 68.69 346 LEU A N 1
ATOM 2704 C CA . LEU A 1 346 ? -3.864 2.949 -24.425 1.00 68.69 346 LEU A CA 1
ATOM 2705 C C . LEU A 1 346 ? -2.552 2.166 -24.319 1.00 68.69 346 LEU A C 1
ATOM 2707 O O . LEU A 1 346 ? -1.641 2.385 -25.124 1.00 68.69 346 LEU A O 1
ATOM 2711 N N . LYS A 1 347 ? -2.449 1.207 -23.387 1.00 82.69 347 LYS A N 1
ATOM 2712 C CA . LYS A 1 347 ? -1.205 0.448 -23.162 1.00 82.69 347 LYS A CA 1
ATOM 2713 C C . LYS A 1 347 ? -0.748 -0.298 -24.420 1.00 82.69 347 LYS A C 1
ATOM 2715 O O . LYS A 1 347 ? 0.383 -0.114 -24.871 1.00 82.69 347 LYS A O 1
ATOM 2720 N N . LYS A 1 348 ? -1.630 -1.124 -24.999 1.00 82.12 348 LYS A N 1
ATOM 2721 C CA . LYS A 1 348 ? -1.327 -1.957 -26.180 1.00 82.12 348 LYS A CA 1
ATOM 2722 C C . LYS A 1 348 ? -1.090 -1.109 -27.432 1.00 82.12 348 LYS A C 1
ATOM 2724 O O . LYS A 1 348 ? -0.137 -1.362 -28.166 1.00 82.12 348 LYS A O 1
ATOM 2729 N N . LYS A 1 349 ? -1.899 -0.061 -27.631 1.00 83.62 349 LYS A N 1
ATOM 2730 C CA . LYS A 1 349 ? -1.803 0.863 -28.772 1.00 83.62 349 LYS A CA 1
ATOM 2731 C C . LYS A 1 349 ? -0.470 1.614 -28.801 1.00 83.62 349 LYS A C 1
ATOM 2733 O O . LYS A 1 349 ? 0.176 1.669 -29.845 1.00 83.62 349 LYS A O 1
ATOM 2738 N N . TYR A 1 350 ? -0.043 2.153 -27.657 1.00 83.50 350 TYR A N 1
ATOM 2739 C CA . TYR A 1 350 ? 1.173 2.968 -27.551 1.00 83.50 350 TYR A CA 1
ATOM 2740 C C . TYR A 1 350 ? 2.407 2.192 -27.048 1.00 83.50 350 TYR A C 1
ATOM 2742 O O . TYR A 1 350 ? 3.479 2.779 -26.901 1.00 83.50 350 TYR A O 1
ATOM 2750 N N . LYS A 1 351 ? 2.279 0.872 -26.831 1.00 89.50 351 LYS A N 1
ATOM 2751 C CA . LYS A 1 351 ? 3.347 -0.067 -26.423 1.00 89.50 351 LYS A CA 1
ATOM 2752 C C . LYS A 1 351 ? 4.015 0.279 -25.082 1.00 89.50 351 LYS A C 1
ATOM 2754 O O . LYS A 1 351 ? 5.241 0.253 -24.961 1.00 89.50 351 LYS A O 1
ATOM 2759 N N . TYR A 1 352 ? 3.205 0.591 -24.075 1.00 93.06 352 TYR A N 1
ATOM 2760 C CA . TYR A 1 352 ? 3.667 0.864 -22.709 1.00 93.06 352 TYR A CA 1
ATOM 2761 C C . TYR A 1 352 ? 3.661 -0.400 -21.843 1.00 93.06 352 TYR A C 1
ATOM 2763 O O . TYR A 1 352 ? 2.872 -1.315 -22.072 1.00 93.06 352 TYR A O 1
ATOM 2771 N N . ARG A 1 353 ? 4.521 -0.434 -20.822 1.00 94.50 353 ARG A N 1
ATOM 2772 C CA . ARG A 1 353 ? 4.428 -1.389 -19.704 1.00 94.50 353 ARG A CA 1
ATOM 2773 C C . ARG A 1 353 ? 3.629 -0.773 -18.563 1.00 94.50 353 ARG A C 1
ATOM 2775 O O . ARG A 1 353 ? 3.696 0.437 -18.380 1.00 94.50 353 ARG A O 1
ATOM 2782 N N . LEU A 1 354 ? 2.901 -1.576 -17.802 1.00 96.31 354 LEU A N 1
ATOM 2783 C CA . LEU A 1 354 ? 2.087 -1.121 -16.678 1.00 96.31 354 LEU A CA 1
ATOM 2784 C C . LEU A 1 354 ? 2.688 -1.600 -15.354 1.00 96.31 354 LEU A C 1
ATOM 2786 O O . LEU A 1 354 ? 2.837 -2.804 -15.142 1.00 96.31 354 LEU A O 1
ATOM 2790 N N . VAL A 1 355 ? 2.995 -0.642 -14.481 1.00 97.75 355 VAL A N 1
ATOM 2791 C CA . VAL A 1 355 ? 3.224 -0.857 -13.049 1.00 97.75 355 VAL A CA 1
ATOM 2792 C C . VAL A 1 355 ? 1.931 -0.469 -12.339 1.00 97.75 355 VAL A C 1
ATOM 2794 O O . VAL A 1 355 ? 1.541 0.701 -12.371 1.00 97.75 355 VAL A O 1
ATOM 2797 N N . LEU A 1 356 ? 1.259 -1.448 -11.743 1.00 97.81 356 LEU A N 1
ATOM 2798 C CA . LEU A 1 356 ? 0.016 -1.244 -11.004 1.00 97.81 356 LEU A CA 1
ATOM 2799 C C . LEU A 1 356 ? 0.255 -1.560 -9.530 1.00 97.81 356 LEU A C 1
ATOM 2801 O O . LEU A 1 356 ? 0.618 -2.687 -9.198 1.00 97.81 356 LEU A O 1
ATOM 2805 N N . ASP A 1 357 ? 0.036 -0.577 -8.664 1.00 98.12 357 ASP A N 1
ATOM 2806 C CA . ASP A 1 357 ? 0.067 -0.766 -7.214 1.00 98.12 357 ASP A CA 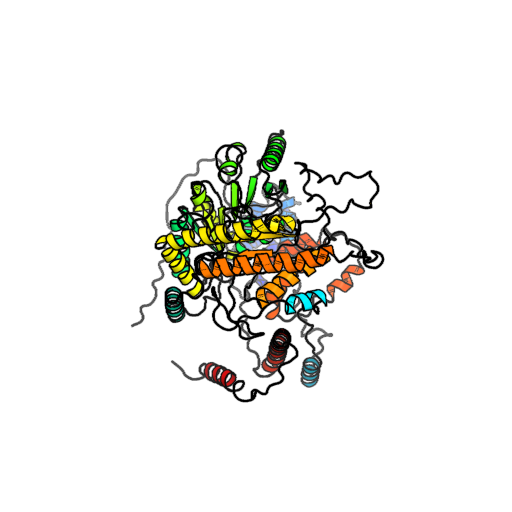1
ATOM 2807 C C . ASP A 1 357 ? -1.337 -1.122 -6.693 1.00 98.12 357 ASP A C 1
ATOM 2809 O O . ASP A 1 357 ? -2.243 -0.293 -6.658 1.00 98.12 357 ASP A O 1
ATOM 2813 N N . GLU A 1 358 ? -1.528 -2.380 -6.308 1.00 97.06 358 GLU A N 1
ATOM 2814 C CA . GLU A 1 358 ? -2.756 -2.953 -5.751 1.00 97.06 358 GLU A CA 1
ATOM 2815 C C . GLU A 1 358 ? -2.717 -2.997 -4.209 1.00 97.06 358 GLU A C 1
ATOM 2817 O O . GLU A 1 358 ? -3.481 -3.736 -3.593 1.00 97.06 358 GLU A O 1
ATOM 2822 N N . SER A 1 359 ? -1.850 -2.229 -3.536 1.00 96.81 359 SER A N 1
ATOM 2823 C CA . SER A 1 359 ? -1.639 -2.332 -2.079 1.00 96.81 359 SER A CA 1
ATOM 2824 C C . SER A 1 359 ? -2.894 -2.185 -1.213 1.00 96.81 359 SER A C 1
ATOM 2826 O O . SER A 1 359 ? -2.946 -2.738 -0.113 1.00 96.81 359 SER A O 1
ATOM 2828 N N . ILE A 1 360 ? -3.896 -1.435 -1.674 1.00 96.75 360 ILE A N 1
ATOM 2829 C CA . ILE A 1 360 ? -5.169 -1.244 -0.964 1.00 96.75 360 ILE A CA 1
ATOM 2830 C C . ILE A 1 360 ? -6.236 -2.241 -1.431 1.00 96.75 360 ILE A C 1
ATOM 2832 O O . ILE A 1 360 ? -7.071 -2.664 -0.632 1.00 96.75 360 ILE A O 1
ATOM 2836 N N . SER A 1 361 ? -6.229 -2.622 -2.706 1.00 96.88 361 SER A N 1
ATOM 2837 C CA . SER A 1 361 ? -7.207 -3.523 -3.325 1.00 96.88 361 SER A CA 1
ATOM 2838 C C . SER A 1 361 ? -6.914 -5.002 -3.098 1.00 96.88 361 SER A C 1
ATOM 2840 O O . SER A 1 361 ? -7.843 -5.809 -3.025 1.00 96.88 361 SER A O 1
ATOM 2842 N N . PHE A 1 362 ? -5.645 -5.374 -2.973 1.00 97.38 362 PHE A N 1
ATOM 2843 C CA . PHE A 1 362 ? -5.225 -6.727 -2.649 1.00 97.38 362 PHE A CA 1
ATOM 2844 C C . PHE A 1 362 ? -5.712 -7.116 -1.245 1.00 97.38 362 PHE A C 1
ATOM 2846 O O . PHE A 1 362 ? -5.456 -6.434 -0.251 1.00 97.38 362 PHE A O 1
ATOM 2853 N N . GLY A 1 363 ? -6.466 -8.211 -1.176 1.00 95.62 363 GLY A N 1
ATOM 2854 C CA . GLY A 1 363 ? -7.170 -8.693 0.012 1.00 95.62 363 GLY A CA 1
ATOM 2855 C C . GLY A 1 363 ? -8.430 -7.902 0.388 1.00 95.62 363 GLY A C 1
ATOM 2856 O O . GLY A 1 363 ? -8.971 -8.122 1.470 1.00 95.62 363 GLY A O 1
ATOM 2857 N N . SER A 1 364 ? -8.916 -6.995 -0.469 1.00 96.31 364 SER A N 1
ATOM 2858 C CA . SER A 1 364 ? -10.131 -6.202 -0.204 1.00 96.31 364 SER A CA 1
ATOM 2859 C C . SER A 1 364 ? -11.116 -6.131 -1.378 1.00 96.31 364 SER A C 1
ATOM 2861 O O . SER A 1 364 ? -12.321 -5.989 -1.156 1.00 96.31 364 SER A O 1
ATOM 2863 N N . MET A 1 365 ? -10.637 -6.270 -2.618 1.00 96.31 365 MET A N 1
ATOM 2864 C CA . MET A 1 365 ? -11.438 -6.205 -3.843 1.00 96.31 365 MET A CA 1
ATOM 2865 C C . MET A 1 365 ? -11.421 -7.511 -4.630 1.00 96.31 365 MET A C 1
ATOM 2867 O O . MET A 1 365 ? -10.470 -8.287 -4.569 1.00 96.31 365 MET A O 1
ATOM 2871 N N . GLY A 1 366 ? -12.476 -7.707 -5.421 1.00 94.12 366 GLY A N 1
ATOM 2872 C CA . GLY A 1 366 ? -12.732 -8.961 -6.120 1.00 94.12 366 GLY A CA 1
ATOM 2873 C C . GLY A 1 366 ? -13.494 -9.955 -5.242 1.00 94.12 366 GLY A C 1
ATOM 2874 O O . GLY A 1 366 ? -13.780 -9.691 -4.073 1.00 94.12 366 GLY A O 1
ATOM 2875 N N . ARG A 1 367 ? -13.880 -11.092 -5.825 1.00 93.44 367 ARG A N 1
ATOM 2876 C CA . ARG A 1 367 ? -14.638 -12.134 -5.117 1.00 93.44 367 ARG A CA 1
ATOM 2877 C C . ARG A 1 367 ? -13.772 -12.853 -4.085 1.00 93.44 367 ARG A C 1
ATOM 2879 O O . ARG A 1 367 ? -14.271 -13.200 -3.021 1.00 93.44 367 ARG A O 1
ATOM 2886 N N . THR A 1 368 ? -12.509 -13.102 -4.418 1.00 93.31 368 THR A N 1
ATOM 2887 C CA . THR A 1 368 ? -11.555 -13.826 -3.567 1.00 93.31 368 THR A CA 1
ATOM 2888 C C . THR A 1 368 ? -10.493 -12.918 -2.957 1.00 93.31 368 THR A C 1
ATOM 2890 O O . THR A 1 368 ? -9.774 -13.354 -2.067 1.00 93.31 368 THR A O 1
ATOM 2893 N N . GLY A 1 369 ? -10.422 -11.649 -3.371 1.00 95.31 369 GLY A N 1
ATOM 2894 C CA . GLY A 1 369 ? -9.492 -10.669 -2.808 1.00 95.31 369 GLY A CA 1
ATOM 2895 C C . GLY A 1 369 ? -8.257 -10.436 -3.672 1.00 95.31 369 GLY A C 1
ATOM 2896 O O . GLY A 1 369 ? -7.256 -9.935 -3.168 1.00 95.31 369 GLY A O 1
ATOM 2897 N N . ARG A 1 370 ? -8.272 -10.804 -4.957 1.00 95.81 370 ARG A N 1
ATOM 2898 C CA . ARG A 1 370 ? -7.098 -10.652 -5.839 1.00 95.81 370 ARG A CA 1
ATOM 2899 C C . ARG A 1 370 ? -6.861 -9.210 -6.295 1.00 95.81 370 ARG A C 1
ATOM 2901 O O . ARG A 1 370 ? -5.823 -8.933 -6.886 1.00 95.81 370 ARG A O 1
ATOM 2908 N N . GLY A 1 371 ? -7.793 -8.297 -6.022 1.00 96.06 371 GLY A N 1
ATOM 2909 C CA . GLY A 1 371 ? -7.682 -6.885 -6.377 1.00 96.06 371 GLY A CA 1
ATOM 2910 C C . GLY A 1 371 ? -8.543 -6.482 -7.573 1.00 96.06 371 GLY A C 1
ATOM 2911 O O . GLY A 1 371 ? -9.566 -7.109 -7.876 1.00 96.06 371 GLY A O 1
ATOM 2912 N N . LEU A 1 372 ? -8.160 -5.395 -8.243 1.00 95.88 372 LEU A N 1
ATOM 2913 C CA . LEU A 1 372 ? -8.929 -4.833 -9.358 1.00 95.88 372 LEU A CA 1
ATOM 2914 C C . LEU A 1 372 ? -8.906 -5.724 -10.598 1.00 95.88 372 LEU A C 1
ATOM 2916 O O . LEU A 1 372 ? -9.893 -5.749 -11.333 1.00 95.88 372 LEU A O 1
ATOM 2920 N N . THR A 1 373 ? -7.817 -6.461 -10.820 1.00 94.75 373 THR A N 1
ATOM 2921 C CA . THR A 1 373 ? -7.728 -7.459 -11.900 1.00 94.75 373 THR A CA 1
ATOM 2922 C C . THR A 1 373 ? -8.893 -8.455 -11.846 1.00 94.75 373 THR A C 1
ATOM 2924 O O . THR A 1 373 ? -9.591 -8.644 -12.839 1.00 94.75 373 THR A O 1
ATOM 2927 N N . GLU A 1 374 ? -9.199 -9.011 -10.670 1.00 95.50 374 GLU A N 1
ATOM 2928 C CA . GLU A 1 374 ? -10.352 -9.900 -10.478 1.00 95.50 374 GLU A CA 1
ATOM 2929 C C . GLU A 1 374 ? -11.686 -9.153 -10.560 1.00 95.50 374 GLU A C 1
ATOM 2931 O O . GLU A 1 374 ? -12.613 -9.643 -11.203 1.00 95.50 374 GLU A O 1
ATOM 2936 N N . LEU A 1 375 ? -11.796 -7.968 -9.949 1.00 95.69 375 LEU A N 1
ATOM 2937 C CA . LEU A 1 375 ? -13.038 -7.186 -9.966 1.00 95.69 375 LEU A CA 1
ATOM 2938 C C . LEU A 1 375 ? -13.501 -6.852 -11.390 1.00 95.69 375 LEU A C 1
ATOM 2940 O O . LEU A 1 375 ? -14.689 -6.946 -11.694 1.00 95.69 375 LEU A O 1
ATOM 2944 N N . TYR A 1 376 ? -12.566 -6.449 -12.248 1.00 94.88 376 TYR A N 1
ATOM 2945 C CA . TYR A 1 376 ? -12.843 -6.050 -13.624 1.00 94.88 376 TYR A CA 1
ATOM 2946 C C . TYR A 1 376 ? -12.679 -7.186 -14.640 1.00 94.88 376 TYR A C 1
ATOM 2948 O O . TYR A 1 376 ? -12.801 -6.945 -15.840 1.00 94.88 376 TYR A O 1
ATOM 2956 N N . ASN A 1 377 ? -12.410 -8.413 -14.182 1.00 94.00 377 ASN A N 1
ATOM 2957 C CA . ASN A 1 377 ? -12.152 -9.573 -15.037 1.00 94.00 377 ASN A CA 1
ATOM 2958 C C . ASN A 1 377 ? -11.025 -9.331 -16.067 1.00 94.00 377 ASN A C 1
ATOM 2960 O O . ASN A 1 377 ? -11.103 -9.747 -17.225 1.00 94.00 377 ASN A O 1
ATOM 2964 N N . VAL A 1 378 ? -9.977 -8.625 -15.642 1.00 93.06 378 VAL A N 1
ATOM 2965 C CA . VAL A 1 378 ? -8.755 -8.388 -16.413 1.00 93.06 378 VAL A CA 1
ATOM 2966 C C . VAL A 1 378 ? -7.723 -9.440 -15.999 1.00 93.06 378 VAL A C 1
ATOM 2968 O O . VAL A 1 378 ? -7.373 -9.497 -14.819 1.00 93.06 378 VAL A O 1
ATOM 2971 N N . PRO A 1 379 ? -7.197 -10.263 -16.926 1.00 92.81 379 PRO A N 1
ATOM 2972 C CA . PRO A 1 379 ? -6.158 -11.232 -16.593 1.00 92.81 379 PRO A CA 1
ATOM 2973 C C . PRO A 1 379 ? -4.931 -10.548 -15.980 1.00 92.81 379 PRO A C 1
ATOM 2975 O O . PRO A 1 379 ? -4.424 -9.574 -16.537 1.00 92.81 379 PRO A O 1
ATOM 2978 N N . ALA A 1 380 ? -4.412 -11.082 -14.872 1.00 94.12 380 ALA A N 1
ATOM 2979 C CA . ALA A 1 380 ? -3.229 -10.536 -14.200 1.00 94.12 380 ALA A CA 1
ATOM 2980 C C . ALA A 1 380 ? -2.001 -10.454 -15.128 1.00 94.12 380 ALA A C 1
ATOM 2982 O O . ALA A 1 380 ? -1.190 -9.543 -15.006 1.00 94.12 380 ALA A O 1
ATOM 2983 N N . THR A 1 381 ? -1.910 -11.348 -16.119 1.00 92.06 381 THR A N 1
ATOM 2984 C CA . THR A 1 381 ? -0.864 -11.370 -17.156 1.00 92.06 381 THR A CA 1
ATOM 2985 C C . THR A 1 381 ? -0.845 -10.134 -18.055 1.00 92.06 381 THR A C 1
ATOM 2987 O O . THR A 1 381 ? 0.134 -9.895 -18.756 1.00 92.06 381 THR A O 1
ATOM 2990 N N . GLU A 1 382 ? -1.920 -9.347 -18.076 1.00 92.25 382 GLU A N 1
ATOM 2991 C CA . GLU A 1 382 ? -1.984 -8.098 -18.833 1.00 92.25 382 GLU A CA 1
ATOM 2992 C C . GLU A 1 382 ? -1.348 -6.910 -18.087 1.00 92.25 382 GLU A C 1
ATOM 2994 O O . GLU A 1 382 ? -1.173 -5.828 -18.660 1.00 92.25 382 GLU A O 1
ATOM 2999 N N . VAL A 1 383 ? -0.954 -7.099 -16.827 1.00 95.06 383 VAL A N 1
ATOM 3000 C CA . VAL A 1 383 ? -0.201 -6.134 -16.024 1.00 95.06 383 VAL A CA 1
ATOM 3001 C C . VAL A 1 383 ? 1.243 -6.627 -15.900 1.00 95.06 383 VAL A C 1
ATOM 3003 O O . VAL A 1 383 ? 1.482 -7.756 -15.488 1.00 95.06 383 VAL A O 1
ATOM 3006 N N . ASP A 1 384 ? 2.225 -5.803 -16.286 1.00 95.50 384 ASP A N 1
ATOM 3007 C CA . ASP A 1 384 ? 3.627 -6.255 -16.350 1.00 95.50 384 ASP A CA 1
ATOM 3008 C C . ASP A 1 384 ? 4.252 -6.413 -14.958 1.00 95.50 384 ASP A C 1
ATOM 3010 O O . ASP A 1 384 ? 5.047 -7.327 -14.740 1.00 95.50 384 ASP A O 1
ATOM 3014 N N . MET A 1 385 ? 3.912 -5.502 -14.042 1.00 97.62 385 MET A N 1
ATOM 3015 C CA . MET A 1 385 ? 4.360 -5.494 -12.649 1.00 97.62 385 MET A CA 1
ATOM 3016 C C . MET A 1 385 ? 3.165 -5.178 -11.747 1.00 97.62 385 MET A C 1
ATOM 3018 O O . MET A 1 385 ? 2.711 -4.032 -11.691 1.00 97.62 385 MET A O 1
ATOM 3022 N N . LEU A 1 386 ? 2.660 -6.200 -11.060 1.00 98.00 386 LEU A N 1
ATOM 3023 C CA . LEU A 1 386 ? 1.634 -6.083 -10.026 1.00 98.00 386 LEU A CA 1
ATOM 3024 C C . LEU A 1 386 ? 2.316 -5.941 -8.674 1.00 98.00 386 LEU A C 1
ATOM 3026 O O . LEU A 1 386 ? 2.878 -6.905 -8.156 1.00 98.00 386 LEU A O 1
ATOM 3030 N N . VAL A 1 387 ? 2.282 -4.742 -8.114 1.00 98.31 387 VAL A N 1
ATOM 3031 C CA . VAL A 1 387 ? 2.854 -4.451 -6.801 1.00 98.31 387 VAL A CA 1
ATOM 3032 C C . VAL A 1 387 ? 1.746 -4.505 -5.758 1.00 98.31 387 VAL A C 1
ATOM 3034 O O . VAL A 1 387 ? 0.638 -4.054 -6.023 1.00 98.31 387 VAL A O 1
ATOM 3037 N N . GLY A 1 388 ? 2.015 -5.054 -4.578 1.00 97.19 388 GLY A N 1
ATOM 3038 C CA . GLY A 1 388 ? 1.020 -5.105 -3.511 1.00 97.19 388 GLY A CA 1
ATOM 3039 C C . GLY A 1 388 ? 1.628 -5.141 -2.117 1.00 97.19 388 GLY A C 1
ATOM 3040 O O . GLY A 1 388 ? 2.772 -5.549 -1.919 1.00 97.19 388 GLY A O 1
ATOM 3041 N N . SER A 1 389 ? 0.829 -4.724 -1.139 1.00 96.94 389 SER A N 1
ATOM 3042 C CA . SER A 1 389 ? 1.159 -4.742 0.283 1.00 96.94 389 SER A CA 1
ATOM 3043 C C . SER A 1 389 ? 0.539 -5.962 0.953 1.00 96.94 389 SER A C 1
ATOM 3045 O O . SER A 1 389 ? -0.662 -6.213 0.848 1.00 96.94 389 SER A O 1
ATOM 3047 N N . ILE A 1 390 ? 1.359 -6.688 1.704 1.00 96.00 390 ILE A N 1
ATOM 3048 C CA . ILE A 1 390 ? 0.945 -7.823 2.537 1.00 96.00 390 ILE A CA 1
ATOM 3049 C C . ILE A 1 390 ? 0.479 -7.309 3.915 1.00 96.00 390 ILE A C 1
ATOM 3051 O O . ILE A 1 390 ? -0.311 -7.953 4.606 1.00 96.00 390 ILE A O 1
ATOM 3055 N N . ALA A 1 391 ? 0.903 -6.103 4.305 1.00 94.00 391 ALA A N 1
ATOM 3056 C CA . ALA A 1 391 ? 0.549 -5.499 5.588 1.00 94.00 391 ALA A CA 1
ATOM 3057 C C . ALA A 1 391 ? -0.941 -5.133 5.715 1.00 94.00 391 ALA A C 1
ATOM 3059 O O . ALA A 1 391 ? -1.468 -5.074 6.823 1.00 94.00 391 ALA A O 1
ATOM 3060 N N . ASN A 1 392 ? -1.622 -4.909 4.587 1.00 93.69 392 ASN A N 1
ATOM 3061 C CA . ASN A 1 392 ? -3.026 -4.505 4.561 1.00 93.69 392 ASN A CA 1
ATOM 3062 C C . ASN A 1 392 ? -3.948 -5.734 4.563 1.00 93.69 392 ASN A C 1
ATOM 3064 O O . ASN A 1 392 ? -4.245 -6.295 5.618 1.00 93.69 392 ASN A O 1
ATOM 3068 N N . GLY A 1 393 ? -4.365 -6.198 3.381 1.00 90.19 393 GLY A N 1
ATOM 3069 C CA . GLY A 1 393 ? -5.368 -7.254 3.232 1.00 90.19 393 GLY A CA 1
ATOM 3070 C C . GLY A 1 393 ? -5.027 -8.591 3.898 1.00 90.19 393 GLY A C 1
ATOM 3071 O O . GLY A 1 393 ? -5.944 -9.321 4.264 1.00 90.19 393 GLY A O 1
ATOM 3072 N N . LEU A 1 394 ? -3.739 -8.890 4.112 1.00 94.94 394 LEU A N 1
ATOM 3073 C CA . LEU A 1 394 ? -3.284 -10.123 4.770 1.00 94.94 394 LEU A CA 1
ATOM 3074 C C . LEU A 1 394 ? -2.881 -9.931 6.241 1.00 94.94 394 LEU A C 1
ATOM 3076 O O . LEU A 1 394 ? -2.587 -10.915 6.913 1.00 94.94 394 LEU A O 1
ATOM 3080 N N . CYS A 1 395 ? -2.883 -8.693 6.757 1.00 92.81 395 CYS A N 1
ATOM 3081 C CA . CYS A 1 395 ? -2.555 -8.372 8.154 1.00 92.81 395 CYS A CA 1
ATOM 3082 C C . CYS A 1 395 ? -1.199 -8.938 8.638 1.00 92.81 395 CYS A C 1
ATOM 3084 O O . CYS A 1 395 ? -1.065 -9.317 9.803 1.00 92.81 395 CYS A O 1
ATOM 3086 N N . SER A 1 396 ? -0.202 -8.997 7.748 1.00 94.62 396 SER A N 1
ATOM 3087 C CA . SER A 1 396 ? 1.178 -9.396 8.062 1.00 94.62 396 SER A CA 1
ATOM 3088 C C . SER A 1 396 ? 2.128 -8.193 7.908 1.00 94.62 396 SER A C 1
ATOM 3090 O O . SER A 1 396 ? 1.780 -7.086 8.316 1.00 94.62 396 SER A O 1
ATOM 3092 N N . ALA A 1 397 ? 3.318 -8.361 7.330 1.00 93.25 397 ALA A N 1
ATOM 3093 C CA . ALA A 1 397 ? 4.200 -7.263 6.942 1.00 93.25 397 ALA A CA 1
ATOM 3094 C C . ALA A 1 397 ? 4.875 -7.533 5.594 1.00 93.25 397 ALA A C 1
ATOM 3096 O O . ALA A 1 397 ? 4.940 -8.670 5.130 1.00 93.25 397 ALA A O 1
ATOM 3097 N N . GLY A 1 398 ? 5.392 -6.468 4.984 1.00 94.81 398 GLY A N 1
ATOM 3098 C CA . GLY A 1 398 ? 6.070 -6.531 3.695 1.00 94.81 398 GLY A CA 1
ATOM 3099 C C . GLY A 1 398 ? 5.163 -6.281 2.496 1.00 94.81 398 GLY A C 1
ATOM 3100 O O . GLY A 1 398 ? 4.004 -5.878 2.621 1.00 94.81 398 GLY A O 1
ATOM 3101 N N . GLY A 1 399 ? 5.730 -6.492 1.318 1.00 97.25 399 GLY A N 1
ATOM 3102 C CA . GLY A 1 399 ? 5.060 -6.330 0.036 1.00 97.25 399 GLY A CA 1
ATOM 3103 C C . GLY A 1 399 ? 5.573 -7.339 -0.980 1.00 97.25 399 GLY A C 1
ATOM 3104 O O . GLY A 1 399 ? 6.460 -8.143 -0.690 1.00 97.25 399 GLY A O 1
ATOM 3105 N N . PHE A 1 400 ? 5.004 -7.315 -2.174 1.00 98.19 400 PHE A N 1
ATOM 3106 C CA . PHE A 1 400 ? 5.410 -8.189 -3.263 1.00 98.19 400 PHE A CA 1
ATOM 3107 C C . PHE A 1 400 ? 5.360 -7.470 -4.606 1.00 98.19 400 PHE A C 1
ATOM 3109 O O . PHE A 1 400 ? 4.664 -6.467 -4.772 1.00 98.19 400 PHE A O 1
ATOM 3116 N N . CYS A 1 401 ? 6.070 -8.032 -5.579 1.00 98.44 401 CYS A N 1
ATOM 3117 C CA . CYS A 1 401 ? 5.886 -7.736 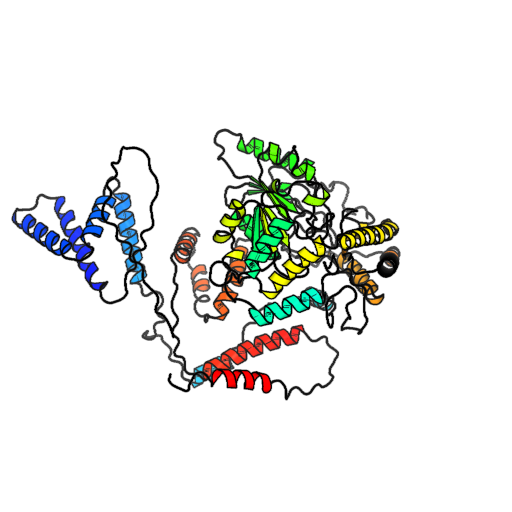-6.993 1.00 98.44 401 CYS A CA 1
ATOM 3118 C C . CYS A 1 401 ? 5.641 -9.050 -7.742 1.00 98.44 401 CYS A C 1
ATOM 3120 O O . CYS A 1 401 ? 6.435 -9.985 -7.638 1.00 98.44 401 CYS A O 1
ATOM 3122 N N . ALA A 1 402 ? 4.535 -9.137 -8.470 1.00 98.44 402 ALA A N 1
ATOM 3123 C CA . ALA A 1 402 ? 4.121 -10.308 -9.230 1.00 98.44 402 ALA A CA 1
ATOM 3124 C C . ALA A 1 402 ? 4.074 -9.993 -10.729 1.00 98.44 402 ALA A C 1
ATOM 3126 O O . ALA A 1 402 ? 3.769 -8.871 -11.140 1.00 98.44 402 ALA A O 1
ATOM 3127 N N . GLY A 1 403 ? 4.399 -10.982 -11.557 1.00 97.44 403 GLY A N 1
ATOM 3128 C CA . GLY A 1 403 ? 4.459 -10.817 -13.006 1.00 97.44 403 GLY A CA 1
ATOM 3129 C C . GLY A 1 403 ? 5.039 -12.045 -13.697 1.00 97.44 403 GLY A C 1
ATOM 3130 O O . GLY A 1 403 ? 4.895 -13.173 -13.220 1.00 97.44 403 GLY A O 1
ATOM 3131 N N . SER A 1 404 ? 5.701 -11.823 -14.834 1.00 97.88 404 SER A N 1
ATOM 3132 C CA . SER A 1 404 ? 6.458 -12.886 -15.510 1.00 97.88 404 SER A CA 1
ATOM 3133 C C . SER A 1 404 ? 7.684 -13.308 -14.699 1.00 97.88 404 SER A C 1
ATOM 3135 O O . SER A 1 404 ? 8.235 -12.526 -13.913 1.00 97.88 404 SER A O 1
ATOM 3137 N N . ARG A 1 405 ? 8.176 -14.522 -14.942 1.00 97.50 405 ARG A N 1
ATOM 3138 C CA . ARG A 1 405 ? 9.398 -15.031 -14.312 1.00 97.50 405 ARG A CA 1
ATOM 3139 C C . ARG A 1 405 ? 10.596 -14.129 -14.594 1.00 97.50 405 ARG A C 1
ATOM 3141 O O . ARG A 1 405 ? 11.361 -13.833 -13.686 1.00 97.50 405 ARG A O 1
ATOM 3148 N N . VAL A 1 406 ? 10.689 -13.601 -15.815 1.00 96.88 406 VAL A N 1
ATOM 3149 C CA . VAL A 1 406 ? 11.743 -12.659 -16.225 1.00 96.88 406 VAL A CA 1
ATOM 3150 C C . VAL A 1 406 ? 11.693 -11.362 -15.409 1.00 96.88 406 VAL A C 1
ATOM 3152 O O . VAL A 1 406 ? 12.732 -10.860 -14.984 1.00 96.88 406 VAL A O 1
ATOM 3155 N N . VAL A 1 407 ? 10.494 -10.821 -15.162 1.00 96.44 407 VAL A N 1
ATOM 3156 C CA . VAL A 1 407 ? 10.305 -9.627 -14.319 1.00 96.44 407 VAL A CA 1
ATOM 3157 C C . VAL A 1 407 ? 10.739 -9.913 -12.881 1.00 96.44 407 VAL A C 1
ATOM 3159 O O . VAL A 1 407 ? 11.429 -9.100 -12.267 1.00 96.44 407 VAL A O 1
ATOM 3162 N N . VAL A 1 408 ? 10.379 -11.069 -12.333 1.00 97.38 408 VAL A N 1
ATOM 3163 C CA . VAL A 1 408 ? 10.774 -11.453 -10.973 1.00 97.38 408 VAL A CA 1
ATOM 3164 C C . VAL A 1 408 ? 12.283 -11.660 -10.854 1.00 97.38 408 VAL A C 1
ATOM 3166 O O . VAL A 1 408 ? 12.915 -11.048 -9.993 1.00 97.38 408 VAL A O 1
ATOM 3169 N N . ASP A 1 409 ? 12.885 -12.451 -11.737 1.00 96.44 409 ASP A N 1
ATOM 3170 C CA . ASP A 1 409 ? 14.308 -12.788 -11.657 1.00 96.44 409 ASP A CA 1
ATOM 3171 C C . ASP A 1 409 ? 15.197 -11.548 -11.854 1.00 96.44 409 ASP A C 1
ATOM 3173 O O . ASP A 1 409 ? 16.204 -11.389 -11.163 1.00 96.44 409 ASP A O 1
ATOM 3177 N N . HIS A 1 410 ? 14.778 -10.594 -12.693 1.00 96.31 410 HIS A N 1
ATOM 3178 C CA . HIS A 1 410 ? 15.472 -9.313 -12.840 1.00 96.31 410 HIS A CA 1
ATOM 3179 C C . HIS A 1 410 ? 15.516 -8.501 -11.532 1.00 96.31 410 HIS A C 1
ATOM 3181 O O . HIS A 1 410 ? 16.517 -7.840 -11.242 1.00 96.31 410 HIS A O 1
ATOM 3187 N N . GLN A 1 411 ? 14.449 -8.541 -10.729 1.00 96.06 411 GLN A N 1
ATOM 3188 C CA . GLN A 1 411 ? 14.375 -7.822 -9.452 1.00 96.06 411 GLN A CA 1
ATOM 3189 C C . GLN A 1 411 ? 15.250 -8.452 -8.371 1.00 96.06 411 GLN A C 1
ATOM 3191 O O . GLN A 1 411 ? 15.739 -7.722 -7.513 1.00 96.06 411 GLN A O 1
ATOM 3196 N N . ARG A 1 412 ? 15.520 -9.763 -8.429 1.00 94.81 412 ARG A N 1
ATOM 3197 C CA . ARG A 1 412 ? 16.370 -10.434 -7.429 1.00 94.81 412 ARG A CA 1
ATOM 3198 C C . ARG A 1 412 ? 17.795 -9.880 -7.380 1.00 94.81 412 ARG A C 1
ATOM 3200 O O . ARG A 1 412 ? 18.431 -9.950 -6.336 1.00 94.81 412 ARG A O 1
ATOM 3207 N N . ILE A 1 413 ? 18.269 -9.315 -8.490 1.00 92.62 413 ILE A N 1
ATOM 3208 C CA . ILE A 1 413 ? 19.603 -8.709 -8.610 1.00 92.62 413 ILE A CA 1
ATOM 3209 C C . ILE A 1 413 ? 19.578 -7.173 -8.681 1.00 92.62 413 ILE A C 1
ATOM 3211 O O . ILE A 1 413 ? 20.573 -6.540 -8.348 1.00 92.62 413 ILE A O 1
ATOM 3215 N N . ASN A 1 414 ? 18.466 -6.555 -9.105 1.00 92.50 414 ASN A N 1
ATOM 3216 C CA . ASN A 1 414 ? 18.376 -5.097 -9.310 1.00 92.50 414 ASN A CA 1
ATOM 3217 C C . ASN A 1 414 ? 17.462 -4.362 -8.316 1.00 92.50 414 ASN A C 1
ATOM 3219 O O . ASN A 1 414 ? 17.459 -3.130 -8.298 1.00 92.50 414 ASN A O 1
ATOM 3223 N N . GLY A 1 415 ? 16.653 -5.078 -7.534 1.00 92.50 415 GLY A N 1
ATOM 3224 C CA . GLY A 1 415 ? 15.758 -4.489 -6.544 1.00 92.50 415 GLY A CA 1
ATOM 3225 C C . GLY A 1 415 ? 16.545 -4.051 -5.316 1.00 92.50 415 GLY A C 1
ATOM 3226 O O . GLY A 1 415 ? 16.945 -4.887 -4.514 1.00 92.50 415 GLY A O 1
ATOM 3227 N N . THR A 1 416 ? 16.740 -2.747 -5.131 1.00 90.88 416 THR A N 1
ATOM 3228 C CA . THR A 1 416 ? 17.573 -2.194 -4.048 1.00 90.88 416 THR A CA 1
ATOM 3229 C C . THR A 1 416 ? 17.133 -2.690 -2.674 1.00 90.88 416 THR A C 1
ATOM 3231 O O . THR A 1 416 ? 17.925 -3.273 -1.943 1.00 90.88 416 THR A O 1
ATOM 3234 N N . SER A 1 417 ? 15.848 -2.564 -2.350 1.00 91.81 417 SER A N 1
ATOM 3235 C CA . SER A 1 417 ? 15.304 -3.047 -1.073 1.00 91.81 417 SER A CA 1
ATOM 3236 C C . SER A 1 417 ? 15.232 -4.571 -0.951 1.00 91.81 417 SER A C 1
ATOM 3238 O O . SER A 1 417 ? 15.020 -5.063 0.148 1.00 91.81 417 SER A O 1
ATOM 3240 N N . PHE A 1 418 ? 15.391 -5.323 -2.044 1.00 93.81 418 PHE A N 1
ATOM 3241 C CA . PHE A 1 418 ? 15.507 -6.783 -1.985 1.00 93.81 418 PHE A CA 1
ATOM 3242 C C . PHE A 1 418 ? 16.950 -7.206 -1.691 1.00 93.81 418 PHE A C 1
ATOM 3244 O O . PHE A 1 418 ? 17.182 -8.114 -0.904 1.00 93.81 418 PHE A O 1
ATOM 3251 N N . VAL A 1 419 ? 17.925 -6.537 -2.309 1.00 93.38 419 VAL A N 1
ATOM 3252 C CA . VAL A 1 419 ? 19.349 -6.874 -2.182 1.00 93.38 419 VAL A CA 1
ATOM 3253 C C . VAL A 1 419 ? 19.941 -6.348 -0.870 1.00 93.38 419 VAL A C 1
ATOM 3255 O O . VAL A 1 419 ? 20.719 -7.047 -0.228 1.00 93.38 419 VAL A O 1
ATOM 3258 N N . PHE A 1 420 ? 19.554 -5.141 -0.450 1.00 92.38 420 PHE A N 1
ATOM 3259 C CA . PHE A 1 420 ? 20.186 -4.407 0.655 1.00 92.38 420 PHE A CA 1
ATOM 3260 C C . PHE A 1 420 ? 19.302 -4.284 1.908 1.00 92.38 420 PHE A C 1
ATOM 3262 O O . PHE A 1 420 ? 19.522 -3.409 2.739 1.00 92.38 420 PHE A O 1
ATOM 3269 N N . SER A 1 421 ? 18.287 -5.138 2.061 1.00 92.19 421 SER A N 1
ATOM 3270 C CA . SER A 1 421 ? 17.461 -5.198 3.274 1.00 92.19 421 SER A CA 1
ATOM 3271 C C . SER A 1 421 ? 17.341 -6.627 3.775 1.00 92.19 421 SER A C 1
ATOM 3273 O O . SER A 1 421 ? 17.349 -7.563 2.980 1.00 92.19 421 SER A O 1
ATOM 3275 N N . ALA A 1 422 ? 17.202 -6.797 5.091 1.00 94.12 422 ALA A N 1
ATOM 3276 C CA . ALA A 1 422 ? 16.948 -8.102 5.684 1.00 94.12 422 ALA A CA 1
ATOM 3277 C C . ALA A 1 422 ? 15.630 -8.701 5.165 1.00 94.12 422 ALA A C 1
ATOM 3279 O O . ALA A 1 422 ? 14.664 -7.981 4.887 1.00 94.12 422 ALA A O 1
ATOM 3280 N N . ALA A 1 423 ? 15.594 -10.029 5.048 1.00 94.31 423 ALA A N 1
ATOM 3281 C CA . ALA A 1 423 ? 14.405 -10.758 4.629 1.00 94.31 423 ALA A CA 1
ATOM 3282 C C . ALA A 1 423 ? 13.247 -10.591 5.630 1.00 94.31 423 ALA A C 1
ATOM 3284 O O . ALA A 1 423 ? 13.444 -10.279 6.807 1.00 94.31 423 ALA A O 1
ATOM 3285 N N . LEU A 1 424 ? 12.022 -10.819 5.148 1.00 94.94 424 LEU A N 1
ATOM 3286 C CA . LEU A 1 424 ? 10.827 -10.837 5.990 1.00 94.94 424 LEU A CA 1
ATOM 3287 C C . LEU A 1 424 ? 10.988 -11.892 7.111 1.00 94.94 424 LEU A C 1
ATOM 3289 O O . LEU A 1 424 ? 11.535 -12.961 6.861 1.00 94.94 424 LEU A O 1
ATOM 3293 N N . PRO A 1 425 ? 10.532 -11.644 8.349 1.00 95.69 425 PRO A N 1
ATOM 3294 C CA . PRO A 1 425 ? 10.465 -12.679 9.377 1.00 95.69 425 PRO A CA 1
ATOM 3295 C C . PRO A 1 425 ? 9.643 -13.904 8.946 1.00 95.69 425 PRO A C 1
ATOM 3297 O O . PRO A 1 425 ? 8.528 -13.767 8.437 1.00 95.69 425 PRO A O 1
ATOM 3300 N N . ALA A 1 426 ? 10.144 -15.107 9.244 1.00 95.88 426 ALA A N 1
ATOM 3301 C CA . ALA A 1 426 ? 9.534 -16.384 8.851 1.00 95.88 426 ALA A CA 1
ATOM 3302 C C . ALA A 1 426 ? 8.058 -16.502 9.272 1.00 95.88 426 ALA A C 1
ATOM 3304 O O . ALA A 1 426 ? 7.196 -16.902 8.490 1.00 95.88 426 ALA A O 1
ATOM 3305 N N . MET A 1 427 ? 7.756 -16.099 10.512 1.00 96.38 427 MET A N 1
ATOM 3306 C CA . MET A 1 427 ? 6.400 -16.128 11.067 1.00 96.38 427 MET A CA 1
ATOM 3307 C C . MET A 1 427 ? 5.422 -15.222 10.307 1.00 96.38 427 MET A C 1
ATOM 3309 O O . MET A 1 427 ? 4.245 -15.553 10.197 1.00 96.38 427 MET A O 1
ATOM 3313 N N . LEU A 1 428 ? 5.905 -14.104 9.757 1.00 96.31 428 LEU A N 1
ATOM 3314 C CA . LEU A 1 428 ? 5.094 -13.171 8.974 1.00 96.31 428 LEU A CA 1
ATOM 3315 C C . LEU A 1 428 ? 4.847 -13.711 7.564 1.00 96.31 428 LEU A C 1
ATOM 3317 O O . LEU A 1 428 ? 3.752 -13.535 7.027 1.00 96.31 428 LEU A O 1
ATOM 3321 N N . ALA A 1 429 ? 5.820 -14.427 6.996 1.00 96.88 429 ALA A N 1
ATOM 3322 C CA . ALA A 1 429 ? 5.637 -15.105 5.721 1.00 96.88 429 ALA A CA 1
ATOM 3323 C C . ALA A 1 429 ? 4.543 -16.183 5.808 1.00 96.88 429 ALA A C 1
ATOM 3325 O O . ALA A 1 429 ? 3.604 -16.182 5.015 1.00 96.88 429 ALA A O 1
ATOM 3326 N N . VAL A 1 430 ? 4.605 -17.039 6.834 1.00 97.56 430 VAL A N 1
ATOM 3327 C CA . VAL A 1 430 ? 3.575 -18.063 7.074 1.00 97.56 430 VAL A CA 1
ATOM 3328 C C . VAL A 1 430 ? 2.220 -17.427 7.373 1.00 97.56 430 VAL A C 1
ATOM 3330 O O . VAL A 1 430 ? 1.221 -17.845 6.798 1.00 97.56 430 VAL A O 1
ATOM 3333 N N . ALA A 1 431 ? 2.169 -16.377 8.199 1.00 97.38 431 ALA A N 1
ATOM 3334 C CA . ALA A 1 431 ? 0.912 -15.689 8.489 1.00 97.38 431 ALA A CA 1
ATOM 3335 C C . ALA A 1 431 ? 0.217 -15.162 7.221 1.00 97.38 431 ALA A C 1
ATOM 3337 O O . ALA A 1 431 ? -1.002 -15.273 7.093 1.00 97.38 431 ALA A O 1
ATOM 3338 N N . ALA A 1 432 ? 0.988 -14.637 6.264 1.00 97.75 432 ALA A N 1
ATOM 3339 C CA . ALA A 1 432 ? 0.466 -14.179 4.982 1.00 97.75 432 ALA A CA 1
ATOM 3340 C C . ALA A 1 432 ? -0.039 -15.334 4.097 1.00 97.75 432 ALA A C 1
ATOM 3342 O O . ALA A 1 432 ? -1.103 -15.206 3.491 1.00 97.75 432 ALA A O 1
ATOM 3343 N N . SER A 1 433 ? 0.667 -16.468 4.054 1.00 97.94 433 SER A N 1
ATOM 3344 C CA . SER A 1 433 ? 0.212 -17.667 3.331 1.00 97.94 433 SER A CA 1
ATOM 3345 C C . SER A 1 433 ? -1.112 -18.201 3.890 1.00 97.94 433 SER A C 1
ATOM 3347 O O . SER A 1 433 ? -2.048 -18.467 3.135 1.00 97.94 433 SER A O 1
ATOM 3349 N N . GLU A 1 434 ? -1.237 -18.288 5.217 1.00 98.00 434 GLU A N 1
ATOM 3350 C CA . GLU A 1 434 ? -2.477 -18.728 5.871 1.00 98.00 434 GLU A CA 1
ATOM 3351 C C . GLU A 1 434 ? -3.623 -17.723 5.636 1.00 98.00 434 GLU A C 1
ATOM 3353 O O . GLU A 1 434 ? -4.767 -18.118 5.402 1.00 98.00 434 GLU A O 1
ATOM 3358 N N . ALA A 1 435 ? -3.328 -16.419 5.604 1.00 97.19 435 ALA A N 1
ATOM 3359 C CA . ALA A 1 435 ? -4.299 -15.387 5.239 1.00 97.19 435 ALA A CA 1
ATOM 3360 C C . ALA A 1 435 ? -4.829 -15.558 3.801 1.00 97.19 435 ALA A C 1
ATOM 3362 O O . ALA A 1 435 ? -6.041 -15.481 3.589 1.00 97.19 435 ALA A O 1
ATOM 3363 N N . ILE A 1 436 ? -3.960 -15.849 2.824 1.00 97.50 436 ILE A N 1
ATOM 3364 C CA . ILE A 1 436 ? -4.362 -16.149 1.434 1.00 97.50 436 ILE A CA 1
ATOM 3365 C C . ILE A 1 436 ? -5.274 -17.387 1.385 1.00 97.50 436 ILE A C 1
ATOM 3367 O O . ILE A 1 436 ? -6.294 -17.386 0.686 1.00 97.50 436 ILE A O 1
ATOM 3371 N N . SER A 1 437 ? -4.945 -18.426 2.157 1.00 96.50 437 SER A N 1
ATOM 3372 C CA . SER A 1 437 ? -5.757 -19.645 2.273 1.00 96.50 437 SER A CA 1
ATOM 3373 C C . SER A 1 437 ? -7.160 -19.353 2.829 1.00 96.50 437 SER A C 1
ATOM 3375 O O . SER A 1 437 ? -8.171 -19.803 2.274 1.00 96.50 437 SER A O 1
ATOM 3377 N N . ILE A 1 438 ? -7.258 -18.521 3.871 1.00 96.12 438 ILE A N 1
ATOM 3378 C CA . ILE A 1 438 ? -8.541 -18.110 4.464 1.00 96.12 438 ILE A CA 1
ATOM 3379 C C . ILE A 1 438 ? -9.364 -17.263 3.485 1.00 96.12 438 ILE A C 1
ATOM 3381 O O . ILE A 1 438 ? -10.555 -17.523 3.316 1.00 96.12 438 ILE A O 1
ATOM 3385 N N . LEU A 1 439 ? -8.751 -16.292 2.801 1.00 94.69 439 LEU A N 1
ATOM 3386 C CA . LEU A 1 439 ? -9.439 -15.475 1.791 1.00 94.69 439 LEU A CA 1
ATOM 3387 C C . LEU A 1 439 ? -10.006 -16.331 0.651 1.00 94.69 439 LEU A C 1
ATOM 3389 O O . LEU A 1 439 ? -11.136 -16.122 0.210 1.00 94.69 439 LEU A O 1
ATOM 3393 N N . THR A 1 440 ? -9.242 -17.332 0.210 1.00 92.62 440 THR A N 1
ATOM 3394 C CA . THR A 1 440 ? -9.652 -18.236 -0.871 1.00 92.62 440 THR A CA 1
ATOM 3395 C C . THR A 1 440 ? -10.796 -19.160 -0.443 1.00 92.62 440 THR A C 1
ATOM 3397 O O . THR A 1 440 ? -11.718 -19.401 -1.223 1.00 92.62 440 THR A O 1
ATOM 3400 N N . SER A 1 441 ? -10.763 -19.664 0.794 1.00 93.38 441 SER A N 1
ATOM 3401 C CA . SER A 1 441 ? -11.777 -20.583 1.334 1.00 93.38 441 SER A CA 1
ATOM 3402 C C . SER A 1 441 ? -13.039 -19.886 1.855 1.00 93.38 441 SER A C 1
ATOM 3404 O O . SER A 1 441 ? -14.105 -20.500 1.863 1.00 93.38 441 SER A O 1
ATOM 3406 N N . THR A 1 442 ? -12.958 -18.600 2.226 1.00 91.62 442 THR A N 1
ATOM 3407 C CA . THR A 1 442 ? -14.075 -17.832 2.812 1.00 91.62 442 THR A CA 1
ATOM 3408 C C . THR A 1 442 ? -14.410 -16.544 2.029 1.00 91.62 442 THR A C 1
ATOM 3410 O O . THR A 1 442 ? -14.310 -15.440 2.573 1.00 91.62 442 THR A O 1
ATOM 3413 N N . PRO A 1 443 ? -14.895 -16.629 0.770 1.00 88.25 443 PRO A N 1
ATOM 3414 C CA . PRO A 1 443 ? -15.275 -15.446 -0.021 1.00 88.25 443 PRO A CA 1
ATOM 3415 C C . PRO A 1 443 ? -16.382 -14.579 0.606 1.00 88.25 443 PRO A C 1
ATOM 3417 O O . PRO A 1 443 ? -16.504 -13.390 0.309 1.00 88.25 443 PRO A O 1
ATOM 3420 N N . SER A 1 444 ? -17.205 -15.156 1.488 1.00 91.94 444 SER A N 1
ATOM 3421 C CA . SER A 1 444 ? -18.300 -14.451 2.169 1.00 91.94 444 SER A CA 1
ATOM 3422 C C . SER A 1 444 ? -17.820 -13.285 3.039 1.00 91.94 444 SER A C 1
ATOM 3424 O O . SER A 1 444 ? -18.560 -12.313 3.201 1.00 91.94 444 SER A O 1
ATOM 3426 N N . ALA A 1 445 ? -16.582 -13.330 3.546 1.00 92.38 445 ALA A N 1
ATOM 3427 C CA . ALA A 1 445 ? -16.003 -12.237 4.323 1.00 92.38 445 ALA A CA 1
ATOM 3428 C C . ALA A 1 445 ? -15.906 -10.942 3.494 1.00 92.38 445 ALA A C 1
ATOM 3430 O O . ALA A 1 445 ? -16.281 -9.870 3.967 1.00 92.38 445 ALA A O 1
ATOM 3431 N N . LEU A 1 446 ? -15.479 -11.031 2.231 1.00 95.44 446 LEU A N 1
ATOM 3432 C CA . LEU A 1 446 ? -15.366 -9.860 1.355 1.00 95.44 446 LEU A CA 1
ATOM 3433 C C . LEU A 1 446 ? -16.733 -9.342 0.892 1.00 95.44 446 LEU A C 1
ATOM 3435 O O . LEU A 1 446 ? -16.927 -8.132 0.788 1.00 95.44 446 LEU A O 1
ATOM 3439 N N . ALA A 1 447 ? -17.715 -10.230 0.708 1.00 95.38 447 ALA A N 1
ATOM 3440 C CA . ALA A 1 447 ? -19.093 -9.808 0.460 1.00 95.38 447 ALA A CA 1
ATOM 3441 C C . ALA A 1 447 ? -19.640 -8.962 1.629 1.00 95.38 447 ALA A C 1
ATOM 3443 O O . ALA A 1 447 ? -20.190 -7.881 1.400 1.00 95.38 447 ALA A O 1
ATOM 3444 N N . ALA A 1 448 ? -19.407 -9.398 2.873 1.00 96.06 448 ALA A N 1
ATOM 3445 C CA . ALA A 1 448 ? -19.777 -8.648 4.074 1.00 96.06 448 ALA A CA 1
ATOM 3446 C C . ALA A 1 448 ? -19.031 -7.305 4.179 1.00 96.06 448 ALA A C 1
ATOM 3448 O O . ALA A 1 448 ? -19.641 -6.286 4.503 1.00 96.06 448 ALA A O 1
ATOM 3449 N N . LEU A 1 449 ? -17.734 -7.264 3.843 1.00 97.12 449 LEU A N 1
ATOM 3450 C CA . LEU A 1 449 ? -16.964 -6.017 3.753 1.00 97.12 449 LEU A CA 1
ATOM 3451 C C . LEU A 1 449 ? -17.616 -5.016 2.788 1.00 97.12 449 LEU A C 1
ATOM 3453 O O . LEU A 1 449 ? -17.803 -3.851 3.146 1.00 97.12 449 LEU A O 1
ATOM 3457 N N . HIS A 1 450 ? -17.970 -5.449 1.575 1.00 96.50 450 HIS A N 1
ATOM 3458 C CA . HIS A 1 450 ? -18.570 -4.563 0.573 1.00 96.50 450 HIS A CA 1
ATOM 3459 C C . HIS A 1 450 ? -19.979 -4.112 0.970 1.00 96.50 450 HIS A C 1
ATOM 3461 O O . HIS A 1 450 ? -20.352 -2.970 0.706 1.00 96.50 450 HIS A O 1
ATOM 3467 N N . GLU A 1 451 ? -20.764 -4.963 1.631 1.00 96.75 451 GLU A N 1
ATOM 3468 C CA . GLU A 1 451 ? -22.053 -4.569 2.215 1.00 96.75 451 GLU A CA 1
ATOM 3469 C C . GLU A 1 451 ? -21.892 -3.515 3.312 1.00 96.75 451 GLU A C 1
ATOM 3471 O O . GLU A 1 451 ? -22.587 -2.494 3.288 1.00 96.75 451 GLU A O 1
ATOM 3476 N N . ASN A 1 452 ? -20.935 -3.714 4.218 1.00 97.19 452 ASN A N 1
ATOM 3477 C CA . ASN A 1 452 ? -20.604 -2.761 5.273 1.00 97.19 452 ASN A CA 1
ATOM 3478 C C . ASN A 1 452 ? -20.158 -1.409 4.689 1.00 97.19 452 ASN A C 1
ATOM 3480 O O . ASN A 1 452 ? -20.622 -0.362 5.145 1.00 97.19 452 ASN A O 1
ATOM 3484 N N . ALA A 1 453 ? -19.329 -1.420 3.640 1.00 96.94 453 ALA A N 1
ATOM 3485 C CA . ALA A 1 453 ? -18.894 -0.208 2.944 1.00 96.94 453 ALA A CA 1
ATOM 3486 C C . ALA A 1 453 ? -20.064 0.548 2.297 1.00 96.94 453 ALA A C 1
ATOM 3488 O O . ALA A 1 453 ? -20.191 1.761 2.484 1.00 96.94 453 ALA A O 1
ATOM 3489 N N . ARG A 1 454 ? -20.977 -0.155 1.609 1.00 97.06 454 ARG A N 1
ATOM 3490 C CA . ARG A 1 454 ? -22.190 0.457 1.030 1.00 97.06 454 ARG A CA 1
ATOM 3491 C C . ARG A 1 454 ? -23.095 1.064 2.103 1.00 97.06 454 ARG A C 1
ATOM 3493 O O . ARG A 1 454 ? -23.589 2.180 1.934 1.00 97.06 454 ARG A O 1
ATOM 3500 N N . LEU A 1 455 ? -23.294 0.358 3.217 1.00 96.75 455 LEU A N 1
ATOM 3501 C CA . LEU A 1 455 ? -24.112 0.829 4.337 1.00 96.75 455 LEU A CA 1
ATOM 3502 C C . LEU A 1 455 ? -23.548 2.116 4.948 1.00 96.75 455 LEU A C 1
ATOM 3504 O O . LEU A 1 455 ? -24.268 3.107 5.101 1.00 96.75 455 LEU A O 1
ATOM 3508 N N . LEU A 1 456 ? -22.251 2.118 5.248 1.00 96.12 456 LEU A N 1
ATOM 3509 C CA . LEU A 1 456 ? -21.565 3.279 5.797 1.00 96.12 456 LEU A CA 1
ATOM 3510 C C . LEU A 1 456 ? -21.620 4.468 4.828 1.00 96.12 456 LEU A C 1
ATOM 3512 O O . LEU A 1 456 ? -22.017 5.567 5.222 1.00 96.12 456 LEU A O 1
ATOM 3516 N N . ARG A 1 457 ? -21.310 4.231 3.547 1.00 96.56 457 ARG A N 1
ATOM 3517 C CA . ARG A 1 457 ? -21.357 5.251 2.494 1.00 96.56 457 ARG A CA 1
ATOM 3518 C C . ARG A 1 457 ? -22.739 5.887 2.372 1.00 96.56 457 ARG A C 1
ATOM 3520 O O . ARG A 1 457 ? -22.844 7.103 2.476 1.00 96.56 457 ARG A O 1
ATOM 3527 N N . SER A 1 458 ? -23.795 5.085 2.229 1.00 96.50 458 SER A N 1
ATOM 3528 C CA . SER A 1 458 ? -25.176 5.585 2.085 1.00 96.50 458 SER A CA 1
ATOM 3529 C C . SER A 1 458 ? -25.650 6.435 3.269 1.00 96.50 458 SER A C 1
ATOM 3531 O O . SER A 1 458 ? -26.546 7.270 3.137 1.00 96.50 458 SER A O 1
ATOM 3533 N N . THR A 1 459 ? -25.060 6.242 4.450 1.00 95.75 459 THR A N 1
ATOM 3534 C CA . THR A 1 459 ? -25.346 7.076 5.618 1.00 95.75 459 THR A CA 1
ATOM 3535 C C . THR A 1 459 ? -24.567 8.386 5.575 1.00 95.75 459 THR A C 1
ATOM 3537 O O . THR A 1 459 ? -25.149 9.430 5.865 1.00 95.75 459 THR A O 1
ATOM 3540 N N . LEU A 1 460 ? -23.294 8.348 5.175 1.00 94.75 460 LEU A N 1
ATOM 3541 C CA . LEU A 1 460 ? -22.460 9.541 5.002 1.00 94.75 460 LEU A CA 1
ATOM 3542 C C . LEU A 1 460 ? -22.935 10.425 3.839 1.00 94.75 460 LEU A C 1
ATOM 3544 O O . LEU A 1 460 ? -22.857 11.644 3.934 1.00 94.75 460 LEU A O 1
ATOM 3548 N N . GLU A 1 461 ? -23.510 9.848 2.783 1.00 94.94 461 GLU A N 1
ATOM 3549 C CA . GLU A 1 461 ? -24.124 10.602 1.678 1.00 94.94 461 GLU A CA 1
ATOM 3550 C C . GLU A 1 461 ? -25.290 11.483 2.156 1.00 94.94 461 GLU A C 1
ATOM 3552 O O . GLU A 1 461 ? -25.525 12.551 1.599 1.00 94.94 461 GLU A O 1
ATOM 3557 N N . LYS A 1 462 ? -25.960 11.126 3.262 1.00 94.50 462 LYS A N 1
ATOM 3558 C CA . LYS A 1 462 ? -26.986 11.979 3.896 1.00 94.50 462 LYS A CA 1
ATOM 3559 C C . LYS A 1 462 ? -26.394 13.236 4.552 1.00 94.50 462 LYS A C 1
ATOM 3561 O O . LYS A 1 462 ? -27.154 14.106 4.966 1.00 94.50 462 LYS A O 1
ATOM 3566 N N . CYS A 1 463 ? -25.069 13.326 4.674 1.00 91.00 463 CYS A N 1
ATOM 3567 C CA . CYS A 1 463 ? -24.328 14.501 5.132 1.00 91.00 463 CYS A CA 1
ATOM 3568 C C . CYS A 1 463 ? -23.750 15.326 3.972 1.00 91.00 463 CYS A C 1
ATOM 3570 O O . CYS A 1 463 ? -22.900 16.179 4.221 1.00 91.00 463 CYS A O 1
ATOM 3572 N N . SER A 1 464 ? -24.196 15.119 2.726 1.00 89.94 464 SER A N 1
ATOM 3573 C CA . SER A 1 464 ? -23.677 15.814 1.535 1.00 89.94 464 SER A CA 1
ATOM 3574 C C . SER A 1 464 ? -23.764 17.344 1.598 1.00 89.94 464 SER A C 1
ATOM 3576 O O . SER A 1 464 ? -23.122 18.036 0.817 1.00 89.94 464 SER A O 1
ATOM 3578 N N . GLU A 1 465 ? -24.559 17.910 2.505 1.00 89.19 465 GLU A N 1
ATOM 3579 C CA . GLU A 1 465 ? -24.549 19.353 2.775 1.00 89.19 465 GLU A CA 1
ATOM 3580 C C . GLU A 1 465 ? -23.202 19.832 3.357 1.00 89.19 465 GLU A C 1
ATOM 3582 O O . GLU A 1 465 ? -22.774 20.951 3.080 1.00 89.19 465 GLU A O 1
ATOM 3587 N N . TYR A 1 466 ? -22.521 18.987 4.138 1.00 90.31 466 TYR A N 1
ATOM 3588 C CA . TYR A 1 466 ? -21.314 19.337 4.895 1.00 90.31 466 TYR A CA 1
ATOM 3589 C C . TYR A 1 466 ? -20.028 18.727 4.342 1.00 90.31 466 TYR A C 1
ATOM 3591 O O . TYR A 1 466 ? -18.954 19.282 4.577 1.00 90.31 466 TYR A O 1
ATOM 3599 N N . ILE A 1 467 ? -20.115 17.585 3.658 1.00 93.62 467 ILE A N 1
ATOM 3600 C CA . ILE A 1 467 ? -18.950 16.815 3.209 1.00 93.62 467 ILE A CA 1
ATOM 3601 C C . ILE A 1 467 ? -19.068 16.411 1.742 1.00 93.62 467 ILE A C 1
ATOM 3603 O O . ILE A 1 467 ? -20.167 16.191 1.233 1.00 93.62 467 ILE A O 1
ATOM 3607 N N . ASP A 1 468 ? -17.918 16.251 1.095 1.00 92.81 468 ASP A N 1
ATOM 3608 C CA . ASP A 1 468 ? -17.786 15.667 -0.238 1.00 92.81 468 ASP A CA 1
ATOM 3609 C C . ASP A 1 468 ? -17.035 14.332 -0.124 1.00 92.81 468 ASP A C 1
ATOM 3611 O O . ASP A 1 468 ? -15.933 14.273 0.424 1.00 92.81 468 ASP A O 1
ATOM 3615 N N . ILE A 1 469 ? -17.634 13.243 -0.617 1.00 95.12 469 ILE A N 1
ATOM 3616 C CA . ILE A 1 469 ? -17.023 11.905 -0.610 1.00 95.12 469 ILE A CA 1
ATOM 3617 C C . ILE A 1 469 ? -16.225 11.726 -1.903 1.00 95.12 469 ILE A C 1
ATOM 3619 O O . ILE A 1 469 ? -16.804 11.674 -2.987 1.00 95.12 469 ILE A O 1
ATOM 3623 N N . THR A 1 470 ? -14.904 11.603 -1.791 1.00 92.19 470 THR A N 1
ATOM 3624 C CA . THR A 1 470 ? -13.988 11.507 -2.943 1.00 92.19 470 THR A CA 1
ATOM 3625 C C . THR A 1 470 ? -13.809 10.076 -3.444 1.00 92.19 470 THR A C 1
ATOM 3627 O O . THR A 1 470 ? -13.583 9.859 -4.633 1.00 92.19 470 THR A O 1
ATOM 3630 N N . SER A 1 471 ? -13.925 9.107 -2.535 1.00 95.12 471 SER A N 1
ATOM 3631 C CA . SER A 1 471 ? -13.731 7.681 -2.812 1.00 95.12 471 SER A CA 1
ATOM 3632 C C . SER A 1 471 ? -14.759 7.086 -3.777 1.00 95.12 471 SER A C 1
ATOM 3634 O O . SER A 1 471 ? -15.918 7.516 -3.833 1.00 95.12 471 SER A O 1
ATOM 3636 N N . HIS A 1 472 ? -14.355 6.039 -4.499 1.00 96.38 472 HIS A N 1
ATOM 3637 C CA . HIS A 1 472 ? -15.238 5.289 -5.388 1.00 96.38 472 HIS A CA 1
ATOM 3638 C C . HIS A 1 472 ? -16.334 4.551 -4.586 1.00 96.38 472 HIS A C 1
ATOM 3640 O O . HIS A 1 472 ? -16.045 4.051 -3.497 1.00 96.38 472 HIS A O 1
ATOM 3646 N N . PRO A 1 473 ? -17.580 4.419 -5.089 1.00 95.00 473 PRO A N 1
ATOM 3647 C CA . PRO A 1 473 ? -18.668 3.754 -4.360 1.00 95.00 473 PRO A CA 1
ATOM 3648 C C . PRO A 1 473 ? -18.392 2.310 -3.929 1.00 95.00 473 PRO A C 1
ATOM 3650 O O . PRO A 1 473 ? -18.922 1.867 -2.915 1.00 95.00 473 PRO A O 1
ATOM 3653 N N . ALA A 1 474 ? -17.569 1.587 -4.690 1.00 94.12 474 ALA A N 1
ATOM 3654 C CA . ALA A 1 474 ? -17.169 0.216 -4.372 1.00 94.12 474 ALA A CA 1
ATOM 3655 C C . ALA A 1 474 ? -15.928 0.121 -3.463 1.00 94.12 474 ALA A C 1
ATOM 3657 O O . ALA A 1 474 ? -15.557 -0.981 -3.075 1.00 94.12 474 ALA A O 1
ATOM 3658 N N . SER A 1 475 ? -15.272 1.242 -3.145 1.00 96.19 475 SER A N 1
ATOM 3659 C CA . SER A 1 475 ? -14.041 1.237 -2.354 1.00 96.19 475 SER A CA 1
ATOM 3660 C C . SER A 1 475 ? -14.314 0.842 -0.893 1.00 96.19 475 SER A C 1
ATOM 3662 O O . SER A 1 475 ? -15.258 1.362 -0.289 1.00 96.19 475 SER A O 1
ATOM 3664 N N . PRO A 1 476 ? -13.482 -0.021 -0.280 1.00 95.19 476 PRO A N 1
ATOM 3665 C CA . PRO A 1 476 ? -13.586 -0.375 1.135 1.00 95.19 476 PRO A CA 1
ATOM 3666 C C . PRO A 1 476 ? -13.014 0.722 2.048 1.00 95.19 476 PRO A C 1
ATOM 3668 O O . PRO A 1 476 ? -13.204 0.678 3.267 1.00 95.19 476 PRO A O 1
ATOM 3671 N N . ILE A 1 477 ? -12.322 1.706 1.462 1.00 96.50 477 ILE A N 1
ATOM 3672 C CA . ILE A 1 477 ? -11.857 2.919 2.129 1.00 96.50 477 ILE A CA 1
ATOM 3673 C C . ILE A 1 477 ? -12.703 4.105 1.667 1.00 96.50 477 ILE A C 1
ATOM 3675 O O . ILE A 1 477 ? -12.772 4.431 0.481 1.00 96.50 477 ILE A O 1
ATOM 3679 N N . ILE A 1 478 ? -13.352 4.767 2.617 1.00 97.31 478 ILE A N 1
ATOM 3680 C CA . ILE A 1 478 ? -14.160 5.952 2.365 1.00 97.31 478 ILE A CA 1
ATOM 3681 C C . ILE A 1 478 ? -13.354 7.171 2.781 1.00 97.31 478 ILE A C 1
ATOM 3683 O O . ILE A 1 478 ? -13.035 7.347 3.957 1.00 97.31 478 ILE A O 1
ATOM 3687 N N . HIS A 1 479 ? -13.052 8.021 1.807 1.00 96.19 479 HIS A N 1
ATOM 3688 C CA . HIS A 1 479 ? -12.493 9.343 2.047 1.00 96.19 479 HIS A CA 1
ATOM 3689 C C . HIS A 1 479 ? -13.576 10.398 1.891 1.00 96.19 479 HIS A C 1
ATOM 3691 O O . HIS A 1 479 ? -14.333 10.374 0.913 1.00 96.19 479 HIS A O 1
ATOM 3697 N N . PHE A 1 480 ? -13.622 11.336 2.833 1.00 95.31 480 PHE A N 1
ATOM 3698 C CA . PHE A 1 480 ? -14.431 12.538 2.693 1.00 95.31 480 PHE A CA 1
ATOM 3699 C C . PHE A 1 480 ? -13.672 13.790 3.129 1.00 95.31 480 PHE A C 1
ATOM 3701 O O . PHE A 1 480 ? -12.890 13.773 4.083 1.00 95.31 480 PHE A O 1
ATOM 3708 N N . THR A 1 481 ? -13.918 14.878 2.409 1.00 93.12 481 THR A N 1
ATOM 3709 C CA . THR A 1 481 ? -13.394 16.221 2.679 1.00 93.12 481 THR A CA 1
ATOM 3710 C C . THR A 1 481 ? -14.526 17.122 3.153 1.00 93.12 481 THR A C 1
ATOM 3712 O O . THR A 1 481 ? -15.700 16.844 2.898 1.00 93.12 481 THR A O 1
ATOM 3715 N N . LEU A 1 482 ? -14.197 18.234 3.805 1.00 91.06 482 LEU A N 1
ATOM 3716 C CA . LEU A 1 482 ? -15.197 19.251 4.122 1.00 91.06 482 LEU A CA 1
ATOM 3717 C C . LEU A 1 482 ? -15.682 19.917 2.832 1.00 91.06 482 LEU A C 1
ATOM 3719 O O . LEU A 1 482 ? -14.888 20.253 1.951 1.00 91.06 482 LEU A O 1
ATOM 3723 N N . ARG A 1 483 ? -16.990 20.142 2.721 1.00 86.44 483 ARG A N 1
ATOM 3724 C CA . ARG A 1 483 ? -17.543 20.940 1.632 1.00 86.44 483 ARG A CA 1
ATOM 3725 C C . ARG A 1 483 ? -17.217 22.405 1.896 1.00 86.44 483 ARG A C 1
ATOM 3727 O O . ARG A 1 483 ? -17.593 22.975 2.924 1.00 86.44 483 ARG A O 1
ATOM 3734 N N . THR A 1 484 ? -16.504 23.029 0.967 1.00 69.50 484 THR A N 1
ATOM 3735 C CA . THR A 1 484 ? -16.279 24.475 1.005 1.00 69.50 484 THR A CA 1
ATOM 3736 C C . THR A 1 484 ? -17.560 25.142 0.524 1.00 69.50 484 THR A C 1
ATOM 3738 O O . THR A 1 484 ? -17.919 25.003 -0.642 1.00 69.50 484 THR A O 1
ATOM 3741 N N . GLN A 1 485 ? -18.271 25.861 1.399 1.00 52.72 485 GLN A N 1
ATOM 3742 C CA . GLN A 1 485 ? -19.202 26.876 0.908 1.00 52.72 485 GLN A CA 1
ATOM 3743 C C . GLN A 1 485 ? -18.333 27.899 0.192 1.00 52.72 485 GLN A C 1
ATOM 3745 O O . GLN A 1 485 ? -17.444 28.476 0.813 1.00 52.72 485 GLN A O 1
ATOM 3750 N N . SER A 1 486 ? -18.517 28.047 -1.113 1.00 37.44 486 SER A N 1
ATOM 3751 C CA . SER A 1 486 ? -17.857 29.069 -1.913 1.00 37.44 486 SER A CA 1
ATOM 3752 C C . SER A 1 486 ? -18.029 30.433 -1.241 1.00 37.44 486 SER A C 1
ATOM 3754 O O . SER A 1 486 ? -19.073 31.066 -1.383 1.00 37.44 486 SER A O 1
ATOM 3756 N N . ALA A 1 487 ? -17.020 30.893 -0.503 1.00 30.19 487 ALA A N 1
ATOM 3757 C CA . ALA A 1 487 ? -16.835 32.319 -0.339 1.00 30.19 487 ALA A CA 1
ATOM 3758 C C . ALA A 1 487 ? -16.398 32.823 -1.723 1.00 30.19 487 ALA A C 1
ATOM 3760 O O . ALA A 1 487 ? -15.464 32.245 -2.291 1.00 30.19 487 ALA A O 1
ATOM 3761 N N . PRO A 1 488 ? -17.062 33.838 -2.303 1.00 30.88 488 PRO A N 1
ATOM 3762 C CA . PRO A 1 488 ? -16.488 34.524 -3.442 1.00 30.88 488 PRO A CA 1
ATOM 3763 C C . PRO A 1 488 ? -15.130 35.025 -2.969 1.00 30.88 488 PRO A C 1
ATOM 3765 O O . PRO A 1 488 ? -15.042 35.726 -1.960 1.00 30.88 488 PRO A O 1
ATOM 3768 N N . SER A 1 489 ? -14.066 34.592 -3.639 1.00 29.80 489 SER A N 1
ATOM 3769 C CA . SER A 1 489 ? -12.737 35.138 -3.421 1.00 29.80 489 SER A CA 1
ATOM 3770 C C . SER A 1 489 ? -12.858 36.661 -3.424 1.00 29.80 489 SER A C 1
ATOM 3772 O O . SER A 1 489 ? -13.236 37.240 -4.438 1.00 29.80 489 SER A O 1
ATOM 3774 N N . LEU A 1 490 ? -12.525 37.318 -2.313 1.00 30.33 490 LEU A N 1
ATOM 3775 C CA . LEU A 1 490 ? -12.401 38.780 -2.223 1.00 30.33 490 LEU A CA 1
ATOM 3776 C C . LEU A 1 490 ? -11.193 39.312 -3.025 1.00 30.33 490 LEU A C 1
ATOM 3778 O O . LEU A 1 490 ? -10.736 40.431 -2.811 1.00 30.33 490 LEU A O 1
ATOM 3782 N N . LEU A 1 491 ? -10.672 38.516 -3.960 1.00 29.91 491 LEU A N 1
ATOM 3783 C CA . LEU A 1 491 ? -9.721 38.951 -4.965 1.00 29.91 491 LEU A CA 1
ATOM 3784 C C . LEU A 1 491 ? -10.518 39.465 -6.171 1.00 29.91 491 LEU A C 1
ATOM 3786 O O . LEU A 1 491 ? -11.386 38.745 -6.672 1.00 29.91 491 LEU A O 1
ATOM 3790 N N . PRO A 1 492 ? -10.266 40.703 -6.629 1.00 27.28 492 PRO A N 1
ATOM 3791 C CA . PRO A 1 492 ? -10.997 41.280 -7.742 1.00 27.28 492 PRO A CA 1
ATOM 3792 C C . PRO A 1 492 ? -10.840 40.424 -9.007 1.00 27.28 492 PRO A C 1
ATOM 3794 O O . PRO A 1 492 ? -9.753 39.981 -9.366 1.00 27.28 492 PRO A O 1
ATOM 3797 N N . SER A 1 493 ? -11.990 40.208 -9.637 1.00 38.12 493 SER A N 1
ATOM 3798 C CA . SER A 1 493 ? -12.346 39.573 -10.911 1.00 38.12 493 SER A CA 1
ATOM 3799 C C . SER A 1 493 ? -11.382 39.656 -12.120 1.00 38.12 493 SER A C 1
ATOM 3801 O O . SER A 1 493 ? -11.825 40.020 -13.210 1.00 38.12 493 SER A O 1
ATOM 3803 N N . THR A 1 494 ? -10.108 39.275 -12.019 1.00 29.72 494 THR A N 1
ATOM 3804 C CA . THR A 1 494 ? -9.231 39.147 -13.212 1.00 29.72 494 THR A CA 1
ATOM 3805 C C . THR A 1 494 ? -8.336 37.911 -13.264 1.00 29.72 494 THR A C 1
ATOM 3807 O O . THR A 1 494 ? -7.558 37.771 -14.203 1.00 29.72 494 THR A O 1
ATOM 3810 N N . ALA A 1 495 ? -8.491 36.951 -12.355 1.00 29.70 495 ALA A N 1
ATOM 3811 C CA . ALA A 1 495 ? -7.877 35.638 -12.515 1.00 29.70 495 ALA A CA 1
ATOM 3812 C C . ALA A 1 495 ? -8.940 34.558 -12.325 1.00 29.70 495 ALA A C 1
ATOM 3814 O O . ALA A 1 495 ? -9.251 34.162 -11.203 1.00 29.70 495 ALA A O 1
ATOM 3815 N N . GLU A 1 496 ? -9.509 34.076 -13.433 1.00 27.16 496 GLU A N 1
ATOM 3816 C CA . GLU A 1 496 ? -10.052 32.719 -13.453 1.00 27.16 496 GLU A CA 1
ATOM 3817 C C . GLU A 1 496 ? -9.001 31.803 -12.814 1.00 27.16 496 GLU A C 1
ATOM 3819 O O . GLU A 1 496 ? -7.831 31.828 -13.203 1.00 27.16 496 GLU A O 1
ATOM 3824 N N . ILE A 1 497 ? -9.392 31.028 -11.801 1.00 37.16 497 ILE A N 1
ATOM 3825 C CA . ILE A 1 497 ? -8.544 29.990 -11.211 1.00 37.16 497 ILE A CA 1
ATOM 3826 C C . ILE A 1 497 ? -8.399 28.906 -12.281 1.00 37.16 497 ILE A C 1
ATOM 3828 O O . ILE A 1 497 ? -9.140 27.924 -12.330 1.00 37.16 497 ILE A O 1
ATOM 3832 N N . VAL A 1 498 ? -7.475 29.130 -13.209 1.00 32.59 498 VAL A N 1
ATOM 3833 C CA . VAL A 1 498 ? -7.097 28.170 -14.231 1.00 32.59 498 VAL A CA 1
ATOM 3834 C C . VAL A 1 498 ? -6.296 27.096 -13.508 1.00 32.59 498 VAL A C 1
ATOM 3836 O O . VAL A 1 498 ? -5.096 27.243 -13.281 1.00 32.59 498 VAL A O 1
ATOM 3839 N N . LEU A 1 499 ? -6.962 25.990 -13.155 1.00 41.47 499 LEU A N 1
ATOM 3840 C CA . LEU A 1 499 ? -6.306 24.684 -13.112 1.00 41.47 499 LEU A CA 1
ATOM 3841 C C . LEU A 1 499 ? -5.529 24.584 -14.420 1.00 41.47 499 LEU A C 1
ATOM 3843 O O . LEU A 1 499 ? -6.121 24.452 -15.494 1.00 41.47 499 LEU A O 1
ATOM 3847 N N . THR A 1 500 ? -4.213 24.746 -14.353 1.00 41.72 500 THR A N 1
ATOM 3848 C CA . THR A 1 500 ? -3.364 24.610 -15.527 1.00 41.72 500 THR A CA 1
ATOM 3849 C C . THR A 1 500 ? -3.474 23.150 -15.930 1.00 41.72 500 THR A C 1
ATOM 3851 O O . THR A 1 500 ? -2.889 22.269 -15.298 1.00 41.72 500 THR A O 1
ATOM 3854 N N . LYS A 1 501 ? -4.328 22.887 -16.932 1.00 48.00 501 LYS A N 1
ATOM 3855 C CA . LYS A 1 501 ? -4.507 21.566 -17.536 1.00 48.00 501 LYS A CA 1
ATOM 3856 C C . LYS A 1 501 ? -3.131 20.964 -17.757 1.00 48.00 501 LYS A C 1
ATOM 3858 O O . LYS A 1 501 ? -2.200 21.686 -18.124 1.00 48.00 501 LYS A O 1
ATOM 3863 N N . SER A 1 502 ? -3.008 19.663 -17.517 1.00 49.91 502 SER A N 1
ATOM 3864 C CA . SER A 1 502 ? -1.805 18.915 -17.868 1.00 49.91 502 SER A CA 1
ATOM 3865 C C . SER A 1 502 ? -1.343 19.303 -19.278 1.00 49.91 502 SER A C 1
ATOM 3867 O O . SER A 1 502 ? -1.982 18.997 -20.279 1.00 49.91 502 SER A O 1
ATOM 3869 N N . ASN A 1 503 ? -0.246 20.060 -19.360 1.00 55.75 503 ASN A N 1
ATOM 3870 C CA . ASN A 1 503 ? 0.424 20.265 -20.628 1.00 55.75 503 ASN A CA 1
ATOM 3871 C C . ASN A 1 503 ? 1.226 18.982 -20.871 1.00 55.75 503 ASN A C 1
ATOM 3873 O O . ASN A 1 503 ? 2.090 18.663 -20.048 1.00 55.75 503 ASN A O 1
ATOM 3877 N N . PRO A 1 504 ? 0.983 18.257 -21.973 1.00 58.59 504 PRO A N 1
ATOM 3878 C CA . PRO A 1 504 ? 1.682 17.010 -22.268 1.00 58.59 504 PRO A CA 1
ATOM 3879 C C . PRO A 1 504 ? 3.216 17.151 -22.340 1.00 58.59 504 PRO A C 1
ATOM 3881 O O . PRO A 1 504 ? 3.933 16.149 -22.333 1.00 58.59 504 PRO A O 1
ATOM 3884 N N . HIS A 1 505 ? 3.739 18.379 -22.398 1.00 54.25 505 HIS A N 1
ATOM 3885 C CA . HIS A 1 505 ? 5.168 18.683 -22.436 1.00 54.25 505 HIS A CA 1
ATOM 3886 C C . HIS A 1 505 ? 5.761 19.141 -21.095 1.00 54.25 505 HIS A C 1
ATOM 3888 O O . HIS A 1 505 ? 6.989 19.201 -20.979 1.00 54.25 505 HIS A O 1
ATOM 3894 N N . THR A 1 506 ? 4.951 19.432 -20.077 1.00 55.25 506 THR A N 1
ATOM 3895 C CA . THR A 1 506 ? 5.446 19.962 -18.800 1.00 55.25 506 THR A CA 1
ATOM 3896 C C . THR A 1 506 ? 5.816 18.826 -17.843 1.00 55.25 506 THR A C 1
ATOM 3898 O O . THR A 1 506 ? 5.037 17.903 -17.623 1.00 55.25 506 THR A O 1
ATOM 3901 N N . GLN A 1 507 ? 7.028 18.883 -17.284 1.00 57.38 507 GLN A N 1
ATOM 3902 C CA . GLN A 1 507 ? 7.499 17.964 -16.232 1.00 57.38 507 GLN A CA 1
ATOM 3903 C C . GLN A 1 507 ? 7.108 18.437 -14.820 1.00 57.38 507 GLN A C 1
ATOM 3905 O O . GLN A 1 507 ? 7.116 17.649 -13.880 1.00 57.38 507 GLN A O 1
ATOM 3910 N N . ALA A 1 508 ? 6.759 19.719 -14.678 1.00 54.41 508 ALA A N 1
ATOM 3911 C CA . ALA A 1 508 ? 6.299 20.309 -13.429 1.00 54.41 508 ALA A CA 1
ATOM 3912 C C . ALA A 1 508 ? 4.852 19.904 -13.102 1.00 54.41 508 ALA A C 1
ATOM 3914 O O . ALA A 1 508 ? 3.984 19.841 -13.978 1.00 54.41 508 ALA A O 1
ATOM 3915 N N . VAL A 1 509 ? 4.595 19.675 -11.817 1.00 55.22 509 VAL A N 1
ATOM 3916 C CA . VAL A 1 509 ? 3.241 19.613 -11.263 1.00 55.22 509 VAL A CA 1
ATOM 3917 C C . VAL A 1 509 ? 2.655 21.035 -11.324 1.00 55.22 509 VAL A C 1
ATOM 3919 O O . VAL A 1 509 ? 3.327 21.965 -10.880 1.00 55.22 509 VAL A O 1
ATOM 3922 N N . PRO A 1 510 ? 1.457 21.261 -11.894 1.00 52.19 510 PRO A N 1
ATOM 3923 C CA . PRO A 1 510 ? 0.843 22.583 -11.877 1.00 52.19 510 PRO A CA 1
ATOM 3924 C C . PRO A 1 510 ? 0.423 22.979 -10.459 1.00 52.19 510 PRO A C 1
ATOM 3926 O O . PRO A 1 510 ? 0.139 22.113 -9.635 1.00 52.19 510 PRO A O 1
ATOM 3929 N N . ASN A 1 511 ? 0.368 24.287 -10.189 1.00 47.31 511 ASN A N 1
ATOM 3930 C CA . ASN A 1 511 ? 0.085 24.820 -8.855 1.00 47.31 511 ASN A CA 1
ATOM 3931 C C . ASN A 1 511 ? -1.219 24.224 -8.282 1.00 47.31 511 ASN A C 1
ATOM 3933 O O . ASN A 1 511 ? -2.266 24.345 -8.930 1.00 47.31 511 ASN A O 1
ATOM 3937 N N . PRO A 1 512 ? -1.183 23.580 -7.099 1.00 52.97 512 PRO A N 1
ATOM 3938 C CA . PRO A 1 512 ? -2.375 23.005 -6.495 1.00 52.97 512 PRO A CA 1
ATOM 3939 C C . PRO A 1 512 ? -3.370 24.107 -6.119 1.00 52.97 512 PRO A C 1
ATOM 3941 O O . PRO A 1 512 ? -2.994 25.247 -5.839 1.00 52.97 512 PRO A O 1
ATOM 3944 N N . VAL A 1 513 ? -4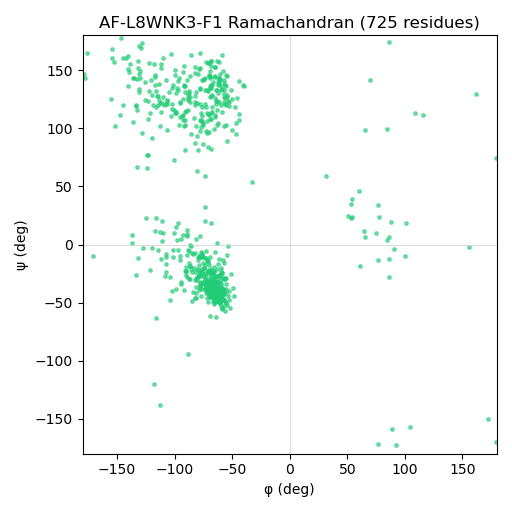.657 23.757 -6.097 1.00 55.00 513 VAL A N 1
ATOM 3945 C CA . VAL A 1 513 ? -5.695 24.621 -5.524 1.00 55.00 513 VAL A CA 1
ATOM 3946 C C . VAL A 1 513 ? -5.309 24.902 -4.070 1.00 55.00 513 VAL A C 1
ATOM 3948 O O . VAL A 1 513 ? -5.111 23.968 -3.296 1.00 55.00 513 VAL A O 1
ATOM 3951 N N . GLN A 1 514 ? -5.165 26.177 -3.708 1.00 59.72 514 GLN A N 1
ATOM 3952 C CA . GLN A 1 514 ? -4.871 26.553 -2.329 1.00 59.72 514 GLN A CA 1
ATOM 3953 C C . GLN A 1 514 ? -6.122 26.353 -1.474 1.00 59.72 514 GLN A C 1
ATOM 3955 O O . GLN A 1 514 ? -7.157 26.980 -1.695 1.00 59.72 514 GLN A O 1
ATOM 3960 N N . PHE A 1 515 ? -6.004 25.466 -0.492 1.00 70.56 515 PHE A N 1
ATOM 3961 C CA . PHE A 1 515 ? -6.957 25.302 0.597 1.00 70.56 515 PHE A CA 1
ATOM 3962 C C . PHE A 1 515 ? -6.282 25.760 1.887 1.00 70.56 515 PHE A C 1
ATOM 3964 O O . PHE A 1 515 ? -5.063 25.648 2.020 1.00 70.56 515 PHE A O 1
ATOM 3971 N N . ASP A 1 516 ? -7.067 26.238 2.849 1.00 78.88 516 ASP A N 1
ATOM 3972 C CA . ASP A 1 516 ? -6.558 26.466 4.199 1.00 78.88 516 ASP A CA 1
ATOM 3973 C C . ASP A 1 516 ? -6.424 25.112 4.912 1.00 78.88 516 ASP A C 1
ATOM 3975 O O . ASP A 1 516 ? -7.356 24.615 5.550 1.00 78.88 516 ASP A O 1
ATOM 3979 N N . ILE A 1 517 ? -5.268 24.474 4.708 1.00 81.31 517 ILE A N 1
ATOM 3980 C CA . ILE A 1 517 ? -4.952 23.139 5.227 1.00 81.31 517 ILE A CA 1
ATOM 3981 C C . ILE A 1 517 ? -5.075 23.124 6.750 1.00 81.31 517 ILE A C 1
ATOM 3983 O O . ILE A 1 517 ? -5.719 22.231 7.296 1.00 81.31 517 ILE A O 1
ATOM 3987 N N . ALA A 1 518 ? -4.510 24.128 7.424 1.00 82.25 518 ALA A N 1
ATOM 3988 C CA . ALA A 1 518 ? -4.514 24.210 8.878 1.00 82.25 518 ALA A CA 1
ATOM 3989 C C . ALA A 1 518 ? -5.945 24.321 9.424 1.00 82.25 518 ALA A C 1
ATOM 3991 O O . ALA A 1 518 ? -6.329 23.563 10.319 1.00 82.25 518 ALA A O 1
ATOM 3992 N N . ALA A 1 519 ? -6.770 25.202 8.849 1.00 84.25 519 ALA A N 1
ATOM 3993 C CA . ALA A 1 519 ? -8.154 25.356 9.290 1.00 84.25 519 ALA A CA 1
ATOM 3994 C C . ALA A 1 519 ? -8.995 24.092 9.052 1.00 84.25 519 ALA A C 1
ATOM 3996 O O . ALA A 1 519 ? -9.797 23.712 9.912 1.00 84.25 519 ALA A O 1
ATOM 3997 N N . GLU A 1 520 ? -8.831 23.421 7.908 1.00 88.56 520 GLU A N 1
ATOM 3998 C CA . GLU A 1 520 ? -9.545 22.170 7.637 1.00 88.56 520 GLU A CA 1
ATOM 3999 C C . GLU A 1 520 ? -9.094 21.041 8.569 1.00 88.56 520 GLU A C 1
ATOM 4001 O O . GLU A 1 520 ? -9.942 20.315 9.094 1.00 88.56 520 GLU A O 1
ATOM 4006 N N . GLU A 1 521 ? -7.793 20.904 8.833 1.00 88.38 521 GLU A N 1
ATOM 4007 C CA . GLU A 1 521 ? -7.270 19.853 9.708 1.00 88.38 521 GLU A CA 1
ATOM 4008 C C . GLU A 1 521 ? -7.760 19.975 11.149 1.00 88.38 521 GLU A C 1
ATOM 4010 O O . GLU A 1 521 ? -8.117 18.954 11.741 1.00 88.38 521 GLU A O 1
ATOM 4015 N N . VAL A 1 522 ? -7.889 21.194 11.682 1.00 89.25 522 VAL A N 1
ATOM 4016 C CA . VAL A 1 522 ? -8.479 21.424 13.012 1.00 89.25 522 VAL A CA 1
ATOM 4017 C C . VAL A 1 522 ? -9.916 20.900 13.075 1.00 89.25 522 VAL A C 1
ATOM 4019 O O . VAL A 1 522 ? -10.287 20.200 14.018 1.00 89.25 522 VAL A O 1
ATOM 4022 N N . ILE A 1 523 ? -10.736 21.188 12.062 1.00 91.62 523 ILE A N 1
ATOM 4023 C CA . ILE A 1 523 ? -12.138 20.744 12.025 1.00 91.62 523 ILE A CA 1
ATOM 4024 C C . ILE A 1 523 ? -12.221 19.221 11.869 1.00 91.62 523 ILE A C 1
ATOM 4026 O O . ILE A 1 523 ? -13.025 18.563 12.533 1.00 91.62 523 ILE A O 1
ATOM 4030 N N . LEU A 1 524 ? -11.394 18.640 11.000 1.00 93.81 524 LEU A N 1
ATOM 4031 C CA . LEU A 1 524 ? -11.348 17.191 10.815 1.00 93.81 524 LEU A CA 1
ATOM 4032 C C . LEU A 1 524 ? -10.866 16.481 12.087 1.00 93.81 524 LEU A C 1
ATOM 4034 O O . LEU A 1 524 ? -11.409 15.432 12.430 1.00 93.81 524 LEU A O 1
ATOM 4038 N N . GLN A 1 525 ? -9.911 17.058 12.822 1.00 93.62 525 GLN A N 1
ATOM 4039 C CA . GLN A 1 525 ? -9.469 16.526 14.111 1.00 93.62 525 GLN A CA 1
ATOM 4040 C C . GLN A 1 525 ? -10.602 16.568 15.146 1.00 93.62 525 GLN A C 1
ATOM 4042 O O . GLN A 1 525 ? -10.836 15.567 15.813 1.00 93.62 525 GLN A O 1
ATOM 4047 N N . GLN A 1 526 ? -11.403 17.639 15.198 1.00 94.31 526 GLN A N 1
ATOM 4048 C CA . GLN A 1 526 ? -12.590 17.689 16.067 1.00 94.31 526 GLN A CA 1
ATOM 4049 C C . GLN A 1 526 ? -13.608 16.582 15.752 1.00 94.31 526 GLN A C 1
ATOM 4051 O O . GLN A 1 526 ? -14.222 16.025 16.663 1.00 94.31 526 GLN A O 1
ATOM 4056 N N . ILE A 1 527 ? -13.795 16.241 14.471 1.00 96.12 527 ILE A N 1
ATOM 4057 C CA . ILE A 1 527 ? -14.648 15.112 14.071 1.00 96.12 527 ILE A CA 1
ATOM 4058 C C . ILE A 1 527 ? -14.055 13.790 14.573 1.00 96.12 527 ILE A C 1
ATOM 4060 O O . ILE A 1 527 ? -14.805 12.951 15.075 1.00 96.12 527 ILE A O 1
ATOM 4064 N N . VAL A 1 528 ? -12.737 13.596 14.471 1.00 95.75 528 VAL A N 1
ATOM 4065 C CA . VAL A 1 528 ? -12.050 12.402 14.996 1.00 95.75 528 VAL A CA 1
ATOM 4066 C C . VAL A 1 528 ? -12.221 12.297 16.515 1.00 95.75 528 VAL A C 1
ATOM 4068 O O . VAL A 1 528 ? -12.657 11.252 17.000 1.00 95.75 528 VAL A O 1
ATOM 4071 N N . ASP A 1 529 ? -11.974 13.382 17.247 1.00 94.62 529 ASP A N 1
ATOM 4072 C CA . ASP A 1 529 ? -12.035 13.430 18.713 1.00 94.62 529 ASP A CA 1
ATOM 4073 C C . ASP A 1 529 ? -13.456 13.188 19.245 1.00 94.62 529 ASP A C 1
ATOM 4075 O O . ASP A 1 529 ? -13.679 12.447 20.206 1.00 94.62 529 ASP A O 1
ATOM 4079 N N . GLU A 1 530 ? -14.469 13.771 18.608 1.00 95.88 530 GLU A N 1
ATOM 4080 C CA . GLU A 1 530 ? -15.858 13.528 18.996 1.00 95.88 530 GLU A CA 1
ATOM 4081 C C . GLU A 1 530 ? -16.306 12.102 18.619 1.00 95.88 530 GLU A C 1
ATOM 4083 O O . GLU A 1 530 ? -17.032 11.464 19.386 1.00 95.88 530 GLU A O 1
ATOM 4088 N N . SER A 1 531 ? -15.837 11.561 17.489 1.00 96.75 531 SER A N 1
ATOM 4089 C CA . SER A 1 531 ? -16.148 10.183 17.080 1.00 96.75 531 SER A CA 1
ATOM 4090 C C . SER A 1 531 ? -15.568 9.163 18.059 1.00 96.75 531 SER A C 1
ATOM 4092 O O . SER A 1 531 ? -16.288 8.261 18.503 1.00 96.75 531 SER A O 1
ATOM 4094 N N . ILE A 1 532 ? -14.305 9.329 18.470 1.00 95.19 532 ILE A N 1
ATOM 4095 C CA . ILE A 1 532 ? -13.655 8.414 19.419 1.00 95.19 532 ILE A CA 1
ATOM 4096 C C . ILE A 1 532 ? -14.309 8.494 20.805 1.00 95.19 532 ILE A C 1
ATOM 4098 O O . ILE A 1 532 ? -14.513 7.460 21.446 1.00 95.19 532 ILE A O 1
ATOM 4102 N N . ASN A 1 533 ? -14.755 9.683 21.230 1.00 94.44 533 ASN A N 1
ATOM 4103 C CA . ASN A 1 533 ? -15.512 9.874 22.472 1.00 94.44 533 ASN A CA 1
ATOM 4104 C C . ASN A 1 533 ? -16.865 9.144 22.470 1.00 94.44 533 ASN A C 1
ATOM 4106 O O . ASN A 1 533 ? -17.306 8.659 23.517 1.00 94.44 533 ASN A O 1
ATOM 4110 N N . GLN A 1 534 ? -17.492 9.012 21.298 1.00 96.56 534 GLN A N 1
ATOM 4111 C CA . GLN A 1 534 ? -18.720 8.238 21.083 1.00 96.56 534 GLN A CA 1
ATOM 4112 C C . GLN A 1 534 ? -18.461 6.763 20.719 1.00 96.56 534 GLN A C 1
ATOM 4114 O O . GLN A 1 534 ? -19.393 6.023 20.398 1.00 96.56 534 GLN A O 1
ATOM 4119 N N . GLY A 1 535 ? -17.211 6.303 20.818 1.00 95.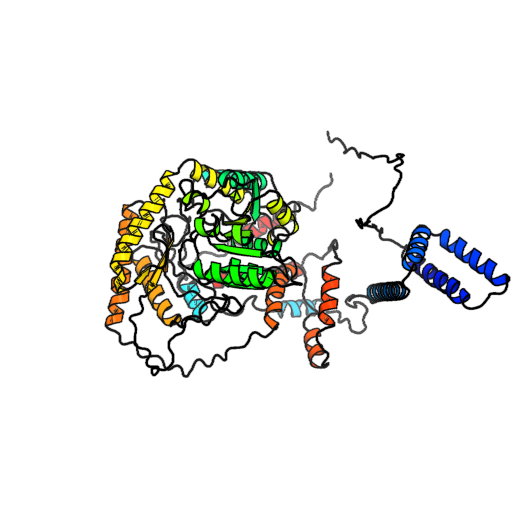81 535 GLY A N 1
ATOM 4120 C CA . GLY A 1 535 ? -16.843 4.897 20.671 1.00 95.81 535 GLY A CA 1
ATOM 4121 C C . GLY A 1 535 ? -16.546 4.446 19.241 1.00 95.81 535 GLY A C 1
ATOM 4122 O O . GLY A 1 535 ? -16.580 3.244 18.982 1.00 95.81 535 GLY A O 1
ATOM 4123 N N . VAL A 1 536 ? -16.254 5.366 18.318 1.00 97.50 536 VAL A N 1
ATOM 4124 C CA . VAL A 1 536 ? -15.896 5.070 16.921 1.00 97.50 536 VAL A CA 1
ATOM 4125 C C . VAL A 1 536 ? -14.514 5.641 16.607 1.00 97.50 536 VAL A C 1
ATOM 4127 O O . VAL A 1 536 ? -14.322 6.851 16.566 1.00 97.50 536 VAL A O 1
ATOM 4130 N N . LEU A 1 537 ? -13.543 4.765 16.364 1.00 96.06 537 LEU A N 1
ATOM 4131 C CA . LEU A 1 537 ? -12.177 5.135 16.011 1.00 96.06 537 LEU A CA 1
ATOM 4132 C C . LEU A 1 537 ? -12.049 5.302 14.492 1.00 96.06 537 LEU A C 1
ATOM 4134 O O . LEU A 1 537 ? -12.178 4.336 13.742 1.00 96.06 537 LEU A O 1
ATOM 4138 N N . ILE A 1 538 ? -11.758 6.526 14.060 1.00 95.81 538 ILE A N 1
ATOM 4139 C CA . ILE A 1 538 ? -11.452 6.921 12.677 1.00 95.81 538 ILE A CA 1
ATOM 4140 C C . ILE A 1 538 ? -10.148 7.721 12.653 1.00 95.81 538 ILE A C 1
ATOM 4142 O O . ILE A 1 538 ? -9.652 8.119 13.705 1.00 95.81 538 ILE A O 1
ATOM 4146 N N . ALA A 1 539 ? -9.594 7.970 11.467 1.00 93.50 539 ALA A N 1
ATOM 4147 C CA . ALA A 1 539 ? -8.357 8.729 11.327 1.00 93.50 539 ALA A CA 1
ATOM 4148 C C . ALA A 1 539 ? -8.474 9.829 10.268 1.00 93.50 539 ALA A C 1
ATOM 4150 O O . ALA A 1 539 ? -9.116 9.654 9.229 1.00 93.50 539 ALA A O 1
ATOM 4151 N N . ARG A 1 540 ? -7.780 10.950 10.496 1.00 93.69 540 ARG A N 1
ATOM 4152 C CA . ARG A 1 540 ? -7.399 11.850 9.402 1.00 93.69 540 ARG A CA 1
ATOM 4153 C C . ARG A 1 540 ? -6.470 11.097 8.447 1.00 93.69 540 ARG A C 1
ATOM 4155 O O . ARG A 1 540 ? -5.630 10.305 8.881 1.00 93.69 540 ARG A O 1
ATOM 4162 N N . ALA A 1 541 ? -6.595 11.355 7.152 1.00 90.25 541 ALA A N 1
ATOM 4163 C CA . ALA A 1 541 ? -5.610 10.910 6.179 1.00 90.25 541 ALA A CA 1
ATOM 4164 C C . ALA A 1 541 ? -4.341 11.760 6.349 1.00 90.25 541 ALA A C 1
ATOM 4166 O O . ALA A 1 541 ? -4.272 12.876 5.838 1.00 90.25 541 ALA A O 1
ATOM 4167 N N . ARG A 1 542 ? -3.365 11.249 7.110 1.00 82.12 542 ARG A N 1
ATOM 4168 C CA . ARG A 1 542 ? -2.072 11.918 7.313 1.00 82.12 542 ARG A CA 1
ATOM 4169 C C . ARG A 1 542 ? -1.249 11.913 6.025 1.00 82.12 542 ARG A C 1
ATOM 4171 O O . ARG A 1 542 ? -1.295 10.941 5.269 1.00 82.12 542 ARG A O 1
ATOM 4178 N N . ARG A 1 543 ? -0.523 13.005 5.793 1.00 80.44 543 ARG A N 1
ATOM 4179 C CA . ARG A 1 543 ? 0.286 13.270 4.595 1.00 80.44 543 ARG A CA 1
ATOM 4180 C C . ARG A 1 543 ? 1.590 13.936 4.997 1.00 80.44 543 ARG A C 1
ATOM 4182 O O . ARG A 1 543 ? 1.622 14.647 6.000 1.00 80.44 543 ARG A O 1
ATOM 4189 N N . LEU A 1 544 ? 2.639 13.717 4.217 1.00 80.75 544 LEU A N 1
ATOM 4190 C CA . LEU A 1 544 ? 3.951 14.310 4.467 1.00 80.75 544 LEU A CA 1
ATOM 4191 C C . LEU A 1 544 ? 4.036 15.646 3.728 1.00 80.75 544 LEU A C 1
ATOM 4193 O O . LEU A 1 544 ? 4.551 15.740 2.610 1.00 80.75 544 LEU A O 1
ATOM 4197 N N . ARG A 1 545 ? 3.461 16.677 4.357 1.00 77.38 545 ARG A N 1
ATOM 4198 C CA . ARG A 1 545 ? 3.437 18.053 3.843 1.00 77.38 545 ARG A CA 1
ATOM 4199 C C . ARG A 1 545 ? 4.860 18.535 3.554 1.00 77.38 545 ARG A C 1
ATOM 4201 O O . ARG A 1 545 ? 5.779 18.259 4.322 1.00 77.38 545 ARG A O 1
ATOM 4208 N N . GLY A 1 546 ? 5.056 19.192 2.418 1.00 76.75 546 GLY A N 1
ATOM 4209 C CA . GLY A 1 546 ? 6.364 19.639 1.934 1.00 76.75 546 GLY A CA 1
ATOM 4210 C C . GLY A 1 546 ? 7.261 18.548 1.333 1.00 76.75 546 GLY A C 1
ATOM 4211 O O . GLY A 1 546 ? 8.236 18.886 0.665 1.00 76.75 546 GLY A O 1
ATOM 4212 N N . GLN A 1 547 ? 6.947 17.258 1.511 1.00 80.25 547 GLN A N 1
ATOM 4213 C CA . GLN A 1 547 ? 7.726 16.154 0.929 1.00 80.25 547 GLN A CA 1
ATOM 4214 C C . GLN A 1 547 ? 7.050 15.501 -0.284 1.00 80.25 547 GLN A C 1
ATOM 4216 O O . GLN A 1 547 ? 7.741 14.928 -1.135 1.00 80.25 547 GLN A O 1
ATOM 4221 N N . GLU A 1 548 ? 5.718 15.541 -0.345 1.00 80.06 548 GLU A N 1
ATOM 4222 C CA . GLU A 1 548 ? 4.917 15.068 -1.478 1.00 80.06 548 GLU A CA 1
ATOM 4223 C C . GLU A 1 548 ? 4.933 16.101 -2.616 1.00 80.06 548 GLU A C 1
ATOM 4225 O O . GLU A 1 548 ? 4.734 17.293 -2.396 1.00 80.06 548 GLU A O 1
ATOM 4230 N N . GLY A 1 549 ? 5.150 15.653 -3.856 1.00 72.00 549 GLY A N 1
ATOM 4231 C CA . GLY A 1 549 ? 5.153 16.549 -5.019 1.00 72.00 549 GLY A CA 1
ATOM 4232 C C . GLY A 1 549 ? 3.758 17.076 -5.373 1.00 72.00 549 GLY A C 1
ATOM 4233 O O . GLY A 1 549 ? 3.624 18.177 -5.902 1.00 72.00 549 GLY A O 1
ATOM 4234 N N . VAL A 1 550 ? 2.719 16.290 -5.076 1.00 71.62 550 VAL A N 1
ATOM 4235 C CA . VAL A 1 550 ? 1.309 16.676 -5.197 1.00 71.62 550 VAL A CA 1
ATOM 4236 C C . VAL A 1 550 ? 0.664 16.487 -3.836 1.00 71.62 550 VAL A C 1
ATOM 4238 O O . VAL A 1 550 ? 0.440 15.359 -3.411 1.00 71.62 550 VAL A O 1
ATOM 4241 N N . GLU A 1 551 ? 0.353 17.584 -3.156 1.00 72.25 551 GLU A N 1
ATOM 4242 C CA . GLU A 1 551 ? -0.277 17.513 -1.845 1.00 72.25 551 GLU A CA 1
ATOM 4243 C C . GLU A 1 551 ? -1.796 17.315 -1.953 1.00 72.25 551 GLU A C 1
ATOM 4245 O O . GLU A 1 551 ? -2.496 18.175 -2.499 1.00 72.25 551 GLU A O 1
ATOM 4250 N N . PRO A 1 552 ? -2.357 16.223 -1.406 1.00 77.31 552 PRO A N 1
ATOM 4251 C CA . PRO A 1 552 ? -3.794 16.032 -1.412 1.00 77.31 552 PRO A CA 1
ATOM 4252 C C . PRO A 1 552 ? -4.463 16.888 -0.330 1.00 77.31 552 PRO A C 1
ATOM 4254 O O . PRO A 1 552 ? -3.901 17.188 0.732 1.00 77.31 552 PRO A O 1
ATOM 4257 N N . ARG A 1 553 ? -5.716 17.259 -0.589 1.00 85.31 553 ARG A N 1
ATOM 4258 C CA . ARG A 1 553 ? -6.550 17.995 0.363 1.00 85.31 553 ARG A CA 1
ATOM 4259 C C . ARG A 1 553 ? -6.750 17.189 1.662 1.00 85.31 553 ARG A C 1
ATOM 4261 O O . ARG A 1 553 ? -6.910 15.965 1.585 1.00 85.31 553 ARG A O 1
ATOM 4268 N N . PRO A 1 554 ? -6.777 17.837 2.843 1.00 89.81 554 PRO A N 1
ATOM 4269 C CA . PRO A 1 554 ? -7.133 17.177 4.097 1.00 89.81 554 PRO A CA 1
ATOM 4270 C C . PRO A 1 554 ? -8.447 16.395 3.999 1.00 89.81 554 PRO A C 1
ATOM 4272 O O . PRO A 1 554 ? -9.452 16.890 3.491 1.00 89.81 554 PRO A O 1
ATOM 4275 N N . SER A 1 555 ? -8.446 15.156 4.486 1.00 93.94 555 SER A N 1
ATOM 4276 C CA . SER A 1 555 ? -9.628 14.289 4.491 1.00 93.94 555 SER A CA 1
ATOM 4277 C C . SER A 1 555 ? -9.663 13.402 5.729 1.00 93.94 555 SER A C 1
ATOM 4279 O O . SER A 1 555 ? -8.640 13.164 6.375 1.00 93.94 555 SER A O 1
ATOM 4281 N N . ILE A 1 556 ? -10.846 12.888 6.052 1.00 96.00 556 ILE A N 1
ATOM 4282 C CA . ILE A 1 556 ? -10.991 11.746 6.957 1.00 96.00 556 ILE A CA 1
ATOM 4283 C C . ILE A 1 556 ? -10.992 10.471 6.127 1.00 96.00 556 ILE A C 1
ATOM 4285 O O . ILE A 1 556 ? -11.656 10.401 5.092 1.00 96.00 556 ILE A O 1
ATOM 4289 N N . ARG A 1 557 ? -10.268 9.463 6.615 1.00 96.38 557 ARG A N 1
ATOM 4290 C CA . ARG A 1 557 ? -10.255 8.105 6.083 1.00 96.38 557 ARG A CA 1
ATOM 4291 C C . ARG A 1 557 ? -11.017 7.192 7.034 1.00 96.38 557 ARG A C 1
ATOM 4293 O O . ARG A 1 557 ? -10.641 7.034 8.197 1.00 96.38 557 ARG A O 1
ATOM 4300 N N . VAL A 1 558 ? -12.065 6.567 6.514 1.00 97.00 558 VAL A N 1
ATOM 4301 C CA . VAL A 1 558 ? -12.866 5.566 7.219 1.00 97.00 558 VAL A CA 1
ATOM 4302 C C . VAL A 1 558 ? -12.723 4.236 6.495 1.00 97.00 558 VAL A C 1
ATOM 4304 O O . VAL A 1 558 ? -13.065 4.117 5.322 1.00 97.00 558 VAL A O 1
ATOM 4307 N N . VAL A 1 559 ? -12.189 3.236 7.182 1.00 96.44 559 VAL A N 1
ATOM 4308 C CA . VAL A 1 559 ? -11.865 1.923 6.626 1.00 96.44 559 VAL A CA 1
ATOM 4309 C C . VAL A 1 559 ? -12.873 0.898 7.119 1.00 96.44 559 VAL A C 1
ATOM 4311 O O . VAL A 1 559 ? -13.053 0.727 8.323 1.00 96.44 559 VAL A O 1
ATOM 4314 N N . CYS A 1 560 ? -13.543 0.217 6.195 1.00 95.00 560 CYS A N 1
ATOM 4315 C CA . CYS A 1 560 ? -14.504 -0.826 6.541 1.00 95.00 560 CYS A CA 1
ATOM 4316 C C . CYS A 1 560 ? -13.808 -2.164 6.813 1.00 95.00 560 CYS A C 1
ATOM 4318 O O . CYS A 1 560 ? -12.748 -2.457 6.262 1.00 95.00 560 CYS A O 1
ATOM 4320 N N . SER A 1 561 ? -14.442 -2.998 7.639 1.00 95.56 561 SER A N 1
ATOM 4321 C CA . SER A 1 561 ? -13.978 -4.351 7.953 1.00 95.56 561 SER A CA 1
ATOM 4322 C C . SER A 1 561 ? -15.138 -5.344 7.908 1.00 95.56 561 SER A C 1
ATOM 4324 O O . SER A 1 561 ? -16.250 -5.031 8.341 1.00 95.56 561 SER A O 1
ATOM 4326 N N . ALA A 1 562 ? -14.866 -6.555 7.426 1.00 95.56 562 ALA A N 1
ATOM 4327 C CA . ALA A 1 562 ? -15.766 -7.705 7.485 1.00 95.56 562 ALA A CA 1
ATOM 4328 C C . ALA A 1 562 ? -15.994 -8.205 8.921 1.00 95.56 562 ALA A C 1
ATOM 4330 O O . ALA A 1 562 ? -17.018 -8.814 9.213 1.00 95.56 562 ALA A O 1
ATOM 4331 N N . ALA A 1 563 ? -15.053 -7.933 9.832 1.00 93.88 563 ALA A N 1
ATOM 4332 C CA . ALA A 1 563 ? -15.121 -8.404 11.216 1.00 93.88 563 ALA A CA 1
ATOM 4333 C C . ALA A 1 563 ? -16.141 -7.629 12.074 1.00 93.88 563 ALA A C 1
ATOM 4335 O O . ALA A 1 563 ? -16.427 -8.013 13.209 1.00 93.88 563 ALA A O 1
ATOM 4336 N N . LEU A 1 564 ? -16.669 -6.513 11.560 1.00 95.44 564 LEU A N 1
ATOM 4337 C CA . LEU A 1 564 ? -17.709 -5.727 12.212 1.00 95.44 564 LEU A CA 1
ATOM 4338 C C . LEU A 1 564 ? -19.084 -6.187 11.728 1.00 95.44 564 LEU A C 1
ATOM 4340 O O . LEU A 1 564 ? -19.372 -6.194 10.531 1.00 95.44 564 LEU A O 1
ATOM 4344 N N . GLY A 1 565 ? -19.955 -6.547 12.672 1.00 95.50 565 GLY A N 1
ATOM 4345 C CA . GLY A 1 565 ? -21.322 -6.940 12.349 1.00 95.50 565 GLY A CA 1
ATOM 4346 C C . GLY A 1 565 ? -22.155 -5.749 11.873 1.00 95.50 565 GLY A C 1
ATOM 4347 O O . GLY A 1 565 ? -21.904 -4.607 12.258 1.00 95.50 565 GLY A O 1
ATOM 4348 N N . LYS A 1 566 ? -23.220 -6.016 11.109 1.00 95.75 566 LYS A N 1
ATOM 4349 C CA . LYS A 1 566 ? -24.115 -4.982 10.559 1.00 95.75 566 LYS A CA 1
ATOM 4350 C C . LYS A 1 566 ? -24.572 -3.947 11.600 1.00 95.75 566 LYS A C 1
ATOM 4352 O O . LYS A 1 566 ? -24.503 -2.753 11.342 1.00 95.75 566 LYS A O 1
ATOM 4357 N N . LYS A 1 567 ? -24.956 -4.389 12.806 1.00 96.81 567 LYS A N 1
ATOM 4358 C CA . LYS A 1 567 ? -25.379 -3.498 13.907 1.00 96.81 567 LYS A CA 1
ATOM 4359 C C . LYS A 1 567 ? -24.268 -2.558 14.387 1.00 96.81 567 LYS A C 1
ATOM 4361 O O . LYS A 1 567 ? -24.550 -1.423 14.765 1.00 96.81 567 LYS A O 1
ATOM 4366 N N . ASP A 1 568 ? -23.020 -3.027 14.399 1.00 97.06 568 ASP A N 1
ATOM 4367 C CA . ASP A 1 568 ? -21.873 -2.194 14.766 1.00 97.06 568 ASP A CA 1
ATOM 4368 C C . ASP A 1 568 ? -21.641 -1.119 13.696 1.00 97.06 568 ASP A C 1
ATOM 4370 O O . ASP A 1 568 ? -21.426 0.045 14.029 1.00 97.06 568 ASP A O 1
ATOM 4374 N N . VAL A 1 569 ? -21.764 -1.485 12.416 1.00 97.50 569 VAL A N 1
ATOM 4375 C CA . VAL A 1 569 ? -21.624 -0.551 11.290 1.00 97.50 569 VAL A CA 1
ATOM 4376 C C . VAL A 1 569 ? -22.756 0.475 11.261 1.00 97.50 569 VAL A C 1
ATOM 4378 O O . VAL A 1 569 ? -22.481 1.660 11.103 1.00 97.50 569 VAL A O 1
ATOM 4381 N N . GLU A 1 570 ? -24.008 0.073 11.487 1.00 97.44 570 GLU A N 1
ATOM 4382 C CA . GLU A 1 570 ? -25.150 0.997 11.595 1.00 97.44 570 GLU A CA 1
ATOM 4383 C C . GLU A 1 570 ? -24.964 1.997 12.740 1.00 97.44 570 GLU A C 1
ATOM 4385 O O . GLU A 1 570 ? -25.193 3.197 12.567 1.00 97.44 570 GLU A O 1
ATOM 4390 N N . ARG A 1 571 ? -24.492 1.520 13.901 1.00 97.44 571 ARG A N 1
ATOM 4391 C CA . ARG A 1 571 ? -24.168 2.380 15.043 1.00 97.44 571 ARG A CA 1
ATOM 4392 C C . ARG A 1 571 ? -23.073 3.378 14.681 1.00 97.44 571 ARG A C 1
ATOM 4394 O O . ARG A 1 571 ? -23.248 4.570 14.919 1.00 97.44 571 ARG A O 1
ATOM 4401 N N . ALA A 1 572 ? -21.968 2.908 14.105 1.00 97.69 572 ALA A N 1
ATOM 4402 C CA . ALA A 1 572 ? -20.855 3.769 13.725 1.00 97.69 572 ALA A CA 1
ATOM 4403 C C . ALA A 1 572 ? -21.264 4.806 12.673 1.00 97.69 572 ALA A C 1
ATOM 4405 O O . ALA A 1 572 ? -20.950 5.985 12.812 1.00 97.69 572 ALA A O 1
ATOM 4406 N N . ALA A 1 573 ? -22.038 4.397 11.670 1.00 97.12 573 ALA A N 1
ATOM 4407 C CA . ALA A 1 573 ? -22.567 5.283 10.644 1.00 97.12 573 ALA A CA 1
ATOM 4408 C C . ALA A 1 573 ? -23.489 6.366 11.236 1.00 97.12 573 ALA A C 1
ATOM 4410 O O . ALA A 1 573 ? -23.394 7.537 10.861 1.00 97.12 573 ALA A O 1
ATOM 4411 N N . GLY A 1 574 ? -24.345 5.997 12.196 1.00 97.50 574 GLY A N 1
ATOM 4412 C CA . GLY A 1 574 ? -25.192 6.934 12.936 1.00 97.50 574 GLY A CA 1
ATOM 4413 C C . GLY A 1 574 ? -24.387 7.948 13.753 1.00 97.50 574 GLY A C 1
ATOM 4414 O O . GLY A 1 574 ? -24.673 9.145 13.685 1.00 97.50 574 GLY A O 1
ATOM 4415 N N . VAL A 1 575 ? -23.350 7.484 14.461 1.00 97.81 575 VAL A N 1
ATOM 4416 C CA . VAL A 1 575 ? -22.413 8.344 15.202 1.00 97.81 575 VAL A CA 1
ATOM 4417 C C . VAL A 1 575 ? -21.726 9.318 14.252 1.00 97.81 575 VAL A C 1
ATOM 4419 O O . VAL A 1 575 ? -21.822 10.523 14.459 1.00 97.81 575 VAL A O 1
ATOM 4422 N N . LEU A 1 576 ? -21.113 8.837 13.166 1.00 97.19 576 LEU A N 1
ATOM 4423 C CA . LEU A 1 576 ? -20.406 9.697 12.212 1.00 97.19 576 LEU A CA 1
ATOM 4424 C C . LEU A 1 576 ? -21.328 10.756 11.602 1.00 97.19 576 LEU A C 1
ATOM 4426 O O . LEU A 1 576 ? -20.963 11.928 11.559 1.00 97.19 576 LEU A O 1
ATOM 4430 N N . LYS A 1 577 ? -22.550 10.382 11.207 1.00 96.62 577 LYS A N 1
ATOM 4431 C CA . LYS A 1 577 ? -23.557 11.339 10.726 1.00 96.62 577 LYS A CA 1
ATOM 4432 C C . LYS A 1 577 ? -23.858 12.420 11.770 1.00 96.62 577 LYS A C 1
ATOM 4434 O O . LYS A 1 577 ? -23.895 13.606 11.436 1.00 96.62 577 LYS A O 1
ATOM 4439 N N . GLY A 1 578 ? -24.093 12.016 13.019 1.00 96.44 578 GLY A N 1
ATOM 4440 C CA . GLY A 1 578 ? -24.389 12.930 14.121 1.00 96.44 578 GLY A CA 1
ATOM 4441 C C . GLY A 1 578 ? -23.223 13.868 14.434 1.00 96.44 578 GLY A C 1
ATOM 4442 O O . GLY A 1 578 ? -23.428 15.071 14.584 1.00 96.44 578 GLY A O 1
ATOM 4443 N N . VAL A 1 579 ? -22.000 13.336 14.474 1.00 96.81 579 VAL A N 1
ATOM 4444 C CA . VAL A 1 579 ? -20.770 14.094 14.739 1.00 96.81 579 VAL A CA 1
ATOM 4445 C C . VAL A 1 579 ? -20.476 15.088 13.622 1.00 96.81 579 VAL A C 1
ATOM 4447 O O . VAL A 1 579 ? -20.279 16.266 13.914 1.00 96.81 579 VAL A O 1
ATOM 4450 N N . VAL A 1 580 ? -20.513 14.660 12.356 1.00 95.38 580 VAL A N 1
ATOM 4451 C CA . VAL A 1 580 ? -20.317 15.554 11.203 1.00 95.38 580 VAL A CA 1
ATOM 4452 C C . VAL A 1 580 ? -21.350 16.682 11.237 1.00 95.38 580 VAL A C 1
ATOM 4454 O O . VAL A 1 580 ? -20.982 17.852 11.164 1.00 95.38 580 VAL A O 1
ATOM 4457 N N . GLY A 1 581 ? -22.630 16.362 11.455 1.00 93.19 581 GLY A N 1
ATOM 4458 C CA . GLY A 1 581 ? -23.682 17.371 11.602 1.00 93.19 581 GLY A CA 1
ATOM 4459 C C . GLY A 1 581 ? -23.431 18.337 12.767 1.00 93.19 581 GLY A C 1
ATOM 4460 O O . GLY A 1 581 ? -23.532 19.550 12.594 1.00 93.19 581 GLY A O 1
ATOM 4461 N N . LYS A 1 582 ? -23.049 17.835 13.947 1.00 94.06 582 LYS A N 1
ATOM 4462 C CA . LYS A 1 582 ? -22.757 18.636 15.152 1.00 94.06 582 LYS A CA 1
ATOM 4463 C C . LYS A 1 582 ? -21.559 19.571 14.961 1.00 94.06 582 LYS A C 1
ATOM 4465 O O . LYS A 1 582 ? -21.645 20.741 15.325 1.00 94.06 582 LYS A O 1
ATOM 4470 N N . VAL A 1 583 ? -20.447 19.075 14.419 1.00 93.12 583 VAL A N 1
ATOM 4471 C CA . VAL A 1 583 ? -19.216 19.865 14.243 1.00 93.12 583 VAL A CA 1
ATOM 4472 C C . VAL A 1 583 ? -19.402 20.890 13.123 1.00 93.12 583 VAL A C 1
ATOM 4474 O O . VAL A 1 583 ? -19.115 22.072 13.311 1.00 93.12 583 VAL A O 1
ATOM 4477 N N . CYS A 1 584 ? -19.963 20.481 11.983 1.00 88.50 584 CYS A N 1
ATOM 4478 C CA . CYS A 1 584 ? -20.130 21.372 10.837 1.00 88.50 584 CYS A CA 1
ATOM 4479 C C . CYS A 1 584 ? -21.276 22.387 11.007 1.00 88.50 584 CYS A C 1
ATOM 4481 O O . CYS A 1 584 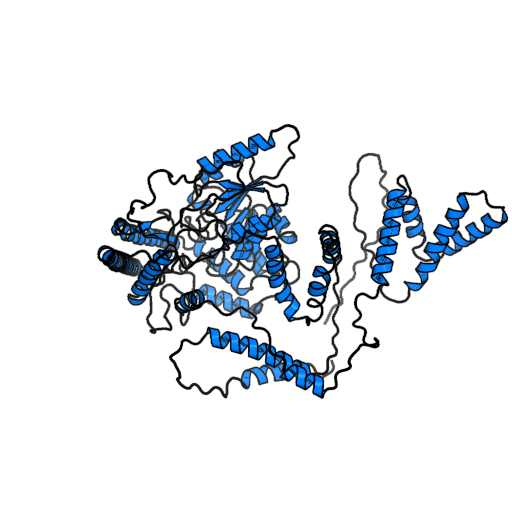? -21.192 23.476 10.443 1.00 88.50 584 CYS A O 1
ATOM 4483 N N . SER A 1 585 ? -22.321 22.105 11.795 1.00 84.88 585 SER A N 1
ATOM 4484 C CA . SER A 1 585 ? -23.393 23.087 12.060 1.00 84.88 585 SER A CA 1
ATOM 4485 C C . SER A 1 585 ? -22.940 24.246 12.951 1.00 84.88 585 SER A C 1
ATOM 4487 O O . SER A 1 585 ? -23.314 25.387 12.680 1.00 84.88 585 SER A O 1
ATOM 4489 N N . LYS A 1 586 ? -22.070 23.999 13.943 1.00 79.00 586 LYS A N 1
ATOM 4490 C CA . LYS A 1 586 ? -21.460 25.057 14.777 1.00 79.00 586 LYS A CA 1
ATOM 4491 C C . LYS A 1 586 ? -20.712 26.104 13.943 1.00 79.00 586 LYS A C 1
ATOM 4493 O O . LYS A 1 586 ? -20.695 27.277 14.303 1.00 79.00 586 LYS A O 1
ATOM 4498 N N . ARG A 1 587 ? -20.176 25.707 12.784 1.00 69.19 587 ARG A N 1
ATOM 4499 C CA . ARG A 1 587 ? -19.501 26.598 11.829 1.00 69.19 587 ARG A CA 1
ATOM 4500 C C . ARG A 1 587 ? -20.436 27.631 11.194 1.00 69.19 587 ARG A C 1
ATOM 4502 O O . ARG A 1 587 ? -19.999 28.751 10.970 1.00 69.19 587 ARG A O 1
ATOM 4509 N N . LYS A 1 588 ? -21.714 27.307 10.933 1.00 55.78 588 LYS A N 1
ATOM 4510 C CA . LYS A 1 588 ? -22.663 28.276 10.338 1.00 55.78 588 LYS A CA 1
ATOM 4511 C C . LYS A 1 588 ? -22.910 29.497 11.242 1.00 55.78 588 LYS A C 1
ATOM 4513 O O . LYS A 1 588 ? -23.333 30.527 10.735 1.00 55.78 588 LYS A O 1
ATOM 4518 N N . GLY A 1 589 ? -22.641 29.390 12.548 1.00 40.69 589 GLY A N 1
ATOM 4519 C CA . GLY A 1 589 ? -22.783 30.481 13.522 1.00 40.69 589 GLY A CA 1
ATOM 4520 C C . GLY A 1 589 ? -21.495 31.250 13.842 1.00 40.69 589 GLY A C 1
ATOM 4521 O O . GLY A 1 589 ? -21.556 32.224 14.585 1.00 40.69 589 GLY A O 1
ATOM 4522 N N . MET A 1 590 ? -20.340 30.841 13.307 1.00 38.88 590 MET A N 1
ATOM 4523 C CA . MET A 1 590 ? -19.049 31.499 13.531 1.00 38.88 590 MET A CA 1
ATOM 4524 C C . MET A 1 590 ? -18.565 32.124 12.223 1.00 38.88 590 MET A C 1
ATOM 4526 O O . MET A 1 590 ? -18.029 31.440 11.352 1.00 38.88 590 MET A O 1
ATOM 4530 N N . SER A 1 591 ? -18.730 33.441 12.089 1.00 27.86 591 SER A N 1
ATOM 4531 C CA . SER A 1 591 ? -17.981 34.230 11.113 1.00 27.86 591 SER A CA 1
ATOM 4532 C C . SER A 1 591 ? -16.496 34.126 11.460 1.00 27.86 591 SER A C 1
ATOM 4534 O O . SER A 1 591 ? -16.039 34.707 12.445 1.00 27.86 591 SER A O 1
ATOM 4536 N N . VAL A 1 592 ? -15.749 33.336 10.693 1.00 35.62 592 VAL A N 1
ATOM 4537 C CA . VAL A 1 592 ? -14.296 33.237 10.834 1.00 35.62 592 VAL A CA 1
ATOM 4538 C C . VAL A 1 592 ? -13.709 34.577 10.395 1.00 35.62 592 VAL A C 1
ATOM 4540 O O . VAL A 1 592 ? -13.744 34.914 9.214 1.00 35.62 592 VAL A O 1
ATOM 4543 N N . PHE A 1 593 ? -13.211 35.362 11.351 1.00 25.53 593 PHE A N 1
ATOM 4544 C CA . PHE A 1 593 ? -12.336 36.488 11.043 1.00 25.53 593 PHE A CA 1
ATOM 4545 C C . PHE A 1 593 ? -11.048 35.920 10.433 1.00 25.53 593 PHE A C 1
ATOM 4547 O O . PHE A 1 593 ? -10.442 35.041 11.051 1.00 25.53 593 PHE A O 1
ATOM 4554 N N . PRO A 1 594 ? -10.623 36.370 9.241 1.00 28.34 594 PRO A N 1
ATOM 4555 C CA . PRO A 1 594 ? -9.343 35.953 8.697 1.00 28.34 594 PRO A CA 1
ATOM 4556 C C . PRO A 1 594 ? -8.235 36.444 9.633 1.00 28.34 594 PRO A C 1
ATOM 4558 O O . PRO A 1 594 ? -8.136 37.637 9.927 1.00 28.34 594 PRO A O 1
ATOM 4561 N N . LEU A 1 595 ? -7.410 35.516 10.117 1.00 28.03 595 LEU A N 1
ATOM 4562 C CA . LEU A 1 595 ? -6.143 35.866 10.744 1.00 28.03 595 LEU A CA 1
ATOM 4563 C C . LEU A 1 595 ? -5.273 36.561 9.692 1.00 28.03 595 LEU A C 1
ATOM 4565 O O . LEU A 1 595 ? -5.155 36.118 8.551 1.00 28.03 595 LEU A O 1
ATOM 4569 N N . ASN A 1 596 ? -4.729 37.707 10.086 1.00 24.09 596 ASN A N 1
ATOM 4570 C CA . ASN A 1 596 ? -3.998 38.631 9.233 1.00 24.09 596 ASN A CA 1
ATOM 4571 C C . ASN A 1 596 ? -2.748 37.930 8.643 1.00 24.09 596 ASN A C 1
ATOM 4573 O O . ASN A 1 596 ? -1.904 37.485 9.423 1.00 24.09 596 ASN A O 1
ATOM 4577 N N . PRO A 1 597 ? -2.565 37.848 7.311 1.00 27.69 597 PRO A N 1
ATOM 4578 C CA . PRO A 1 597 ? -1.467 37.103 6.674 1.00 27.69 597 PRO A CA 1
ATOM 4579 C C . PRO A 1 597 ? -0.081 37.775 6.799 1.00 27.69 597 PRO A C 1
ATOM 4581 O O . PRO A 1 597 ? 0.836 37.482 6.039 1.00 27.69 597 PRO A O 1
ATOM 4584 N N . ALA A 1 598 ? 0.106 38.684 7.756 1.00 25.83 598 ALA A N 1
ATOM 4585 C CA . ALA A 1 598 ? 1.289 39.536 7.853 1.00 25.83 598 ALA A CA 1
ATOM 4586 C C . ALA A 1 598 ? 2.426 38.981 8.738 1.00 25.83 598 ALA A C 1
ATOM 4588 O O . ALA A 1 598 ? 3.381 39.709 8.995 1.00 25.83 598 ALA A O 1
ATOM 4589 N N . GLN A 1 599 ? 2.364 37.728 9.215 1.00 27.23 599 GLN A N 1
ATOM 4590 C CA . GLN A 1 599 ? 3.413 37.174 10.095 1.00 27.23 599 GLN A CA 1
ATOM 4591 C C . GLN A 1 599 ? 4.033 35.834 9.672 1.00 27.23 599 GLN A C 1
ATOM 4593 O O . GLN A 1 599 ? 5.018 35.426 10.279 1.00 27.23 599 GLN A O 1
ATOM 4598 N N . SER A 1 600 ? 3.585 35.188 8.591 1.00 29.53 600 SER A N 1
ATOM 4599 C CA . SER A 1 600 ? 4.285 34.021 8.029 1.00 29.53 600 SER A CA 1
ATOM 4600 C C . SER A 1 600 ? 5.110 34.430 6.809 1.00 29.53 600 SER A C 1
ATOM 4602 O O . SER A 1 600 ? 4.766 34.150 5.661 1.00 29.53 600 SER A O 1
ATOM 4604 N N . GLY A 1 601 ? 6.214 35.130 7.054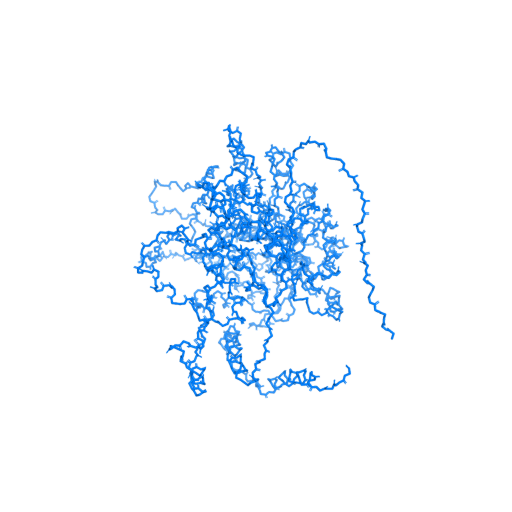 1.00 25.19 601 GLY A N 1
ATOM 4605 C CA . GLY A 1 601 ? 7.245 35.370 6.049 1.00 25.19 601 GLY A CA 1
ATOM 4606 C C . GLY A 1 601 ? 8.066 34.110 5.775 1.00 25.19 601 GLY A C 1
ATOM 4607 O O . GLY A 1 601 ? 9.278 34.127 5.961 1.00 25.19 601 GLY A O 1
ATOM 4608 N N . THR A 1 602 ? 7.445 33.013 5.341 1.00 27.55 602 THR A N 1
ATOM 4609 C CA . THR A 1 602 ? 8.179 31.882 4.769 1.00 27.55 602 THR A CA 1
ATOM 4610 C C . THR A 1 602 ? 8.499 32.221 3.320 1.00 27.55 602 THR A C 1
ATOM 4612 O O . THR A 1 602 ? 7.708 32.019 2.400 1.00 27.55 602 THR A O 1
ATOM 4615 N N . LYS A 1 603 ? 9.689 32.794 3.105 1.00 23.53 603 LYS A N 1
ATOM 4616 C CA . LYS A 1 603 ? 10.304 32.816 1.776 1.00 23.53 603 LYS A CA 1
ATOM 4617 C C . LYS A 1 603 ? 10.327 31.378 1.266 1.00 23.53 603 LYS A C 1
ATOM 4619 O O . LYS A 1 603 ? 10.959 30.524 1.880 1.00 23.53 603 LYS A O 1
ATOM 4624 N N . ALA A 1 604 ? 9.648 31.133 0.150 1.00 25.30 604 ALA A N 1
ATOM 4625 C CA . ALA A 1 604 ? 9.809 29.917 -0.623 1.00 25.30 604 ALA A CA 1
ATOM 4626 C C . ALA A 1 604 ? 11.298 29.768 -0.973 1.00 25.30 604 ALA A C 1
ATOM 4628 O O . ALA A 1 604 ? 11.824 30.486 -1.826 1.00 25.30 604 ALA A O 1
ATOM 4629 N N . LEU A 1 605 ? 11.991 28.882 -0.261 1.00 25.11 605 LEU A N 1
ATOM 4630 C CA . LEU A 1 605 ? 13.317 28.430 -0.641 1.00 25.11 605 LEU A CA 1
ATOM 4631 C C . LEU A 1 605 ? 13.144 27.599 -1.911 1.00 25.11 605 LEU A C 1
ATOM 4633 O O . LEU A 1 605 ? 12.509 26.547 -1.905 1.00 25.11 605 LEU A O 1
ATOM 4637 N N . GLN A 1 606 ? 13.673 28.114 -3.021 1.00 23.95 606 GLN A N 1
ATOM 4638 C CA . GLN A 1 606 ? 13.897 27.302 -4.210 1.00 23.95 606 GLN A CA 1
ATOM 4639 C C . GLN A 1 606 ? 14.750 26.082 -3.828 1.00 23.95 606 GLN A C 1
ATOM 4641 O O . GLN A 1 606 ? 15.624 26.207 -2.965 1.00 23.95 606 GLN A O 1
ATOM 4646 N N . PRO A 1 607 ? 14.527 24.911 -4.447 1.00 28.39 607 PRO A N 1
ATOM 4647 C CA . PRO A 1 607 ? 15.278 23.714 -4.113 1.00 28.39 607 PRO A CA 1
ATOM 4648 C C . PRO A 1 607 ? 16.719 23.876 -4.605 1.00 28.39 607 PRO A C 1
ATOM 4650 O O . PRO A 1 607 ? 17.023 23.650 -5.776 1.00 28.39 607 PRO A O 1
ATOM 4653 N N . ASN A 1 608 ? 17.610 24.287 -3.706 1.00 23.89 608 ASN A N 1
ATOM 4654 C CA . ASN A 1 608 ? 19.042 24.143 -3.912 1.00 23.89 608 ASN A CA 1
ATOM 4655 C C . ASN A 1 608 ? 19.408 22.655 -3.816 1.00 23.89 608 ASN A C 1
ATOM 4657 O O . ASN A 1 608 ? 18.816 21.897 -3.048 1.00 23.89 608 ASN A O 1
ATOM 4661 N N . LEU A 1 609 ? 20.395 22.254 -4.622 1.00 26.95 609 LEU A N 1
ATOM 4662 C CA . LEU A 1 609 ? 20.912 20.893 -4.828 1.00 26.95 609 LEU A CA 1
ATOM 4663 C C . LEU A 1 609 ? 21.352 20.132 -3.552 1.00 26.95 609 LEU A C 1
ATOM 4665 O O . LEU A 1 609 ? 21.754 18.973 -3.646 1.00 26.95 609 LEU A O 1
ATOM 4669 N N . THR A 1 610 ? 21.268 20.746 -2.375 1.00 24.86 610 THR A N 1
ATOM 4670 C CA . THR A 1 610 ? 21.748 20.242 -1.084 1.00 24.86 610 THR A CA 1
ATOM 4671 C C . THR A 1 610 ? 20.922 19.070 -0.530 1.00 24.86 610 THR A C 1
ATOM 4673 O O . THR A 1 610 ? 21.451 18.240 0.200 1.00 24.86 610 THR A O 1
ATOM 4676 N N . PHE A 1 611 ? 19.660 18.906 -0.946 1.00 28.94 611 PHE A N 1
ATOM 4677 C CA . PHE A 1 611 ? 18.768 17.850 -0.426 1.00 28.94 611 PHE A CA 1
ATOM 4678 C C . PHE A 1 611 ? 19.082 16.423 -0.913 1.00 28.94 611 PHE A C 1
ATOM 4680 O O . PHE A 1 611 ? 18.551 15.449 -0.383 1.00 28.94 611 PHE A O 1
ATOM 4687 N N . ALA A 1 612 ? 19.952 16.260 -1.916 1.00 26.92 612 ALA A N 1
ATOM 4688 C CA . ALA A 1 612 ? 20.424 14.933 -2.317 1.00 26.92 612 ALA A CA 1
ATOM 4689 C C . ALA A 1 612 ? 21.429 14.332 -1.310 1.00 26.92 612 ALA A C 1
ATOM 4691 O O . ALA A 1 612 ? 21.633 13.119 -1.324 1.00 26.92 612 ALA A O 1
ATOM 4692 N N . PHE A 1 613 ? 22.028 15.156 -0.440 1.00 24.16 613 PHE A N 1
ATOM 4693 C CA . PHE A 1 613 ? 22.985 14.713 0.576 1.00 24.16 613 PHE A CA 1
ATOM 4694 C C . PHE A 1 613 ? 22.305 14.150 1.835 1.00 24.16 613 PHE A C 1
ATOM 4696 O O . PHE A 1 613 ? 22.767 13.134 2.344 1.00 24.16 613 PHE A O 1
ATOM 4703 N N . GLU A 1 614 ? 21.169 14.702 2.277 1.00 26.70 614 GLU A N 1
ATOM 4704 C CA . GLU A 1 614 ? 20.460 14.240 3.490 1.00 26.70 614 GLU A CA 1
ATOM 4705 C C . GLU A 1 614 ? 19.936 12.797 3.383 1.00 26.70 614 GLU A C 1
ATOM 4707 O O . GLU A 1 614 ? 20.037 12.030 4.337 1.00 26.70 614 GLU A O 1
ATOM 4712 N N . LEU A 1 615 ? 19.488 12.359 2.199 1.00 29.91 615 LEU A N 1
ATOM 4713 C CA . LEU A 1 615 ? 19.030 10.974 1.998 1.00 29.91 615 LEU A CA 1
ATOM 4714 C C . LEU A 1 615 ? 20.184 9.950 1.945 1.00 29.91 615 LEU A C 1
ATOM 4716 O O . LEU A 1 615 ? 19.981 8.762 2.209 1.00 29.91 615 LEU A O 1
ATOM 4720 N N . CYS A 1 616 ? 21.394 10.394 1.583 1.00 26.30 616 CYS A N 1
ATOM 4721 C CA . CYS A 1 616 ? 22.610 9.599 1.764 1.00 26.30 616 CYS A CA 1
ATOM 4722 C C . CYS A 1 616 ? 23.029 9.578 3.240 1.00 26.30 616 CYS A C 1
ATOM 4724 O O . CYS A 1 616 ? 23.506 8.546 3.701 1.00 26.30 616 CYS A O 1
ATOM 4726 N N . HIS A 1 617 ? 22.801 10.667 3.979 1.00 27.12 617 HIS A N 1
ATOM 4727 C CA . HIS A 1 617 ? 23.169 10.808 5.389 1.00 27.12 617 HIS A CA 1
ATOM 4728 C C . HIS A 1 617 ? 22.345 9.895 6.314 1.00 27.12 617 HIS A C 1
ATOM 4730 O O . HIS A 1 617 ? 22.911 9.246 7.188 1.00 27.12 617 HIS A O 1
ATOM 4736 N N . GLU A 1 618 ? 21.038 9.740 6.078 1.00 28.61 618 GLU A N 1
ATOM 4737 C CA . GLU A 1 618 ? 20.199 8.811 6.863 1.00 28.61 618 GLU A CA 1
ATOM 4738 C C . GLU A 1 618 ? 20.508 7.329 6.570 1.00 28.61 618 GLU A C 1
ATOM 4740 O O . GLU A 1 618 ? 20.441 6.483 7.462 1.00 28.61 618 GLU A O 1
ATOM 4745 N N . ASN A 1 619 ? 20.915 6.997 5.336 1.00 28.23 619 ASN A N 1
ATOM 4746 C CA . ASN A 1 619 ? 21.386 5.647 4.997 1.00 28.23 619 ASN A CA 1
ATOM 4747 C C . ASN A 1 619 ? 22.820 5.382 5.491 1.00 28.23 619 ASN A C 1
ATOM 4749 O O . ASN A 1 619 ? 23.162 4.234 5.778 1.00 28.23 619 ASN A O 1
ATOM 4753 N N . ALA A 1 620 ? 23.644 6.426 5.628 1.00 27.62 620 ALA A N 1
ATOM 4754 C CA . ALA A 1 620 ? 24.965 6.344 6.243 1.00 27.62 620 ALA A CA 1
ATOM 4755 C C . ALA A 1 620 ? 24.871 6.173 7.765 1.00 27.62 620 ALA A C 1
ATOM 4757 O O . ALA A 1 620 ? 25.607 5.359 8.309 1.00 27.62 620 ALA A O 1
ATOM 4758 N N . GLN A 1 621 ? 23.909 6.807 8.446 1.00 27.89 621 GLN A N 1
ATOM 4759 C CA . GLN A 1 621 ? 23.746 6.693 9.904 1.00 27.89 621 GLN A CA 1
ATOM 4760 C C . GLN A 1 621 ? 23.428 5.268 10.390 1.00 27.89 621 GLN A C 1
ATOM 4762 O O . GLN A 1 621 ? 23.835 4.885 11.489 1.00 27.89 621 GLN A O 1
ATOM 4767 N N . PHE A 1 622 ? 22.770 4.438 9.572 1.00 25.84 622 PHE A N 1
ATOM 4768 C CA . PHE A 1 622 ? 22.545 3.027 9.922 1.00 25.84 622 PHE A CA 1
ATOM 4769 C C . PHE A 1 622 ? 23.821 2.168 9.795 1.00 25.84 622 PHE A C 1
ATOM 4771 O O . PHE A 1 622 ? 23.914 1.112 10.419 1.00 25.84 622 PHE A O 1
ATOM 4778 N N . ILE A 1 623 ? 24.812 2.629 9.023 1.00 26.66 623 ILE A N 1
ATOM 4779 C CA . ILE A 1 623 ? 26.135 2.000 8.860 1.00 26.66 623 ILE A CA 1
ATOM 4780 C C . ILE A 1 623 ? 27.161 2.619 9.837 1.00 26.66 623 ILE A C 1
ATOM 4782 O O . ILE A 1 623 ? 28.008 1.906 10.371 1.00 26.66 623 ILE A O 1
ATOM 4786 N N . GLU A 1 624 ? 27.041 3.908 10.166 1.00 25.33 624 GLU A N 1
ATOM 4787 C CA . GLU A 1 624 ? 27.907 4.635 11.109 1.00 25.33 624 GLU A CA 1
ATOM 4788 C C . GLU A 1 624 ? 27.655 4.290 12.577 1.00 25.33 624 GLU A C 1
ATOM 4790 O O . GLU A 1 624 ? 28.553 4.442 13.400 1.00 25.33 624 GLU A O 1
ATOM 4795 N N . CYS A 1 625 ? 26.496 3.730 12.939 1.00 24.48 625 CYS A N 1
ATOM 4796 C CA . CYS A 1 625 ? 26.255 3.310 14.326 1.00 24.48 625 CYS A CA 1
ATOM 4797 C C . CYS A 1 625 ? 27.193 2.162 14.790 1.00 24.48 625 CYS A C 1
ATOM 4799 O O . CYS A 1 625 ? 27.214 1.812 15.969 1.00 24.48 625 CYS A O 1
ATOM 4801 N N . VAL A 1 626 ? 28.009 1.596 13.885 1.00 25.50 626 VAL A N 1
ATOM 4802 C CA . VAL A 1 626 ? 29.054 0.597 14.187 1.00 25.50 626 VAL A CA 1
ATOM 4803 C C . VAL A 1 626 ? 30.484 1.113 13.910 1.00 25.50 626 VAL A C 1
ATOM 4805 O O . VAL A 1 626 ? 31.452 0.450 14.284 1.00 25.50 626 VAL A O 1
ATOM 4808 N N . CYS A 1 627 ? 30.671 2.314 13.349 1.00 24.62 627 CYS A N 1
ATOM 4809 C CA . CYS A 1 627 ? 31.999 2.855 13.031 1.00 24.62 627 CYS A CA 1
ATOM 4810 C C . CYS A 1 627 ? 32.140 4.307 13.512 1.00 24.62 627 CYS A C 1
ATOM 4812 O O . CYS A 1 627 ? 31.452 5.205 13.049 1.00 24.62 627 CYS A O 1
ATOM 4814 N N . THR A 1 628 ? 33.048 4.524 14.463 1.00 30.42 628 THR A N 1
ATOM 4815 C CA . THR A 1 628 ? 33.314 5.808 15.127 1.00 30.42 628 THR A CA 1
ATOM 4816 C C . THR A 1 628 ? 33.665 6.928 14.144 1.00 30.42 628 THR A C 1
ATOM 4818 O O . THR A 1 628 ? 34.623 6.795 13.382 1.00 30.42 628 THR A O 1
ATOM 4821 N N . GLY A 1 629 ? 32.928 8.040 14.226 1.00 29.75 629 GLY A N 1
ATOM 4822 C CA . GLY A 1 629 ? 33.168 9.276 13.485 1.00 29.75 629 GLY A CA 1
ATOM 4823 C C . GLY A 1 629 ? 34.308 10.114 14.067 1.00 29.75 629 GLY A C 1
ATOM 4824 O O . GLY A 1 629 ? 34.399 10.300 15.278 1.00 29.75 629 GLY A O 1
ATOM 4825 N N . SER A 1 630 ? 35.185 10.599 13.188 1.00 29.44 630 SER A N 1
ATOM 4826 C CA . SER A 1 630 ? 36.158 11.673 13.429 1.00 29.44 630 SER A CA 1
ATOM 4827 C C . SER A 1 630 ? 36.968 11.878 12.142 1.00 29.44 630 SER A C 1
ATOM 4829 O O . SER A 1 630 ? 38.098 11.416 12.067 1.00 29.44 630 SER A O 1
ATOM 4831 N N . GLU A 1 631 ? 36.392 12.495 11.105 1.00 29.33 631 GLU A N 1
ATOM 4832 C CA . GLU A 1 631 ? 37.180 13.075 9.987 1.00 29.33 631 GLU A CA 1
ATOM 4833 C C . GLU A 1 631 ? 36.334 13.930 9.015 1.00 29.33 631 GLU A C 1
ATOM 4835 O O . GLU A 1 631 ? 36.888 14.653 8.191 1.00 29.33 631 GLU A O 1
ATOM 4840 N N . TYR A 1 632 ? 34.997 13.922 9.117 1.00 28.67 632 TYR A N 1
ATOM 4841 C CA . TYR A 1 632 ? 34.135 14.636 8.161 1.00 28.67 632 TYR A CA 1
ATOM 4842 C C . TYR A 1 632 ? 34.032 16.158 8.403 1.00 28.67 632 TYR A C 1
ATOM 4844 O O . TYR A 1 632 ? 33.800 16.922 7.469 1.00 28.67 632 TYR A O 1
ATOM 4852 N N . THR A 1 633 ? 34.264 16.629 9.632 1.00 30.58 633 THR A N 1
ATOM 4853 C CA . THR A 1 633 ? 34.076 18.039 10.024 1.00 30.58 633 THR A CA 1
ATOM 4854 C C . THR A 1 633 ? 35.209 18.986 9.598 1.00 30.58 633 THR A C 1
ATOM 4856 O O . THR A 1 633 ? 34.986 20.196 9.527 1.00 30.58 633 THR A O 1
ATOM 4859 N N . ASP A 1 634 ? 36.396 18.479 9.243 1.00 27.91 634 ASP A N 1
ATOM 4860 C CA . ASP A 1 634 ? 37.535 19.321 8.824 1.00 27.91 634 ASP A CA 1
ATOM 4861 C C . ASP A 1 634 ? 37.588 19.596 7.307 1.00 27.91 634 ASP A C 1
ATOM 4863 O O . ASP A 1 634 ? 38.185 20.585 6.870 1.00 27.91 634 ASP A O 1
ATOM 4867 N N . LEU A 1 635 ? 36.907 18.790 6.483 1.00 28.94 635 LEU A N 1
ATOM 4868 C CA . LEU A 1 635 ? 36.866 18.964 5.022 1.00 28.94 635 LEU A CA 1
ATOM 4869 C C . LEU A 1 635 ? 35.875 20.048 4.566 1.00 28.94 635 LEU A C 1
ATOM 4871 O O . LEU A 1 635 ? 36.109 20.709 3.551 1.00 28.94 635 LEU A O 1
ATOM 4875 N N . GLU A 1 636 ? 34.816 20.301 5.338 1.00 28.86 636 GLU A N 1
ATOM 4876 C CA . GLU A 1 636 ? 33.839 21.356 5.035 1.00 28.86 636 GLU A CA 1
ATOM 4877 C C . GLU A 1 636 ? 34.431 22.762 5.210 1.00 28.86 636 GLU A C 1
ATOM 4879 O O . GLU A 1 636 ? 34.186 23.646 4.382 1.00 28.86 636 GLU A O 1
ATOM 4884 N N . LYS A 1 637 ? 35.305 22.955 6.208 1.00 29.72 637 LYS A N 1
ATOM 4885 C CA . LYS A 1 637 ? 35.989 24.239 6.441 1.00 29.72 637 LYS A CA 1
ATOM 4886 C C . LYS A 1 637 ? 37.017 24.587 5.363 1.00 29.72 637 LYS A C 1
ATOM 4888 O O . LYS A 1 637 ? 37.182 25.763 5.062 1.00 29.72 637 LYS A O 1
ATOM 4893 N N . HIS A 1 638 ? 37.674 23.601 4.747 1.00 28.89 638 HIS A N 1
ATOM 4894 C CA . HIS A 1 638 ? 38.702 23.851 3.723 1.00 28.89 638 HIS A CA 1
ATOM 4895 C C . HIS A 1 638 ? 38.139 24.089 2.309 1.00 28.89 638 HIS A C 1
ATOM 4897 O O . HIS A 1 638 ? 38.818 24.680 1.469 1.00 28.89 638 HIS A O 1
ATOM 4903 N N . SER A 1 639 ? 36.901 23.665 2.024 1.00 30.88 639 SER A N 1
ATOM 4904 C CA . SER A 1 639 ? 36.295 23.844 0.691 1.00 30.88 639 SER A CA 1
ATOM 4905 C C . SER A 1 639 ? 35.795 25.273 0.433 1.00 30.88 639 SER A C 1
ATOM 4907 O O . SER A 1 639 ? 35.777 25.727 -0.711 1.00 30.88 639 SER A O 1
ATOM 4909 N N . HIS A 1 640 ? 35.473 26.020 1.494 1.00 31.47 640 HIS A N 1
ATOM 4910 C CA . HIS A 1 640 ? 34.983 27.396 1.396 1.00 31.47 640 HIS A CA 1
ATOM 4911 C C . HIS A 1 640 ? 36.076 28.431 1.056 1.00 31.47 640 HIS A C 1
ATOM 4913 O O . HIS A 1 640 ? 35.745 29.531 0.614 1.00 31.47 640 HIS A O 1
ATOM 4919 N N . GLU A 1 641 ? 37.364 28.090 1.202 1.00 30.41 641 GLU A N 1
ATOM 4920 C CA . GLU A 1 641 ? 38.492 28.996 0.911 1.00 30.41 641 GLU A CA 1
ATOM 4921 C C . GLU A 1 641 ? 39.086 28.836 -0.502 1.00 30.41 641 GLU A C 1
ATOM 4923 O O . GLU A 1 641 ? 39.819 29.708 -0.970 1.00 30.41 641 GLU A O 1
ATOM 4928 N N . LEU A 1 642 ? 38.754 27.770 -1.236 1.00 30.80 642 LEU A N 1
ATOM 4929 C CA . LEU A 1 642 ? 39.351 27.465 -2.541 1.00 30.80 642 LEU A CA 1
ATOM 4930 C C . LEU A 1 642 ? 38.271 27.326 -3.617 1.00 30.80 642 LEU A C 1
ATOM 4932 O O . LEU A 1 642 ? 37.943 26.220 -4.035 1.00 30.80 642 LEU A O 1
ATOM 4936 N N . GLY A 1 643 ? 37.740 28.453 -4.097 1.00 31.52 643 GLY A N 1
ATOM 4937 C CA . GLY A 1 643 ? 36.742 28.506 -5.173 1.00 31.52 643 GLY A CA 1
ATOM 4938 C C . GLY A 1 643 ? 37.167 27.774 -6.458 1.00 31.52 643 GLY A C 1
ATOM 4939 O O . GLY A 1 643 ? 37.741 28.375 -7.369 1.00 31.52 643 GLY A O 1
ATOM 4940 N N . ARG A 1 644 ? 36.865 26.474 -6.555 1.00 28.53 644 ARG A N 1
ATOM 4941 C CA . ARG A 1 644 ? 37.067 25.617 -7.733 1.00 28.53 644 ARG A CA 1
ATOM 4942 C C . ARG A 1 644 ? 35.806 24.798 -8.017 1.00 28.53 644 ARG A C 1
ATOM 4944 O O . ARG A 1 644 ? 35.104 24.376 -7.112 1.00 28.53 644 ARG A O 1
ATOM 4951 N N . THR A 1 645 ? 35.528 24.628 -9.304 1.00 28.91 645 THR A N 1
ATOM 4952 C CA . THR A 1 645 ? 34.257 24.200 -9.902 1.00 28.91 645 THR A CA 1
ATOM 4953 C C . THR A 1 645 ? 33.975 22.686 -9.850 1.00 28.91 645 THR A C 1
ATOM 4955 O O . THR A 1 645 ? 34.876 21.854 -9.922 1.00 28.91 645 THR A O 1
ATOM 4958 N N . ASP A 1 646 ? 32.679 22.357 -9.805 1.00 33.50 646 ASP A N 1
ATOM 4959 C CA . ASP A 1 646 ? 32.014 21.099 -9.405 1.00 33.50 646 ASP A CA 1
ATOM 4960 C C . ASP A 1 646 ? 32.260 19.796 -10.207 1.00 33.50 646 ASP A C 1
ATOM 4962 O O . ASP A 1 646 ? 31.673 18.766 -9.879 1.00 33.50 646 ASP A O 1
ATOM 4966 N N . LEU A 1 647 ? 33.094 19.756 -11.254 1.00 26.61 647 LEU A N 1
ATOM 4967 C CA . LEU A 1 647 ? 33.158 18.563 -12.130 1.00 26.61 647 LEU A CA 1
ATOM 4968 C C . LEU A 1 647 ? 34.122 17.451 -11.668 1.00 26.61 647 LEU A C 1
ATOM 4970 O O . LEU A 1 647 ? 34.011 16.312 -12.123 1.00 26.61 647 LEU A O 1
ATOM 4974 N N . THR A 1 648 ? 35.072 17.747 -10.784 1.00 29.02 648 THR A N 1
ATOM 4975 C CA . THR A 1 648 ? 36.135 16.808 -10.373 1.00 29.02 648 THR A CA 1
ATOM 4976 C C . THR A 1 648 ? 35.775 15.955 -9.157 1.00 29.02 648 THR A C 1
ATOM 4978 O O . THR A 1 648 ? 36.309 14.857 -9.014 1.00 29.02 648 THR A O 1
ATOM 4981 N N . VAL A 1 649 ? 34.834 16.396 -8.319 1.00 32.03 649 VAL A N 1
ATOM 4982 C CA . VAL A 1 649 ? 34.429 15.684 -7.090 1.00 32.03 649 VAL A CA 1
ATOM 4983 C C . VAL A 1 649 ? 33.497 14.505 -7.405 1.00 32.03 649 VAL A C 1
ATOM 4985 O O . VAL A 1 649 ? 33.609 13.432 -6.813 1.00 32.03 649 VAL A O 1
ATOM 4988 N N . SER A 1 650 ? 32.629 14.641 -8.413 1.00 27.34 650 SER A N 1
ATOM 4989 C CA . SER A 1 650 ? 31.651 13.603 -8.780 1.00 27.34 650 SER A CA 1
ATOM 4990 C C . SER A 1 650 ? 32.280 12.380 -9.461 1.00 27.34 650 SER A C 1
ATOM 4992 O O . SER A 1 650 ? 31.787 11.265 -9.304 1.00 27.34 650 SER A O 1
ATOM 4994 N N . ALA A 1 651 ? 33.373 12.574 -10.207 1.00 27.45 651 ALA A N 1
ATOM 4995 C CA . ALA A 1 651 ? 34.130 11.482 -10.826 1.00 27.45 651 ALA A CA 1
ATOM 4996 C C . ALA A 1 651 ? 34.948 10.685 -9.794 1.00 27.45 651 ALA A C 1
ATOM 4998 O O . ALA A 1 651 ? 35.213 9.503 -10.000 1.00 27.45 651 ALA A O 1
ATOM 4999 N N . TRP A 1 652 ? 35.302 11.320 -8.673 1.00 29.47 652 TRP A N 1
ATOM 5000 C CA . TRP A 1 652 ? 36.068 10.712 -7.587 1.00 29.47 652 TRP A CA 1
ATOM 5001 C C . TRP A 1 652 ? 35.195 9.788 -6.720 1.00 29.47 652 TRP A C 1
ATOM 5003 O O . TRP A 1 652 ? 35.565 8.640 -6.488 1.00 29.47 652 TRP A O 1
ATOM 5013 N N . LEU A 1 653 ? 33.979 10.224 -6.359 1.00 27.91 653 LEU A N 1
ATOM 5014 C CA . LEU A 1 653 ? 33.018 9.400 -5.603 1.00 27.91 653 LEU A CA 1
ATOM 5015 C C . LEU A 1 653 ? 32.497 8.178 -6.383 1.00 27.91 653 LEU A C 1
ATOM 5017 O O . LEU A 1 653 ? 32.177 7.151 -5.788 1.00 27.91 653 LEU A O 1
ATOM 5021 N N . PHE A 1 654 ? 32.402 8.265 -7.714 1.00 27.36 654 PHE A N 1
ATOM 5022 C CA . PHE A 1 654 ? 31.880 7.165 -8.536 1.00 27.36 654 PHE A CA 1
ATOM 5023 C C . PHE A 1 654 ? 32.843 5.966 -8.613 1.00 27.36 654 PHE A C 1
ATOM 5025 O O . PHE A 1 654 ? 32.400 4.846 -8.861 1.00 27.36 654 PHE A O 1
ATOM 5032 N N . LEU A 1 655 ? 34.146 6.177 -8.386 1.00 27.81 655 LEU A N 1
ATOM 5033 C CA . LEU A 1 655 ? 35.159 5.120 -8.473 1.00 27.81 655 LEU A CA 1
ATOM 5034 C C . LEU A 1 655 ? 35.348 4.348 -7.153 1.00 27.81 655 LEU A C 1
ATOM 5036 O O . LEU A 1 655 ? 35.665 3.162 -7.194 1.00 27.81 655 LEU A O 1
ATOM 5040 N N . GLU A 1 656 ? 35.123 4.980 -5.994 1.00 29.23 656 GLU A N 1
ATOM 5041 C CA . GLU A 1 656 ? 35.265 4.329 -4.678 1.00 29.23 656 GLU A CA 1
ATOM 5042 C C . GLU A 1 656 ? 34.151 3.318 -4.381 1.00 29.23 656 GLU A C 1
ATOM 5044 O O . GLU A 1 656 ? 34.412 2.247 -3.838 1.00 29.23 656 GLU A O 1
ATOM 5049 N N . VAL A 1 657 ? 32.913 3.617 -4.782 1.00 29.88 657 VAL A N 1
ATOM 5050 C CA . VAL A 1 657 ? 31.751 2.765 -4.472 1.00 29.88 657 VAL A CA 1
ATOM 5051 C C . VAL A 1 657 ? 31.706 1.504 -5.349 1.00 29.88 657 VAL A C 1
ATOM 5053 O O . VAL A 1 657 ? 31.132 0.491 -4.956 1.00 29.88 657 VAL A O 1
ATOM 5056 N N . VAL A 1 658 ? 32.332 1.531 -6.530 1.00 25.83 658 VAL A N 1
ATOM 5057 C CA . VAL A 1 658 ? 32.267 0.433 -7.514 1.00 25.83 658 VAL A CA 1
ATOM 5058 C C . VAL A 1 658 ? 33.347 -0.641 -7.286 1.00 25.83 658 VAL A C 1
ATOM 5060 O O . VAL A 1 658 ? 33.202 -1.746 -7.804 1.00 25.83 658 VAL A O 1
ATOM 5063 N N . LEU A 1 659 ? 34.397 -0.373 -6.495 1.00 26.14 659 LEU A N 1
ATOM 5064 C CA . LEU A 1 659 ? 35.578 -1.254 -6.395 1.00 26.14 659 LEU A CA 1
ATOM 5065 C C . LEU A 1 659 ? 35.873 -1.886 -5.018 1.00 26.14 659 LEU A C 1
ATOM 5067 O O . LEU A 1 659 ? 36.907 -2.526 -4.887 1.00 26.14 659 LEU A O 1
ATOM 5071 N N . GLY A 1 660 ? 34.954 -1.815 -4.049 1.00 25.52 660 GLY A N 1
ATOM 5072 C CA . GLY A 1 660 ? 34.862 -2.750 -2.911 1.00 25.52 660 GLY A CA 1
ATOM 5073 C C . GLY A 1 660 ? 35.956 -2.717 -1.823 1.00 25.52 660 GLY A C 1
ATOM 5074 O O . GLY A 1 660 ? 37.152 -2.641 -2.079 1.00 25.52 660 GLY A O 1
ATOM 5075 N N . SER A 1 661 ? 35.526 -2.895 -0.571 1.00 27.69 661 SER A N 1
ATOM 5076 C CA . SER A 1 661 ? 36.333 -3.494 0.499 1.00 27.69 661 SER A CA 1
ATOM 5077 C C . SER A 1 661 ? 35.407 -4.264 1.438 1.00 27.69 661 SER A C 1
ATOM 5079 O O . SER A 1 661 ? 34.581 -3.679 2.136 1.00 27.69 661 SER A O 1
ATOM 5081 N N . ALA A 1 662 ? 35.533 -5.588 1.420 1.00 26.44 662 ALA A N 1
ATOM 5082 C CA . ALA A 1 662 ? 35.153 -6.440 2.532 1.00 26.44 662 ALA A CA 1
ATOM 5083 C C . ALA A 1 662 ? 36.419 -6.624 3.374 1.00 26.44 662 ALA A C 1
ATOM 5085 O O . ALA A 1 662 ? 37.376 -7.244 2.916 1.00 26.44 662 ALA A O 1
ATOM 5086 N N . SER A 1 663 ? 36.445 -6.060 4.578 1.00 26.62 663 SER A N 1
ATOM 5087 C CA . SER A 1 663 ? 37.513 -6.299 5.547 1.00 26.62 663 SER A CA 1
ATOM 5088 C C . SER A 1 663 ? 36.975 -7.144 6.697 1.00 26.62 663 SER A C 1
ATOM 5090 O O . SER A 1 663 ? 36.053 -6.728 7.401 1.00 26.62 663 SER A O 1
ATOM 5092 N N . GLU A 1 664 ? 37.569 -8.319 6.899 1.00 23.27 664 GLU A N 1
ATOM 5093 C CA . GLU A 1 664 ? 37.457 -9.085 8.139 1.00 23.27 664 GLU A CA 1
ATOM 5094 C C . GLU A 1 664 ? 37.983 -8.242 9.311 1.00 23.27 664 GLU A C 1
ATOM 5096 O O . GLU A 1 664 ? 39.170 -7.926 9.391 1.00 23.27 664 GLU A O 1
ATOM 5101 N N . PHE A 1 665 ? 37.102 -7.873 10.242 1.00 23.58 665 PHE A N 1
ATOM 5102 C CA . PHE A 1 665 ? 37.491 -7.244 11.501 1.00 23.58 665 PHE A CA 1
ATOM 5103 C C . PHE A 1 665 ? 37.693 -8.318 12.575 1.00 23.58 665 PHE A C 1
ATOM 5105 O O . PHE A 1 665 ? 36.736 -8.811 13.170 1.00 23.58 665 PHE A O 1
ATOM 5112 N N . SER A 1 666 ? 38.951 -8.655 12.859 1.00 19.62 666 SER A N 1
ATOM 5113 C CA . SER A 1 666 ? 39.327 -9.364 14.085 1.00 19.62 666 SER A CA 1
ATOM 5114 C C . SER A 1 666 ? 39.662 -8.335 15.165 1.00 19.62 666 SER A C 1
ATOM 5116 O O . SER A 1 666 ? 40.722 -7.711 15.145 1.00 19.62 666 SER A O 1
ATOM 5118 N N . PHE A 1 667 ? 38.739 -8.117 16.102 1.00 23.55 667 PHE A N 1
ATOM 5119 C CA . PHE A 1 667 ? 38.946 -7.228 17.244 1.00 23.55 667 PHE A CA 1
ATOM 5120 C C . PHE A 1 667 ? 39.323 -8.036 18.494 1.00 23.55 667 PHE A C 1
ATOM 5122 O O . PHE A 1 667 ? 38.500 -8.748 19.066 1.00 23.55 667 PHE A O 1
ATOM 5129 N N . ARG A 1 668 ? 40.556 -7.863 18.986 1.00 24.53 668 ARG A N 1
ATOM 5130 C CA . ARG A 1 668 ? 40.900 -8.087 20.402 1.00 24.53 668 ARG A CA 1
ATOM 5131 C C . ARG A 1 668 ? 40.843 -6.734 21.115 1.00 24.53 668 ARG A C 1
ATOM 5133 O O . ARG A 1 668 ? 41.757 -5.931 20.964 1.00 24.53 668 ARG A O 1
ATOM 5140 N N . ILE A 1 669 ? 39.777 -6.476 21.878 1.00 27.81 669 ILE A N 1
ATOM 5141 C CA . ILE A 1 669 ? 39.583 -5.232 22.653 1.00 27.81 669 ILE A CA 1
ATOM 5142 C C . ILE A 1 669 ? 39.537 -5.557 24.161 1.00 27.81 669 ILE A C 1
ATOM 5144 O O . ILE A 1 669 ? 38.863 -6.517 24.542 1.00 27.81 669 ILE A O 1
ATOM 5148 N N . PRO A 1 670 ? 40.188 -4.774 25.050 1.00 32.84 670 PRO A N 1
ATOM 5149 C CA . PRO A 1 670 ? 40.074 -4.943 26.501 1.00 32.84 670 PRO A CA 1
ATOM 5150 C C . PRO A 1 670 ? 38.668 -4.576 27.020 1.00 32.84 670 PRO A C 1
ATOM 5152 O O . PRO A 1 670 ? 38.099 -3.537 26.692 1.00 32.84 670 PRO A O 1
ATOM 5155 N N . SER A 1 671 ? 38.118 -5.423 27.887 1.00 43.78 671 SER A N 1
ATOM 5156 C CA . SER A 1 671 ? 36.683 -5.666 28.118 1.00 43.78 671 SER A CA 1
ATOM 5157 C C . SER A 1 671 ? 35.901 -4.683 29.019 1.00 43.78 671 SER A C 1
ATOM 5159 O O . SER A 1 671 ? 34.717 -4.920 29.278 1.00 43.78 671 SER A O 1
ATOM 5161 N N . GLY A 1 672 ? 36.506 -3.584 29.492 1.00 39.03 672 GLY A N 1
ATOM 5162 C CA . GLY A 1 672 ? 35.906 -2.699 30.511 1.00 39.03 672 GLY A CA 1
ATOM 5163 C C . GLY A 1 672 ? 35.326 -1.367 30.011 1.00 39.03 672 GLY A C 1
ATOM 5164 O O . GLY A 1 672 ? 34.201 -1.016 30.360 1.00 39.03 672 GLY A O 1
ATOM 5165 N N . ARG A 1 673 ? 36.071 -0.625 29.180 1.00 46.06 673 ARG A N 1
ATOM 5166 C CA . ARG A 1 673 ? 35.770 0.781 28.820 1.00 46.06 673 ARG A CA 1
ATOM 5167 C C . ARG A 1 673 ? 34.652 0.931 27.786 1.00 46.06 673 ARG A C 1
ATOM 5169 O O . ARG A 1 673 ? 33.776 1.777 27.935 1.00 46.06 673 ARG A O 1
ATOM 5176 N N . CYS A 1 674 ? 34.600 0.020 26.812 1.00 45.88 674 CYS A N 1
ATOM 5177 C CA . CYS A 1 674 ? 33.541 -0.022 25.799 1.00 45.88 674 CYS A CA 1
ATOM 5178 C C . CYS A 1 674 ? 32.146 -0.214 26.428 1.00 45.88 674 CYS A C 1
ATOM 5180 O O . CYS A 1 674 ? 31.172 0.364 25.961 1.00 45.88 674 CYS A O 1
ATOM 5182 N N . ARG A 1 675 ? 32.044 -0.923 27.566 1.00 42.41 675 ARG A N 1
ATOM 5183 C CA . ARG A 1 675 ? 30.764 -1.116 28.268 1.00 42.41 675 ARG A CA 1
ATOM 5184 C C . ARG A 1 675 ? 30.169 0.182 28.810 1.00 42.41 675 ARG A C 1
ATOM 5186 O O . ARG A 1 675 ? 28.955 0.235 28.944 1.00 42.41 675 ARG A O 1
ATOM 5193 N N . ARG A 1 676 ? 30.982 1.193 29.145 1.00 48.56 676 ARG A N 1
ATOM 5194 C CA . ARG A 1 676 ? 30.496 2.468 29.699 1.00 48.56 676 ARG A CA 1
ATOM 5195 C C . ARG A 1 676 ? 30.012 3.402 28.589 1.00 48.56 676 ARG A C 1
ATOM 5197 O O . ARG A 1 676 ? 28.893 3.878 28.679 1.00 48.56 676 ARG A O 1
ATOM 5204 N N . ALA A 1 677 ? 30.775 3.542 27.503 1.00 42.09 677 ALA A N 1
ATOM 5205 C CA . ALA A 1 677 ? 30.347 4.298 26.322 1.00 42.09 677 ALA A CA 1
ATOM 5206 C C . ALA A 1 677 ? 29.097 3.682 25.667 1.00 42.09 677 ALA A C 1
ATOM 5208 O O . ALA A 1 677 ? 28.113 4.377 25.445 1.00 42.09 677 ALA A O 1
ATOM 5209 N N . VAL A 1 678 ? 29.076 2.356 25.472 1.00 45.56 678 VAL A N 1
ATOM 5210 C CA . VAL A 1 678 ? 27.892 1.642 24.961 1.00 45.56 678 VAL A CA 1
ATOM 5211 C C . VAL A 1 678 ? 26.714 1.762 25.928 1.00 45.56 678 VAL A C 1
ATOM 5213 O O . VAL A 1 678 ? 25.588 1.938 25.480 1.00 45.56 678 VAL A O 1
ATOM 5216 N N . ARG A 1 679 ? 26.944 1.719 27.249 1.00 46.62 679 ARG A N 1
ATOM 5217 C CA . ARG A 1 679 ? 25.893 1.984 28.242 1.00 46.62 679 ARG A CA 1
ATOM 5218 C C . ARG A 1 679 ? 25.350 3.405 28.108 1.00 46.62 679 ARG A C 1
ATOM 5220 O O . ARG A 1 679 ? 24.140 3.535 28.061 1.00 46.62 679 ARG A O 1
ATOM 5227 N N . ASN A 1 680 ? 26.196 4.423 27.967 1.00 46.66 680 ASN A N 1
ATOM 5228 C CA . ASN A 1 680 ? 25.755 5.810 27.798 1.00 46.66 680 ASN A CA 1
ATOM 5229 C C . ASN A 1 680 ? 24.954 5.993 26.494 1.00 46.66 680 ASN A C 1
ATOM 5231 O O . ASN A 1 680 ? 23.914 6.645 26.510 1.00 46.66 680 ASN A O 1
ATOM 5235 N N . SER A 1 681 ? 25.363 5.359 25.387 1.00 43.38 681 SER A N 1
ATOM 5236 C CA . SER A 1 681 ? 24.603 5.368 24.125 1.00 43.38 681 SER A CA 1
ATOM 5237 C C . SER A 1 681 ? 23.269 4.620 24.233 1.00 43.38 681 SER A C 1
ATOM 5239 O O . SER A 1 681 ? 22.249 5.091 23.732 1.00 43.38 681 SER A O 1
ATOM 5241 N N . ILE A 1 682 ? 23.251 3.468 24.911 1.00 45.94 682 ILE A N 1
ATOM 5242 C CA . ILE A 1 682 ? 22.032 2.691 25.166 1.00 45.94 682 ILE A CA 1
ATOM 5243 C C . ILE A 1 682 ? 21.089 3.469 26.092 1.00 45.94 682 ILE A C 1
ATOM 5245 O O . ILE A 1 682 ? 19.900 3.572 25.797 1.00 45.94 682 ILE A O 1
ATOM 5249 N N . ASP A 1 683 ? 21.598 4.052 27.173 1.00 46.16 683 ASP A N 1
ATOM 5250 C CA . ASP A 1 683 ? 20.827 4.848 28.127 1.00 46.16 683 ASP A CA 1
ATOM 5251 C C . ASP A 1 683 ? 20.277 6.119 27.464 1.00 46.16 683 ASP A C 1
ATOM 5253 O O . ASP A 1 683 ? 19.119 6.455 27.701 1.00 46.16 683 ASP A O 1
ATOM 5257 N N . ALA A 1 684 ? 21.026 6.757 26.556 1.00 45.00 684 ALA A N 1
ATOM 5258 C CA . ALA A 1 684 ? 20.524 7.844 25.715 1.00 45.00 684 ALA A CA 1
ATOM 5259 C C . ALA A 1 684 ? 19.385 7.367 24.794 1.00 45.00 684 ALA A C 1
ATOM 5261 O O . ALA A 1 684 ? 18.310 7.964 24.805 1.00 45.00 684 ALA A O 1
ATOM 5262 N N . MET A 1 685 ? 19.541 6.238 24.084 1.00 37.53 685 MET A N 1
ATOM 5263 C CA . MET A 1 685 ? 18.456 5.658 23.270 1.00 37.53 685 MET A CA 1
ATOM 5264 C C . MET A 1 685 ? 17.206 5.323 24.104 1.00 37.53 685 MET A C 1
ATOM 5266 O O . MET A 1 685 ? 16.078 5.534 23.645 1.00 37.53 685 MET A O 1
ATOM 5270 N N . TYR A 1 686 ? 17.376 4.803 25.325 1.00 39.72 686 TYR A N 1
ATOM 5271 C CA . TYR A 1 686 ? 16.265 4.479 26.226 1.00 39.72 686 TYR A CA 1
ATOM 5272 C C . TYR A 1 686 ? 15.621 5.726 26.842 1.00 39.72 686 TYR A C 1
ATOM 5274 O O . TYR A 1 686 ? 14.395 5.759 26.950 1.00 39.72 686 TYR A O 1
ATOM 5282 N N . ALA A 1 687 ? 16.393 6.753 27.201 1.00 40.38 687 ALA A N 1
ATOM 5283 C CA . ALA A 1 687 ? 15.884 8.029 27.704 1.00 40.38 687 ALA A CA 1
ATOM 5284 C C . ALA A 1 687 ? 15.066 8.762 26.632 1.00 40.38 687 ALA A C 1
ATOM 5286 O O . ALA A 1 687 ? 13.966 9.241 26.912 1.00 40.38 687 ALA A O 1
ATOM 5287 N N . THR A 1 688 ? 15.536 8.748 25.382 1.00 37.34 688 THR A N 1
ATOM 5288 C CA . THR A 1 688 ? 14.787 9.249 24.228 1.00 37.34 688 THR A CA 1
ATOM 5289 C C . THR A 1 688 ? 13.468 8.481 24.064 1.00 37.34 688 THR A C 1
ATOM 5291 O O . THR A 1 688 ? 12.409 9.099 23.995 1.00 37.34 688 THR A O 1
ATOM 5294 N N . LYS A 1 689 ? 13.476 7.140 24.128 1.00 29.89 689 LYS A N 1
ATOM 5295 C CA . LYS A 1 689 ? 12.247 6.315 24.072 1.00 29.89 689 LYS A CA 1
ATOM 5296 C C . LYS A 1 689 ? 11.275 6.538 25.239 1.00 29.89 689 LYS A C 1
ATOM 5298 O O . LYS A 1 689 ? 10.067 6.465 25.030 1.00 29.89 689 LYS A O 1
ATOM 5303 N N . LEU A 1 690 ? 11.774 6.780 26.452 1.00 30.45 690 LEU A N 1
ATOM 5304 C CA . LEU A 1 690 ? 10.951 7.032 27.643 1.00 30.45 690 LEU A CA 1
ATOM 5305 C C . LEU A 1 690 ? 10.273 8.408 27.589 1.00 30.45 690 LEU A C 1
ATOM 5307 O O . LEU A 1 690 ? 9.103 8.510 27.958 1.00 30.45 690 LEU A O 1
ATOM 5311 N N . ASN A 1 691 ? 10.945 9.424 27.037 1.00 33.41 691 ASN A N 1
ATOM 5312 C CA . ASN A 1 691 ? 10.336 10.731 26.766 1.00 33.41 691 ASN A CA 1
ATOM 5313 C C . ASN A 1 691 ? 9.287 10.682 25.641 1.00 33.41 691 ASN A C 1
ATOM 5315 O O . ASN A 1 691 ? 8.346 11.469 25.655 1.00 33.41 691 ASN A O 1
ATOM 5319 N N . PHE A 1 692 ? 9.379 9.718 24.718 1.00 35.00 692 PHE A N 1
ATOM 5320 C CA . PHE A 1 692 ? 8.343 9.474 23.706 1.00 35.00 692 PHE A CA 1
ATOM 5321 C C . PHE A 1 692 ? 7.093 8.743 24.239 1.00 35.00 692 PHE A C 1
ATOM 5323 O O . PHE A 1 692 ? 6.101 8.652 23.517 1.00 35.00 692 PHE A O 1
ATOM 5330 N N . ALA A 1 693 ? 7.104 8.218 25.474 1.00 28.62 693 ALA A N 1
ATOM 5331 C CA . ALA A 1 693 ? 6.068 7.296 25.958 1.00 28.62 693 ALA A CA 1
ATOM 5332 C C . ALA A 1 693 ? 5.257 7.764 27.183 1.00 28.62 693 ALA A C 1
ATOM 5334 O O . ALA A 1 693 ? 4.335 7.049 27.582 1.00 28.62 693 ALA A O 1
ATOM 5335 N N . GLN A 1 694 ? 5.541 8.923 27.790 1.00 25.00 694 GLN A N 1
ATOM 5336 C CA . GLN A 1 694 ? 4.781 9.388 28.960 1.00 25.00 694 GLN A CA 1
ATOM 5337 C C . GLN A 1 694 ? 3.919 10.627 28.672 1.00 25.00 694 GLN A C 1
ATOM 5339 O O . GLN A 1 694 ? 4.460 11.712 28.462 1.00 25.00 694 GLN A O 1
ATOM 5344 N N . PRO A 1 695 ? 2.575 10.521 28.719 1.00 29.50 695 PRO A N 1
ATOM 5345 C CA . PRO A 1 695 ? 1.726 11.697 28.845 1.00 29.50 695 PRO A CA 1
ATOM 5346 C C . PRO A 1 695 ? 1.877 12.313 30.252 1.00 29.50 695 PRO A C 1
ATOM 5348 O O . PRO A 1 695 ? 2.017 11.576 31.235 1.00 29.50 695 PRO A O 1
ATOM 5351 N N . PRO A 1 696 ? 1.812 13.648 30.395 1.00 28.55 696 PRO A N 1
ATOM 5352 C CA . PRO A 1 696 ? 1.889 14.301 31.696 1.00 28.55 696 PRO A CA 1
ATOM 5353 C C . PRO A 1 696 ? 0.614 13.992 32.494 1.00 28.55 696 PRO A C 1
ATOM 5355 O O . PRO A 1 696 ? -0.460 14.488 32.164 1.00 28.55 696 PRO A O 1
ATOM 5358 N N . GLY A 1 697 ? 0.705 13.151 33.532 1.00 32.19 697 GLY A N 1
ATOM 5359 C CA . GLY A 1 697 ? -0.431 12.939 34.442 1.00 32.19 697 GLY A CA 1
ATOM 5360 C C . GLY A 1 697 ? -0.516 11.636 35.237 1.00 32.19 697 GLY A C 1
ATOM 5361 O O . GLY A 1 697 ? -1.440 11.512 36.035 1.00 32.19 697 GLY A O 1
ATOM 5362 N N . ILE A 1 698 ? 0.398 10.670 35.090 1.00 29.38 698 ILE A N 1
ATOM 5363 C CA . ILE A 1 698 ? 0.369 9.438 35.905 1.00 29.38 698 ILE A CA 1
ATOM 5364 C C . ILE A 1 698 ? 1.700 9.270 36.640 1.00 29.38 698 ILE A C 1
ATOM 5366 O O . ILE A 1 698 ? 2.548 8.462 36.280 1.00 29.38 698 ILE A O 1
ATOM 5370 N N . ALA A 1 699 ? 1.869 10.044 37.711 1.00 30.94 699 ALA A N 1
ATOM 5371 C CA . ALA A 1 699 ? 2.798 9.704 38.780 1.00 30.94 699 ALA A CA 1
ATOM 5372 C C . ALA A 1 699 ? 2.089 8.716 39.721 1.00 30.94 699 ALA A C 1
ATOM 5374 O O . ALA A 1 699 ? 1.436 9.114 40.682 1.00 30.94 699 ALA A O 1
ATOM 5375 N N . ALA A 1 700 ? 2.168 7.421 39.417 1.00 27.44 700 ALA A N 1
ATOM 5376 C CA . ALA A 1 700 ? 1.767 6.364 40.340 1.00 27.44 700 ALA A CA 1
ATOM 5377 C C . ALA A 1 700 ? 2.850 5.282 40.361 1.00 27.44 700 ALA A C 1
ATOM 5379 O O . ALA A 1 700 ? 3.201 4.704 39.335 1.00 27.44 700 ALA A O 1
ATOM 5380 N N . ALA A 1 701 ? 3.408 5.081 41.552 1.00 32.12 701 ALA A N 1
ATOM 5381 C CA . ALA A 1 701 ? 4.560 4.249 41.849 1.00 32.12 701 ALA A CA 1
ATOM 5382 C C . ALA A 1 701 ? 4.404 2.795 41.365 1.00 32.12 701 ALA A C 1
ATOM 5384 O O . ALA A 1 701 ? 3.542 2.059 41.842 1.00 32.12 701 ALA A O 1
ATOM 5385 N N . LEU A 1 702 ? 5.312 2.364 40.489 1.00 25.73 702 LEU A N 1
ATOM 5386 C CA . LEU A 1 702 ? 5.685 0.961 40.314 1.00 25.73 702 LEU A CA 1
ATOM 5387 C C . LEU A 1 702 ? 7.168 0.831 40.710 1.00 25.73 702 LEU A C 1
ATOM 5389 O O . LEU A 1 702 ? 7.965 1.671 40.285 1.00 25.73 702 LEU A O 1
ATOM 5393 N N . PRO A 1 703 ? 7.567 -0.151 41.544 1.00 26.95 703 PRO A N 1
ATOM 5394 C CA . PRO A 1 703 ? 8.934 -0.229 42.051 1.00 26.95 703 PRO A CA 1
ATOM 5395 C C . PRO A 1 703 ? 9.898 -0.628 40.927 1.00 26.95 703 PRO A C 1
ATOM 5397 O O . PRO A 1 703 ? 9.864 -1.753 40.434 1.00 26.95 703 PRO A O 1
ATOM 5400 N N . ALA A 1 704 ? 10.775 0.299 40.543 1.00 33.00 704 ALA A N 1
ATOM 5401 C CA . ALA A 1 704 ? 11.703 0.177 39.418 1.00 33.00 704 ALA A CA 1
ATOM 5402 C C . ALA A 1 704 ? 12.956 -0.692 39.684 1.00 33.00 704 ALA A C 1
ATOM 5404 O O . ALA A 1 704 ? 13.821 -0.782 38.815 1.00 33.00 704 ALA A O 1
ATOM 5405 N N . ASP A 1 705 ? 13.054 -1.378 40.829 1.00 33.31 705 ASP A N 1
ATOM 5406 C CA . ASP A 1 705 ? 14.339 -1.918 41.310 1.00 33.31 705 ASP A CA 1
ATOM 5407 C C . ASP A 1 705 ? 14.504 -3.449 41.278 1.00 33.31 705 ASP A C 1
ATOM 5409 O O . ASP A 1 705 ? 15.500 -3.962 41.785 1.00 33.31 705 ASP A O 1
ATOM 5413 N N . ARG A 1 706 ? 13.599 -4.226 40.657 1.00 29.44 706 ARG A N 1
ATOM 5414 C CA . ARG A 1 706 ? 13.780 -5.700 40.569 1.00 29.44 706 ARG A CA 1
ATOM 5415 C C . ARG A 1 706 ? 13.837 -6.320 39.172 1.00 29.44 706 ARG A C 1
ATOM 5417 O O . ARG A 1 706 ? 14.460 -7.367 39.031 1.00 29.44 706 ARG A O 1
ATOM 5424 N N . GLU A 1 707 ? 13.309 -5.684 38.127 1.00 31.91 707 GLU A N 1
ATOM 5425 C CA . GLU A 1 707 ? 13.338 -6.270 36.768 1.00 31.91 707 GLU A CA 1
ATOM 5426 C C . GLU A 1 707 ? 14.577 -5.887 35.939 1.00 31.91 707 GLU A C 1
ATOM 5428 O O . GLU A 1 707 ? 14.994 -6.658 35.073 1.00 31.91 707 GLU A O 1
ATOM 5433 N N . ARG A 1 708 ? 15.251 -4.765 36.247 1.00 34.75 708 ARG A N 1
ATOM 5434 C CA . ARG A 1 708 ? 16.502 -4.361 35.565 1.00 34.75 708 ARG A CA 1
ATOM 5435 C C . ARG A 1 708 ? 17.670 -5.323 35.815 1.00 34.75 708 ARG A C 1
ATOM 5437 O O . ARG A 1 708 ? 18.550 -5.450 34.969 1.00 34.75 708 ARG A O 1
ATOM 5444 N N . ILE A 1 709 ? 17.667 -6.018 36.952 1.00 33.72 709 ILE A N 1
ATOM 5445 C CA . ILE A 1 709 ? 18.748 -6.934 37.344 1.00 33.72 709 ILE A CA 1
ATOM 5446 C C . ILE A 1 709 ? 18.605 -8.292 36.631 1.00 33.72 709 ILE A C 1
ATOM 5448 O O . ILE A 1 709 ? 19.605 -8.904 36.267 1.00 33.72 709 ILE A O 1
ATOM 5452 N N . HIS A 1 710 ? 17.380 -8.732 36.322 1.00 29.72 710 HIS A N 1
ATOM 5453 C CA . HIS A 1 710 ? 17.143 -10.092 35.828 1.00 29.72 710 HIS A CA 1
ATOM 5454 C C . HIS A 1 710 ? 17.540 -10.293 34.354 1.00 29.72 710 HIS A C 1
ATOM 5456 O O . HIS A 1 710 ? 18.145 -11.303 34.006 1.00 29.72 710 HIS A O 1
ATOM 5462 N N . ILE A 1 711 ? 17.296 -9.306 33.483 1.00 35.03 711 ILE A N 1
ATOM 5463 C CA . ILE A 1 711 ? 17.711 -9.375 32.066 1.00 35.03 711 ILE A CA 1
ATOM 5464 C C . ILE A 1 711 ? 19.239 -9.264 31.935 1.00 35.03 711 ILE A C 1
ATOM 5466 O O . ILE A 1 711 ? 19.847 -9.930 31.095 1.00 35.03 711 ILE A O 1
ATOM 5470 N N . TYR A 1 712 ? 19.871 -8.472 32.804 1.00 33.06 712 TYR A N 1
ATOM 5471 C CA . TYR A 1 712 ? 21.323 -8.320 32.832 1.00 33.06 712 TYR A CA 1
ATOM 5472 C C . TYR A 1 712 ? 22.025 -9.600 33.319 1.00 33.06 712 TYR A C 1
ATOM 5474 O O . TYR A 1 712 ? 23.040 -9.991 32.745 1.00 33.06 712 TYR A O 1
ATOM 5482 N N . GLU A 1 713 ? 21.466 -10.310 34.307 1.00 32.78 713 GLU A N 1
ATOM 5483 C CA . GLU A 1 713 ? 21.990 -11.614 34.744 1.00 32.78 713 GLU A CA 1
ATOM 5484 C C . GLU A 1 713 ? 21.785 -12.731 33.707 1.00 32.78 713 GLU A C 1
ATOM 5486 O O . GLU A 1 713 ? 22.670 -13.572 33.545 1.00 32.78 713 GLU A O 1
ATOM 5491 N N . ILE A 1 714 ? 20.692 -12.705 32.935 1.00 36.47 714 ILE A N 1
ATOM 5492 C CA . ILE A 1 714 ? 20.453 -13.657 31.832 1.00 36.47 714 ILE A CA 1
ATOM 5493 C C . ILE A 1 714 ? 21.456 -13.456 30.683 1.00 36.47 714 ILE A C 1
ATOM 5495 O O . ILE A 1 714 ? 21.918 -14.426 30.079 1.00 36.47 714 ILE A O 1
ATOM 5499 N N . LEU A 1 715 ? 21.821 -12.207 30.377 1.00 32.44 715 LEU A N 1
ATOM 5500 C CA . LEU A 1 715 ? 22.836 -11.897 29.362 1.00 32.44 715 LEU A CA 1
ATOM 5501 C C . LEU A 1 715 ? 24.256 -12.209 29.854 1.00 32.44 715 LEU A C 1
ATOM 5503 O O . LEU A 1 715 ? 25.086 -12.676 29.073 1.00 32.44 715 LEU A O 1
ATOM 5507 N N . LYS A 1 716 ? 24.519 -12.024 31.152 1.00 30.83 716 LYS A N 1
ATOM 5508 C CA . LYS A 1 716 ? 25.799 -12.368 31.782 1.00 30.83 716 LYS A CA 1
ATOM 5509 C C . LYS A 1 716 ? 26.022 -13.885 31.833 1.00 30.83 716 LYS A C 1
ATOM 5511 O O . LYS A 1 716 ? 27.097 -14.341 31.458 1.00 30.83 716 LYS A O 1
ATOM 5516 N N . SER A 1 717 ? 24.999 -14.674 32.179 1.00 31.36 717 SER A N 1
ATOM 5517 C CA . SER A 1 717 ? 25.120 -16.140 32.246 1.00 31.36 717 SER A CA 1
ATOM 5518 C C . SER A 1 717 ? 25.318 -16.803 30.878 1.00 31.36 717 SER A C 1
ATOM 5520 O O . SER A 1 717 ? 25.983 -17.831 30.791 1.00 31.36 717 SER A O 1
ATOM 5522 N N . LYS A 1 718 ? 24.806 -16.202 29.793 1.00 34.09 718 LYS A N 1
ATOM 5523 C CA . LYS A 1 718 ? 25.031 -16.693 28.422 1.00 34.09 718 LYS A CA 1
ATOM 5524 C C . LYS A 1 718 ? 26.393 -16.310 27.836 1.00 34.09 718 LYS A C 1
ATOM 5526 O O . LYS A 1 718 ? 26.887 -17.048 26.991 1.00 34.09 718 LYS A O 1
ATOM 5531 N N . MET A 1 719 ? 27.002 -15.202 28.270 1.00 33.34 719 MET A N 1
ATOM 5532 C CA . MET A 1 719 ? 28.351 -14.812 27.828 1.00 33.34 719 MET A CA 1
ATOM 5533 C C . MET A 1 719 ? 29.470 -15.551 28.578 1.00 33.34 719 MET A C 1
ATOM 5535 O O . MET A 1 719 ? 30.511 -15.803 27.981 1.00 33.34 719 MET A O 1
ATOM 5539 N N . ASP A 1 720 ? 29.256 -15.966 29.831 1.00 30.31 720 ASP A N 1
ATOM 5540 C CA . ASP A 1 720 ? 30.261 -16.719 30.606 1.00 30.31 720 ASP A CA 1
ATOM 5541 C C . ASP A 1 720 ? 30.357 -18.216 30.214 1.00 30.31 720 ASP A C 1
ATOM 5543 O O . ASP A 1 720 ? 31.288 -18.911 30.620 1.00 30.31 720 ASP A O 1
ATOM 5547 N N . LEU A 1 721 ? 29.444 -18.729 29.375 1.00 30.98 721 LEU A N 1
ATOM 5548 C CA . LEU A 1 721 ? 29.445 -20.127 28.911 1.00 30.98 721 LEU A CA 1
ATOM 5549 C C . LEU A 1 721 ? 30.362 -20.402 27.703 1.00 30.98 721 LEU A C 1
ATOM 5551 O O . LEU A 1 721 ? 30.566 -21.565 27.369 1.00 30.98 721 LEU A O 1
ATOM 5555 N N . SER A 1 722 ? 30.950 -19.385 27.056 1.00 31.73 722 SER A N 1
ATOM 5556 C CA . SER A 1 722 ? 31.823 -19.588 25.881 1.00 31.73 722 SER A CA 1
ATOM 5557 C C . SER A 1 722 ? 33.327 -19.526 26.181 1.00 31.73 722 SER A C 1
ATOM 5559 O O . SER A 1 722 ? 34.128 -19.475 25.250 1.00 31.73 722 SER A O 1
ATOM 5561 N N . SER A 1 723 ? 33.734 -19.505 27.454 1.00 32.06 723 SER A N 1
ATOM 5562 C CA . SER A 1 723 ? 35.146 -19.380 27.852 1.00 32.06 723 SER A CA 1
ATOM 5563 C C . SER A 1 723 ? 35.650 -20.485 28.784 1.00 32.06 723 SER A C 1
ATOM 5565 O O . SER A 1 723 ? 36.644 -20.289 29.481 1.00 32.06 723 SER A O 1
ATOM 5567 N N . SER A 1 724 ? 35.019 -21.664 28.799 1.00 29.58 724 SER A N 1
ATOM 5568 C CA . SER A 1 724 ? 35.586 -22.824 29.498 1.00 29.58 724 SER A CA 1
ATOM 5569 C C . SER A 1 724 ? 35.299 -24.148 28.786 1.00 29.58 724 SER A C 1
ATOM 5571 O O . SER A 1 724 ? 34.149 -24.542 28.639 1.00 29.58 724 SER A O 1
ATOM 5573 N N . GLY A 1 725 ? 36.370 -24.848 28.396 1.00 25.73 725 GLY A N 1
ATOM 5574 C CA . GLY A 1 725 ? 36.362 -26.298 28.181 1.00 25.73 725 GLY A CA 1
ATOM 5575 C C . GLY A 1 725 ? 36.617 -26.773 26.750 1.00 25.73 725 GLY A C 1
ATOM 5576 O O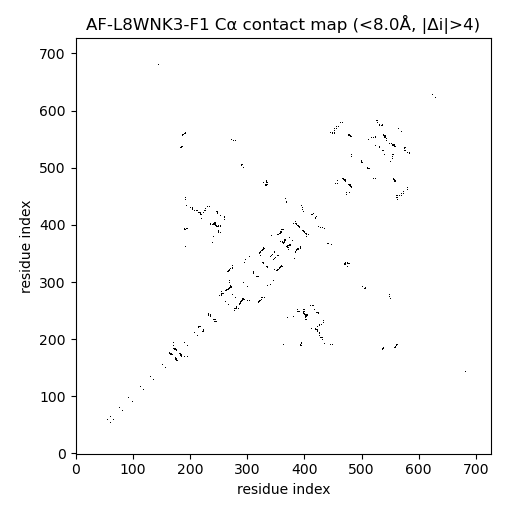 . GLY A 1 725 ? 35.772 -26.621 25.879 1.00 25.73 725 GLY A O 1
ATOM 5577 N N . ASN A 1 726 ? 37.777 -27.413 26.565 1.00 27.34 726 ASN A N 1
ATOM 5578 C CA . ASN A 1 726 ? 38.101 -28.345 25.482 1.00 27.34 726 ASN A CA 1
ATOM 5579 C C . ASN A 1 726 ? 36.938 -29.303 25.149 1.00 27.34 726 ASN A C 1
ATOM 5581 O O . ASN A 1 726 ? 36.382 -29.887 26.080 1.00 27.34 726 ASN A O 1
ATOM 5585 N N . ILE A 1 727 ? 36.684 -29.525 23.851 1.00 29.77 727 ILE A N 1
ATOM 5586 C CA . ILE A 1 727 ? 36.577 -30.815 23.126 1.00 29.77 727 ILE A CA 1
ATOM 5587 C C . ILE A 1 727 ? 36.669 -30.512 21.628 1.00 29.77 727 ILE A C 1
ATOM 5589 O O . ILE A 1 727 ? 35.967 -29.578 21.179 1.00 29.77 727 ILE A O 1
#

Mean predicted aligned error: 17.64 Å

Nearest PDB structures (foldseek):
  7k0m-assembly1_A  TM=8.421E-01  e=3.311E-46  Homo sapiens
  7yj2-assembly1_A  TM=9.123E-01  e=8.725E-43  Homo sapiens
  6m4n-assembly1_E  TM=8.582E-01  e=6.694E-41  Homo sapiens
  8qof-assembly1_F  TM=7.963E-01  e=4.127E-42  Saccharomyces cerevisiae
  8c82-assembly1_B  TM=7.936E-01  e=7.861E-41  Saccharomyces cerevisiae

Secondary structure (DSSP, 8-state):
--PPPPP-----------------------------SSGGGGSHHHHHHHHHHHHGGGSPPPHHHHHHHHHHHHHHHTSTTHHHHHHHHHHHTSS-HHHHHHHHHHHHHHHHHHHS------TTSTT-----HHHHHHHHHH-PPPPSSPPPPHHHHHHHHTSPPEES--SSSPEETTT--B-EE-SS--TTS-TT-HHHHHHHHHHHHHH-S---S-IIIII--HHHHHHHHHHHHHHT-SEEEEES-HHHHHHHHHHHH--TT-EEEEETT--HHHHHHHHHHT-EEEEE-TT-HHHHHHHHHHHHHHHTSTT-----EEEEEESB-TTT--B--HHHHHSSSSHHHHT-EEEEE-TTTTTTSSSSS--HHHHTT--GGGSSEEEEESTTTTSSS-EEEEE-HHHHHHHHHH-HHHHSSPPPPHHHHHHHHHHHHHHHH-THHHHHHHHHHHHHHHHHGGGTTTEEE-S-TT-SEEEEEE----PPPSS-SS---------TT--SPPPPPP--HHHHHHHHHHHHHHHHHTTEE-EE----TTTSSSPPPP-EEEE--TTS-HHHHHHHHHHHHHHHHHHHHHHTT---PPPPSSS---------TTHHHHHHHHHHHHHHTTS---SSHHHHHHHTTS---THHHHHHHHHHTTS-----------TTTHHHHHHHHHHHHHHHHHHTT--TT------TTSHHHHHHHHHHHHHGGGSS---

Radius of gyration: 32.95 Å; Cα contacts (8 Å, |Δi|>4): 901; chains: 1; bounding box: 104×82×81 Å

pLDDT: mean 70.72, std 28.11, range [19.62, 98.62]